Protein AF-0000000079074341 (afdb_homodimer)

Structure (mmCIF, N/CA/C/O backbone):
data_AF-0000000079074341-model_v1
#
loop_
_entity.id
_entity.type
_entity.pdbx_description
1 polymer 'LacI family DNA-binding transcriptional regulator'
#
loop_
_atom_site.group_PDB
_atom_site.id
_atom_site.type_symbol
_atom_site.label_atom_id
_atom_site.label_alt_id
_atom_site.label_comp_id
_atom_site.label_asym_id
_atom_site.label_entity_id
_atom_site.label_seq_id
_atom_site.pdbx_PDB_ins_code
_atom_site.Cartn_x
_atom_site.Cartn_y
_atom_site.Cartn_z
_atom_site.occupancy
_atom_site.B_iso_or_equiv
_atom_site.auth_seq_id
_atom_site.auth_comp_id
_atom_site.auth_asym_id
_atom_site.auth_atom_id
_atom_site.pdbx_PDB_model_num
ATOM 1 N N . MET A 1 1 ? -12.281 4.312 40.312 1 53.06 1 MET A N 1
ATOM 2 C CA . MET A 1 1 ? -10.969 3.705 40.469 1 53.06 1 MET A CA 1
ATOM 3 C C . MET A 1 1 ? -10.016 4.18 39.375 1 53.06 1 MET A C 1
ATOM 5 O O . MET A 1 1 ? -10.414 4.344 38.219 1 53.06 1 MET A O 1
ATOM 9 N N . VAL A 1 2 ? -8.898 4.754 39.781 1 65.75 2 VAL A N 1
ATOM 10 C CA . VAL A 1 2 ? -7.914 5.312 38.844 1 65.75 2 VAL A CA 1
ATOM 11 C C . VAL A 1 2 ? -7.254 4.188 38.062 1 65.75 2 VAL A C 1
ATOM 13 O O . VAL A 1 2 ? -6.766 3.213 38.625 1 65.75 2 VAL A O 1
ATOM 16 N N . VAL A 1 3 ? -7.41 4.121 36.781 1 76.69 3 VAL A N 1
ATOM 17 C CA . VAL A 1 3 ? -6.797 3.119 35.906 1 76.69 3 VAL A CA 1
ATOM 18 C C . VAL A 1 3 ? -5.277 3.162 36.062 1 76.69 3 VAL A C 1
ATOM 20 O O . VAL A 1 3 ? -4.672 4.234 36 1 76.69 3 VAL A O 1
ATOM 23 N N . THR A 1 4 ? -4.668 2.084 36.5 1 78.56 4 THR A N 1
ATOM 24 C CA . THR A 1 4 ? -3.225 1.996 36.719 1 78.56 4 THR A CA 1
ATOM 25 C C . THR A 1 4 ? -2.566 1.248 35.562 1 78.56 4 THR A C 1
ATOM 27 O O . THR A 1 4 ? -3.254 0.628 34.719 1 78.56 4 THR A O 1
ATOM 30 N N . ILE A 1 5 ? -1.261 1.388 35.531 1 81.19 5 ILE A N 1
ATOM 31 C CA . ILE A 1 5 ? -0.472 0.675 34.531 1 81.19 5 ILE A CA 1
ATOM 32 C C . ILE A 1 5 ? -0.709 -0.828 34.656 1 81.19 5 ILE A C 1
ATOM 34 O O . ILE A 1 5 ? -0.714 -1.551 33.656 1 81.19 5 ILE A O 1
ATOM 38 N N . LYS A 1 6 ? -0.945 -1.251 35.875 1 82.81 6 LYS A N 1
ATOM 39 C CA . LYS A 1 6 ? -1.237 -2.66 36.125 1 82.81 6 LYS A CA 1
ATOM 40 C C . LYS A 1 6 ? -2.566 -3.064 35.5 1 82.81 6 LYS A C 1
ATOM 42 O O . LYS A 1 6 ? -2.691 -4.164 34.938 1 82.81 6 LYS A O 1
ATOM 47 N N . ASP A 1 7 ? -3.494 -2.23 35.531 1 85 7 ASP A N 1
ATOM 48 C CA . ASP A 1 7 ? -4.793 -2.494 34.906 1 85 7 ASP A CA 1
ATOM 49 C C . ASP A 1 7 ? -4.668 -2.596 33.406 1 85 7 ASP A C 1
ATOM 51 O O . ASP A 1 7 ? -5.297 -3.453 32.781 1 85 7 ASP A O 1
ATOM 55 N N . ILE A 1 8 ? -3.877 -1.738 32.812 1 84.69 8 ILE A N 1
ATOM 56 C CA . ILE A 1 8 ? -3.639 -1.719 31.391 1 84.69 8 ILE A CA 1
ATOM 57 C C . ILE A 1 8 ? -2.979 -3.027 30.953 1 84.69 8 ILE A C 1
ATOM 59 O O . ILE A 1 8 ? -3.357 -3.615 29.938 1 84.69 8 ILE A O 1
ATOM 63 N N . ALA A 1 9 ? -2.066 -3.445 31.75 1 85.88 9 ALA A N 1
ATOM 64 C CA . ALA A 1 9 ? -1.342 -4.68 31.453 1 85.88 9 ALA A CA 1
ATOM 65 C C . ALA A 1 9 ? -2.283 -5.879 31.453 1 85.88 9 ALA A C 1
ATOM 67 O O . ALA A 1 9 ? -2.205 -6.738 30.562 1 85.88 9 ALA A O 1
ATOM 68 N N . LYS A 1 10 ? -3.092 -5.902 32.406 1 85.25 10 LYS A N 1
ATOM 69 C CA . LYS A 1 10 ? -4.078 -6.977 32.5 1 85.25 10 LYS A CA 1
ATOM 70 C C . LYS A 1 10 ? -5.031 -6.961 31.312 1 85.25 10 LYS A C 1
ATOM 72 O O . LYS A 1 10 ? -5.305 -8 30.719 1 85.25 10 LYS A O 1
ATOM 77 N N . GLU A 1 11 ? -5.406 -5.766 31 1 82.44 11 GLU A N 1
ATOM 78 C CA . GLU A 1 11 ? -6.367 -5.625 29.906 1 82.44 11 GLU A CA 1
ATOM 79 C C . GLU A 1 11 ? -5.73 -5.973 28.562 1 82.44 11 GLU A C 1
ATOM 81 O O . GLU A 1 11 ? -6.367 -6.602 27.719 1 82.44 11 GLU A O 1
ATOM 86 N N . ALA A 1 12 ? -4.57 -5.582 28.328 1 79.81 12 ALA A N 1
ATOM 87 C CA . ALA A 1 12 ? -3.824 -5.754 27.094 1 79.81 12 ALA A CA 1
ATOM 88 C C . ALA A 1 12 ? -3.18 -7.133 27.016 1 79.81 12 ALA A C 1
ATOM 90 O O . ALA A 1 12 ? -2.674 -7.539 25.969 1 79.81 12 ALA A O 1
ATOM 91 N N . ASN A 1 13 ? -3.191 -7.844 28.141 1 84.5 13 ASN A N 1
ATOM 92 C CA . ASN A 1 13 ? -2.539 -9.141 28.297 1 84.5 13 ASN A CA 1
ATOM 93 C C . ASN A 1 13 ? -1.058 -9.062 27.922 1 84.5 13 ASN A C 1
ATOM 95 O O . ASN A 1 13 ? -0.569 -9.867 27.125 1 84.5 13 ASN A O 1
ATOM 99 N N . VAL A 1 14 ? -0.514 -8.07 28.5 1 82.44 14 VAL A N 1
ATOM 100 C CA . VAL A 1 14 ? 0.931 -7.895 28.391 1 82.44 14 VAL A CA 1
ATOM 101 C C . VAL A 1 14 ? 1.521 -7.629 29.781 1 82.44 14 VAL A C 1
ATOM 103 O O . VAL A 1 14 ? 0.783 -7.438 30.75 1 82.44 14 VAL A O 1
ATOM 106 N N . SER A 1 15 ? 2.844 -7.676 29.906 1 80.5 15 SER A N 1
ATOM 107 C CA . SER A 1 15 ? 3.496 -7.434 31.188 1 80.5 15 SER A CA 1
ATOM 108 C C . SER A 1 15 ? 3.391 -5.965 31.594 1 80.5 15 SER A C 1
ATOM 110 O O . SER A 1 15 ? 3.232 -5.09 30.734 1 80.5 15 SER A O 1
ATOM 112 N N . ILE A 1 16 ? 3.441 -5.707 32.844 1 80.88 16 ILE A N 1
ATOM 113 C CA . ILE A 1 16 ? 3.455 -4.348 33.375 1 80.88 16 ILE A CA 1
ATOM 114 C C . ILE A 1 16 ? 4.633 -3.578 32.781 1 80.88 16 ILE A C 1
ATOM 116 O O . ILE A 1 16 ? 4.512 -2.396 32.438 1 80.88 16 ILE A O 1
ATOM 120 N N . ALA A 1 17 ? 5.699 -4.25 32.5 1 77.81 17 ALA A N 1
ATOM 121 C CA . ALA A 1 17 ? 6.883 -3.633 31.906 1 77.81 17 ALA A CA 1
ATOM 122 C C . ALA A 1 17 ? 6.617 -3.207 30.469 1 77.81 17 ALA A C 1
ATOM 124 O O . ALA A 1 17 ? 7.062 -2.143 30.031 1 77.81 17 ALA A O 1
ATOM 125 N N . THR A 1 18 ? 5.867 -3.971 29.812 1 78.25 18 THR A N 1
ATOM 126 C CA . THR A 1 18 ? 5.516 -3.652 28.438 1 78.25 18 THR A CA 1
ATOM 127 C C . THR A 1 18 ? 4.641 -2.402 28.375 1 78.25 18 THR A C 1
ATOM 129 O O . THR A 1 18 ? 4.852 -1.532 27.531 1 78.25 18 THR A O 1
ATOM 132 N N . VAL A 1 19 ? 3.732 -2.311 29.406 1 78.5 19 VAL A N 1
ATOM 133 C CA . VAL A 1 19 ? 2.854 -1.148 29.469 1 78.5 19 VAL A CA 1
ATOM 134 C C . VAL A 1 19 ? 3.66 0.087 29.859 1 78.5 19 VAL A C 1
ATOM 136 O O . VAL A 1 19 ? 3.504 1.154 29.266 1 78.5 19 VAL A O 1
ATOM 139 N N . SER A 1 20 ? 4.512 -0.037 30.797 1 72.94 20 SER A N 1
ATOM 140 C CA . SER A 1 20 ? 5.359 1.067 31.234 1 72.94 20 SER A CA 1
ATOM 141 C C . SER A 1 20 ? 6.246 1.568 30.094 1 72.94 20 SER A C 1
ATOM 143 O O . SER A 1 20 ? 6.344 2.775 29.875 1 72.94 20 SER A O 1
ATOM 145 N N . ARG A 1 21 ? 6.75 0.642 29.391 1 68.75 21 ARG A N 1
ATOM 146 C CA . ARG A 1 21 ? 7.602 1.016 28.266 1 68.75 21 ARG A CA 1
ATOM 147 C C . ARG A 1 21 ? 6.801 1.744 27.203 1 68.75 21 ARG A C 1
ATOM 149 O O . ARG A 1 21 ? 7.281 2.711 26.609 1 68.75 21 ARG A O 1
ATOM 156 N N . TYR A 1 22 ? 5.633 1.226 27.031 1 71.12 22 TYR A N 1
ATOM 157 C CA . TYR A 1 22 ? 4.746 1.835 26.062 1 71.12 22 TYR A CA 1
ATOM 158 C C . TYR A 1 22 ? 4.359 3.248 26.469 1 71.12 22 TYR A C 1
ATOM 160 O O . TYR A 1 22 ? 4.438 4.184 25.672 1 71.12 22 TYR A O 1
ATOM 168 N N . ILE A 1 23 ? 3.967 3.471 27.766 1 66.81 23 ILE A N 1
ATOM 169 C CA . ILE A 1 23 ? 3.447 4.73 28.297 1 66.81 23 ILE A CA 1
ATOM 170 C C . ILE A 1 23 ? 4.582 5.746 28.422 1 66.81 23 ILE A C 1
ATOM 172 O O . ILE A 1 23 ? 4.41 6.918 28.078 1 66.81 23 ILE A O 1
ATOM 176 N N . ASN A 1 24 ? 5.707 5.215 28.797 1 58.66 24 ASN A N 1
ATOM 177 C CA . ASN A 1 24 ? 6.828 6.113 29.047 1 58.66 24 ASN A CA 1
ATOM 178 C C . ASN A 1 24 ? 7.75 6.219 27.844 1 58.66 24 ASN A C 1
ATOM 180 O O . ASN A 1 24 ? 8.773 6.906 27.891 1 58.66 24 ASN A O 1
ATOM 184 N N . GLN A 1 25 ? 7.355 5.449 26.859 1 55.78 25 GLN A N 1
ATOM 185 C CA . GLN A 1 25 ? 8.117 5.422 25.609 1 55.78 25 GLN A CA 1
ATOM 186 C C . GLN A 1 25 ? 9.594 5.117 25.891 1 55.78 25 GLN A C 1
ATOM 188 O O . GLN A 1 25 ? 10.477 5.781 25.344 1 55.78 25 GLN A O 1
ATOM 193 N N . ASN A 1 26 ? 9.773 4.328 26.859 1 53.22 26 ASN A N 1
ATOM 194 C CA . ASN A 1 26 ? 11.109 3.891 27.234 1 53.22 26 ASN A CA 1
ATOM 195 C C . ASN A 1 26 ? 11.273 2.381 27.094 1 53.22 26 ASN A C 1
ATOM 197 O O . ASN A 1 26 ? 10.516 1.609 27.688 1 53.22 26 ASN A O 1
ATOM 201 N N . GLY A 1 27 ? 12.023 1.984 25.922 1 53.28 27 GLY A N 1
ATOM 202 C CA . GLY A 1 27 ? 12.305 0.593 25.625 1 53.28 27 GLY A CA 1
ATOM 203 C C . GLY A 1 27 ? 11.531 0.071 24.422 1 53.28 27 GLY A C 1
ATOM 204 O O . GLY A 1 27 ? 10.75 0.806 23.812 1 53.28 27 GLY A O 1
ATOM 205 N N . TYR A 1 28 ? 11.773 -1.132 24.141 1 55 28 TYR A N 1
ATOM 206 C CA . TYR A 1 28 ? 11.164 -1.759 22.969 1 55 28 TYR A CA 1
ATOM 207 C C . TYR A 1 28 ? 9.828 -2.395 23.328 1 55 28 TYR A C 1
ATOM 209 O O . TYR A 1 28 ? 9.703 -3.084 24.344 1 55 28 TYR A O 1
ATOM 217 N N . VAL A 1 29 ? 8.688 -2.01 22.641 1 65.94 29 VAL A N 1
ATOM 218 C CA . VAL A 1 29 ? 7.402 -2.697 22.672 1 65.94 29 VAL A CA 1
ATOM 219 C C . VAL A 1 29 ? 7.02 -3.152 21.266 1 65.94 29 VAL A C 1
ATOM 221 O O . VAL A 1 29 ? 7.055 -2.361 20.328 1 65.94 29 VAL A O 1
ATOM 224 N N . GLY A 1 30 ? 6.832 -4.43 21.031 1 59.44 30 GLY A N 1
ATOM 225 C CA . GLY A 1 30 ? 6.418 -4.965 19.734 1 59.44 30 GLY A CA 1
ATOM 226 C C . GLY A 1 30 ? 5.117 -4.367 19.234 1 59.44 30 GLY A C 1
ATOM 227 O O . GLY A 1 30 ? 4.281 -3.932 20.031 1 59.44 30 GLY A O 1
ATOM 228 N N . ILE A 1 31 ? 4.961 -4.332 17.984 1 57.84 31 ILE A N 1
ATOM 229 C CA . ILE A 1 31 ? 3.822 -3.689 17.344 1 57.84 31 ILE A CA 1
ATOM 230 C C . ILE A 1 31 ? 2.521 -4.297 17.859 1 57.84 31 ILE A C 1
ATOM 232 O O . ILE A 1 31 ? 1.571 -3.574 18.172 1 57.84 31 ILE A O 1
ATOM 236 N N . GLU A 1 32 ? 2.527 -5.539 17.891 1 61.69 32 GLU A N 1
ATOM 237 C CA . GLU A 1 32 ? 1.327 -6.211 18.391 1 61.69 32 GLU A CA 1
ATOM 238 C C . GLU A 1 32 ? 1.007 -5.801 19.812 1 61.69 32 GLU A C 1
ATOM 240 O O . GLU A 1 32 ? -0.145 -5.5 20.141 1 61.69 32 GLU A O 1
ATOM 245 N N . SER A 1 33 ? 2.037 -5.809 20.609 1 69.88 33 SER A N 1
ATOM 246 C CA . SER A 1 33 ? 1.864 -5.434 22 1 69.88 33 SER A CA 1
ATOM 247 C C . SER A 1 33 ? 1.498 -3.959 22.141 1 69.88 33 SER A C 1
ATOM 249 O O . SER A 1 33 ? 0.657 -3.598 22.969 1 69.88 33 SER A O 1
ATOM 251 N N . ALA A 1 34 ? 2.104 -3.232 21.328 1 67.88 34 ALA A N 1
ATOM 252 C CA . ALA A 1 34 ? 1.821 -1.799 21.375 1 67.88 34 ALA A CA 1
ATOM 253 C C . ALA A 1 34 ? 0.358 -1.521 21.031 1 67.88 34 ALA A C 1
ATOM 255 O O . ALA A 1 34 ? -0.292 -0.709 21.703 1 67.88 34 ALA A O 1
ATOM 256 N N . LEU A 1 35 ? -0.001 -2.236 20.125 1 67.44 35 LEU A N 1
ATOM 257 C CA . LEU A 1 35 ? -1.395 -2.07 19.719 1 67.44 35 LEU A CA 1
ATOM 258 C C . LEU A 1 35 ? -2.334 -2.535 20.828 1 67.44 35 LEU A C 1
ATOM 260 O O . LEU A 1 35 ? -3.342 -1.882 21.109 1 67.44 35 LEU A O 1
ATOM 264 N N . LYS A 1 36 ? -2.018 -3.6 21.453 1 72.5 36 LYS A N 1
ATOM 265 C CA . LYS A 1 36 ? -2.809 -4.109 22.562 1 72.5 36 LYS A CA 1
ATOM 266 C C . LYS A 1 36 ? -2.84 -3.111 23.719 1 72.5 36 LYS A C 1
ATOM 268 O O . LYS A 1 36 ? -3.889 -2.885 24.328 1 72.5 36 LYS A O 1
ATOM 273 N N . VAL A 1 37 ? -1.682 -2.539 23.969 1 76.19 37 VAL A N 1
ATOM 274 C CA . VAL A 1 37 ? -1.567 -1.577 25.062 1 76.19 37 VAL A CA 1
ATOM 275 C C . VAL A 1 37 ? -2.365 -0.319 24.734 1 76.19 37 VAL A C 1
ATOM 277 O O . VAL A 1 37 ? -3.107 0.193 25.562 1 76.19 37 VAL A O 1
ATOM 280 N N . LYS A 1 38 ? -2.199 0.071 23.547 1 70.62 38 LYS A N 1
ATOM 281 C CA . LYS A 1 38 ? -2.936 1.25 23.094 1 70.62 38 LYS A CA 1
ATOM 282 C C . LYS A 1 38 ? -4.441 1.045 23.25 1 70.62 38 LYS A C 1
ATOM 284 O O . LYS A 1 38 ? -5.148 1.928 23.734 1 70.62 38 LYS A O 1
ATOM 289 N N . GLU A 1 39 ? -4.91 -0.087 22.891 1 70.75 39 GLU A N 1
ATOM 290 C CA . GLU A 1 39 ? -6.324 -0.436 23 1 70.75 39 GLU A CA 1
ATOM 291 C C . GLU A 1 39 ? -6.766 -0.481 24.453 1 70.75 39 GLU A C 1
ATOM 293 O O . GLU A 1 39 ? -7.863 -0.026 24.797 1 70.75 39 GLU A O 1
ATOM 298 N N . ALA A 1 40 ? -5.953 -1.037 25.281 1 76.25 40 ALA A N 1
ATOM 299 C CA . ALA A 1 40 ? -6.258 -1.14 26.703 1 76.25 40 ALA A CA 1
ATOM 300 C C . ALA A 1 40 ? -6.328 0.241 27.359 1 76.25 40 ALA A C 1
ATOM 302 O O . ALA A 1 40 ? -7.211 0.503 28.172 1 76.25 40 ALA A O 1
ATOM 303 N N . ILE A 1 41 ? -5.418 1.111 26.906 1 72.62 41 ILE A N 1
ATOM 304 C CA . ILE A 1 41 ? -5.375 2.473 27.422 1 72.62 41 ILE A CA 1
ATOM 305 C C . ILE A 1 41 ? -6.664 3.205 27.062 1 72.62 41 ILE A C 1
ATOM 307 O O . ILE A 1 41 ? -7.281 3.848 27.922 1 72.62 41 ILE A O 1
ATOM 311 N N . LYS A 1 42 ? -7.059 3.051 25.906 1 66.5 42 LYS A N 1
ATOM 312 C CA . LYS A 1 42 ? -8.289 3.676 25.422 1 6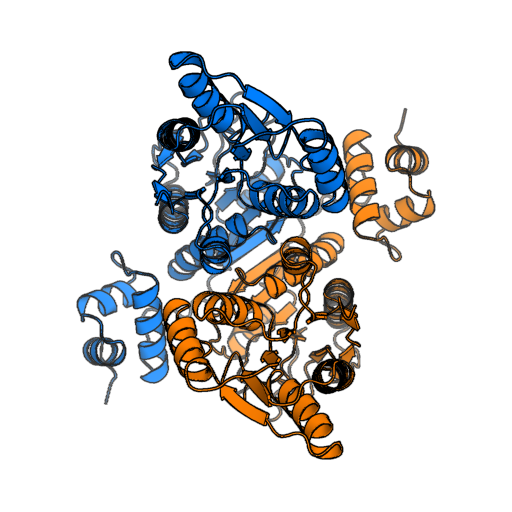6.5 42 LYS A CA 1
ATOM 313 C C . LYS A 1 42 ? -9.508 3.121 26.141 1 66.5 42 LYS A C 1
ATOM 315 O O . LYS A 1 42 ? -10.375 3.881 26.594 1 66.5 42 LYS A O 1
ATOM 320 N N . LYS A 1 43 ? -9.57 1.872 26.25 1 71.19 43 LYS A N 1
ATOM 321 C CA . LYS A 1 43 ? -10.703 1.186 26.859 1 71.19 43 LYS A CA 1
ATOM 322 C C . LYS A 1 43 ? -10.836 1.569 28.344 1 71.19 43 LYS A C 1
ATOM 324 O O . LYS A 1 43 ? -11.945 1.762 28.844 1 71.19 43 LYS A O 1
ATOM 329 N N . LEU A 1 44 ? -9.703 1.738 29.031 1 73.5 44 LEU A N 1
ATOM 330 C CA . LEU A 1 44 ? -9.719 1.951 30.469 1 73.5 44 LEU A CA 1
ATOM 331 C C . LEU A 1 44 ? -9.688 3.439 30.797 1 73.5 44 LEU A C 1
ATOM 333 O O . LEU A 1 44 ? -9.844 3.826 31.969 1 73.5 44 LEU A O 1
ATOM 337 N N . GLY A 1 45 ? -9.484 4.25 29.734 1 63.59 45 GLY A N 1
ATOM 338 C CA . GLY A 1 45 ? -9.477 5.691 29.906 1 63.59 45 GLY A CA 1
ATOM 339 C C . G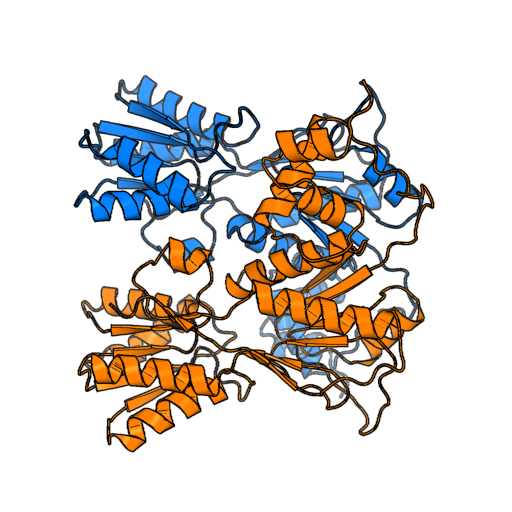LY A 1 45 ? -8.25 6.191 30.656 1 63.59 45 GLY A C 1
ATOM 340 O O . GLY A 1 45 ? -8.336 7.117 31.469 1 63.59 45 GLY A O 1
ATOM 341 N N . TYR A 1 46 ? -7.195 5.523 30.562 1 60.56 46 TYR A N 1
ATOM 342 C CA . TYR A 1 46 ? -5.953 5.938 31.203 1 60.56 46 TYR A CA 1
ATOM 343 C C . TYR A 1 46 ? -5.367 7.164 30.516 1 60.56 46 TYR A C 1
ATOM 345 O O . TYR A 1 46 ? -5.223 7.191 29.297 1 60.56 46 TYR A O 1
ATOM 353 N N . LYS A 1 47 ? -5.32 8.266 31.297 1 52.16 47 LYS A N 1
ATOM 354 C CA . LYS A 1 47 ? -4.703 9.5 30.812 1 52.16 47 LYS A CA 1
ATOM 355 C C . LYS A 1 47 ? -3.207 9.516 31.109 1 52.16 47 LYS A C 1
ATOM 357 O O . LYS A 1 47 ? -2.793 9.359 32.25 1 52.16 47 LYS A O 1
ATOM 362 N N . VAL A 1 48 ? -2.385 9.398 30.125 1 46.56 48 VAL A N 1
ATOM 363 C CA . VAL A 1 48 ? -0.948 9.555 30.328 1 46.56 48 VAL A CA 1
ATOM 364 C C . VAL A 1 48 ? -0.641 10.977 30.781 1 46.56 48 VAL A C 1
ATOM 366 O O . VAL A 1 48 ? -1.144 11.945 30.203 1 46.56 48 VAL A O 1
ATOM 369 N N . LYS A 1 49 ? -0.286 11.281 32.094 1 43.69 49 LYS A N 1
ATOM 370 C CA . LYS A 1 49 ? -0.063 12.586 32.688 1 43.69 49 LYS A CA 1
ATOM 371 C C . LYS A 1 49 ? 0.652 13.531 31.734 1 43.69 49 LYS A C 1
ATOM 373 O O . LYS A 1 49 ? 0.353 14.727 31.703 1 43.69 49 LYS A O 1
ATOM 378 N N . GLY A 1 50 ? 1.828 13.266 31.406 1 35.5 50 GLY A N 1
ATOM 379 C CA . GLY A 1 50 ? 2.732 14.188 30.734 1 35.5 50 GLY A CA 1
ATOM 380 C C . GLY A 1 50 ? 2.311 14.508 29.328 1 35.5 50 GLY A C 1
ATOM 381 O O . GLY A 1 50 ? 3.113 15.008 28.531 1 35.5 50 GLY A O 1
ATOM 382 N N . THR A 1 51 ? 1.351 14 28.938 1 31.59 51 THR A N 1
ATOM 383 C CA . THR A 1 51 ? 1.021 14.562 27.625 1 31.59 51 THR A CA 1
ATOM 384 C C . THR A 1 51 ? 0.774 16.062 27.734 1 31.59 51 THR A C 1
ATOM 386 O O . THR A 1 51 ? -0.19 16.5 28.359 1 31.59 51 THR A O 1
ATOM 389 N N . VAL A 1 52 ? 1.858 16.781 28.125 1 29.36 52 VAL A N 1
ATOM 390 C CA . VAL A 1 52 ? 1.89 18.234 28.047 1 29.36 52 VAL A CA 1
ATOM 391 C C . VAL A 1 52 ? 0.952 18.719 26.953 1 29.36 52 VAL A C 1
ATOM 393 O O . VAL A 1 52 ? 0.955 18.188 25.844 1 29.36 52 VAL A O 1
ATOM 396 N N . ASN A 1 53 ? -0.124 19.359 27.234 1 31.03 53 ASN A N 1
ATOM 397 C CA . ASN A 1 53 ? -1.03 20.266 26.547 1 31.03 53 ASN A CA 1
ATOM 398 C C . ASN A 1 53 ? -0.289 21.125 25.516 1 31.03 53 ASN A C 1
ATOM 400 O O . ASN A 1 53 ? -0.799 22.156 25.094 1 31.03 53 ASN A O 1
ATOM 404 N N . SER A 1 54 ? 1.063 21.391 25.719 1 32.09 54 SER A N 1
ATOM 405 C CA . SER A 1 54 ? 1.593 22.438 24.859 1 32.09 54 SER A CA 1
ATOM 406 C C . SER A 1 54 ? 1.271 22.156 23.391 1 32.09 54 SER A C 1
ATOM 408 O O . SER A 1 54 ? 1.37 21.016 22.938 1 32.09 54 SER A O 1
ATOM 410 N N . VAL A 1 55 ? 0.407 22.828 22.797 1 36.94 55 VAL A N 1
ATOM 411 C CA . VAL A 1 55 ? 0.067 23.016 21.391 1 36.94 55 VAL A CA 1
ATOM 412 C C . VAL A 1 55 ? 1.293 22.734 20.516 1 36.94 55 VAL A C 1
ATOM 414 O O . VAL A 1 55 ? 2.168 23.594 20.391 1 36.94 55 VAL A O 1
ATOM 417 N N . SER A 1 56 ? 2.143 21.797 20.734 1 42.38 56 SER A N 1
ATOM 418 C CA . SER A 1 56 ? 3.432 21.547 20.094 1 42.38 56 SER A CA 1
ATOM 419 C C . SER A 1 56 ? 3.309 21.547 18.578 1 42.38 56 SER A C 1
ATOM 421 O O . SER A 1 56 ? 2.303 21.094 18.016 1 42.38 56 SER A O 1
ATOM 423 N N . LYS A 1 57 ? 3.91 22.562 17.984 1 55.47 57 LYS A N 1
ATOM 424 C CA . LYS A 1 57 ? 4.18 22.672 16.547 1 55.47 57 LYS A CA 1
ATOM 425 C C . LYS A 1 57 ? 4.359 21.297 15.914 1 55.47 57 LYS A C 1
ATOM 427 O O . LYS A 1 57 ? 4.871 20.375 16.547 1 55.47 57 LYS A O 1
ATOM 432 N N . LEU A 1 58 ? 3.605 20.984 14.898 1 66.5 58 LEU A N 1
ATOM 433 C CA . LEU A 1 58 ? 3.762 19.766 14.117 1 66.5 58 LEU A CA 1
ATOM 434 C C . LEU A 1 58 ? 5.234 19.422 13.93 1 66.5 58 LEU A C 1
ATOM 436 O O . LEU A 1 58 ? 6.027 20.281 13.516 1 66.5 58 LEU A O 1
ATOM 440 N N . ASN A 1 59 ? 5.676 18.375 14.703 1 86.19 59 ASN A N 1
ATOM 441 C CA . ASN A 1 59 ? 6.965 17.781 14.359 1 86.19 59 ASN A CA 1
ATOM 442 C C . ASN A 1 59 ? 6.852 16.844 13.172 1 86.19 59 ASN A C 1
ATOM 444 O O . ASN A 1 59 ? 6.359 15.719 13.305 1 86.19 59 ASN A O 1
ATOM 448 N N . LEU A 1 60 ? 7.281 17.359 12.008 1 93.94 60 LEU A N 1
ATOM 449 C CA . LEU A 1 60 ? 7.023 16.656 10.758 1 93.94 60 LEU A CA 1
ATOM 450 C C . LEU A 1 60 ? 8.289 15.984 10.242 1 93.94 60 LEU A C 1
ATOM 452 O O . LEU A 1 60 ? 9.367 16.578 10.266 1 93.94 60 LEU A O 1
ATOM 456 N N . ILE A 1 61 ? 8.109 14.766 9.93 1 97 61 ILE A N 1
ATOM 457 C CA . ILE A 1 61 ? 9.117 14.055 9.148 1 97 61 ILE A CA 1
ATOM 458 C C . ILE A 1 61 ? 8.609 13.82 7.73 1 97 61 ILE A C 1
ATOM 460 O O . ILE A 1 61 ? 7.477 13.367 7.539 1 97 61 ILE A O 1
ATOM 464 N N . GLU A 1 62 ? 9.367 14.203 6.773 1 96.62 62 GLU A N 1
ATOM 465 C CA . GLU A 1 62 ? 9.008 13.898 5.391 1 96.62 62 GLU A CA 1
ATOM 466 C C . GLU A 1 62 ? 9.547 12.531 4.969 1 96.62 62 GLU A C 1
ATOM 468 O O . GLU A 1 62 ? 10.695 12.195 5.266 1 96.62 62 GLU A O 1
ATOM 473 N N . VAL A 1 63 ? 8.68 11.766 4.426 1 97.44 63 VAL A N 1
ATOM 474 C CA . VAL A 1 63 ? 9.023 10.477 3.83 1 97.44 63 VAL A CA 1
ATOM 475 C C . VAL A 1 63 ? 8.812 10.531 2.318 1 97.44 63 VAL A C 1
ATOM 477 O O . VAL A 1 63 ? 7.711 10.836 1.85 1 97.44 63 VAL A O 1
ATOM 480 N N . ASP A 1 64 ? 9.891 10.242 1.599 1 95.69 64 ASP A N 1
ATOM 481 C CA . ASP A 1 64 ? 9.828 10.266 0.141 1 95.69 64 ASP A CA 1
ATOM 482 C C . ASP A 1 64 ? 9.953 8.859 -0.439 1 95.69 64 ASP A C 1
ATOM 484 O O . ASP A 1 64 ? 11 8.227 -0.311 1 95.69 64 ASP A O 1
ATOM 488 N N . PHE A 1 65 ? 8.891 8.406 -1.074 1 94.06 65 PHE A N 1
ATOM 489 C CA . PHE A 1 65 ? 8.859 7.113 -1.751 1 94.06 65 PHE A CA 1
ATOM 490 C C . PHE A 1 65 ? 8.516 7.281 -3.225 1 94.06 65 PHE A C 1
ATOM 492 O O . PHE A 1 65 ? 7.832 8.234 -3.604 1 94.06 65 PHE A O 1
ATOM 499 N N . PRO A 1 66 ? 8.992 6.348 -4.012 1 88.19 66 PRO A N 1
ATOM 500 C CA . PRO A 1 66 ? 8.578 6.422 -5.414 1 88.19 66 PRO A CA 1
ATOM 501 C C . PRO A 1 66 ? 7.09 6.133 -5.602 1 88.19 66 PRO A C 1
ATOM 503 O O . PRO A 1 66 ? 6.441 6.758 -6.445 1 88.19 66 PRO A O 1
ATOM 506 N N . LYS A 1 67 ? 6.598 5.184 -4.848 1 88.75 67 LYS A N 1
ATOM 507 C CA . LYS A 1 67 ? 5.199 4.758 -4.891 1 88.75 67 LYS A CA 1
ATOM 508 C C . LYS A 1 67 ? 4.766 4.16 -3.555 1 88.75 67 LYS A C 1
ATOM 510 O O . LYS A 1 67 ? 5.602 3.758 -2.746 1 88.75 67 LYS A O 1
ATOM 515 N N . ILE A 1 68 ? 3.477 4.176 -3.428 1 94.5 68 ILE A N 1
ATOM 516 C CA . ILE A 1 68 ? 2.996 3.578 -2.186 1 94.5 68 ILE A CA 1
ATOM 517 C C . ILE A 1 68 ? 2.131 2.361 -2.498 1 94.5 68 ILE A C 1
ATOM 519 O O . ILE A 1 68 ? 1.876 1.53 -1.623 1 94.5 68 ILE A O 1
ATOM 523 N N . ASN A 1 69 ? 1.691 2.303 -3.764 1 90.62 69 ASN A N 1
ATOM 524 C CA . ASN A 1 69 ? 0.908 1.145 -4.18 1 90.62 69 ASN A CA 1
ATOM 525 C C . ASN A 1 69 ? 1.8 -0.049 -4.504 1 90.62 69 ASN A C 1
ATOM 527 O O . ASN A 1 69 ? 1.54 -0.782 -5.461 1 90.62 69 ASN A O 1
ATOM 531 N N . ASN A 1 70 ? 2.924 -0.173 -3.928 1 91.5 70 ASN A N 1
ATOM 532 C CA . ASN A 1 70 ? 3.836 -1.309 -3.844 1 91.5 70 ASN A CA 1
ATOM 533 C C . ASN A 1 70 ? 3.834 -1.93 -2.451 1 91.5 70 ASN A C 1
ATOM 535 O O . ASN A 1 70 ? 4.086 -1.241 -1.459 1 91.5 70 ASN A O 1
ATOM 539 N N . PRO A 1 71 ? 3.559 -3.221 -2.467 1 95.69 71 PRO A N 1
ATOM 540 C CA . PRO A 1 71 ? 3.375 -3.861 -1.161 1 95.69 71 PRO A CA 1
ATOM 541 C C . PRO A 1 71 ? 4.582 -3.686 -0.243 1 95.69 71 PRO A C 1
ATOM 543 O O . PRO A 1 71 ? 4.426 -3.592 0.977 1 95.69 71 PRO A O 1
ATOM 546 N N . PHE A 1 72 ? 5.742 -3.619 -0.784 1 95.56 72 PHE A N 1
ATOM 547 C CA . PHE A 1 72 ? 6.922 -3.404 0.044 1 95.56 72 PHE A CA 1
ATOM 548 C C . PHE A 1 72 ? 6.906 -2.012 0.664 1 95.56 72 PHE A C 1
ATOM 550 O O . PHE A 1 72 ? 7.086 -1.864 1.874 1 95.56 72 PHE A O 1
ATOM 557 N N . TYR A 1 73 ? 6.633 -1.054 -0.122 1 96.19 73 TYR A N 1
ATOM 558 C CA . TYR A 1 73 ? 6.688 0.328 0.343 1 96.19 73 TYR A CA 1
ATOM 559 C C . TYR A 1 73 ? 5.547 0.625 1.307 1 96.19 73 TYR A C 1
ATOM 561 O O . TYR A 1 73 ? 5.715 1.38 2.268 1 96.19 73 TYR A O 1
ATOM 569 N N . SER A 1 74 ? 4.398 0.117 1.001 1 97.12 74 SER A N 1
ATOM 570 C CA . SER A 1 74 ? 3.283 0.346 1.912 1 97.12 74 SER A CA 1
ATOM 571 C C . SER A 1 74 ? 3.541 -0.293 3.273 1 97.12 74 SER A C 1
ATOM 573 O O . SER A 1 74 ? 3.225 0.294 4.309 1 97.12 74 SER A O 1
ATOM 575 N N . GLU A 1 75 ? 4.113 -1.461 3.256 1 96.44 75 GLU A N 1
ATOM 576 C CA . GLU A 1 75 ? 4.469 -2.129 4.504 1 96.44 75 GLU A CA 1
ATOM 577 C C . GLU A 1 75 ? 5.551 -1.359 5.254 1 96.44 75 GLU A C 1
ATOM 579 O O . GLU A 1 75 ? 5.457 -1.17 6.469 1 96.44 75 GLU A O 1
ATOM 584 N N . LEU A 1 76 ? 6.543 -0.949 4.523 1 97.75 76 LEU A N 1
ATOM 585 C CA . LEU A 1 76 ? 7.617 -0.178 5.137 1 97.75 76 LEU A CA 1
ATOM 586 C C . LEU A 1 76 ? 7.078 1.098 5.773 1 97.75 76 LEU A C 1
ATOM 588 O O . LEU A 1 76 ? 7.43 1.428 6.91 1 97.75 76 LEU A O 1
ATOM 592 N N . PHE A 1 77 ? 6.215 1.767 5.086 1 97.75 77 PHE A N 1
ATOM 593 C CA . PHE A 1 77 ? 5.656 3.014 5.598 1 97.75 77 PHE A CA 1
ATOM 594 C C . PHE A 1 77 ? 4.836 2.764 6.859 1 97.75 77 PHE A C 1
ATOM 596 O O . PHE A 1 77 ? 4.844 3.58 7.781 1 97.75 77 PHE A O 1
ATOM 603 N N . GLU A 1 78 ? 4.129 1.717 6.824 1 95.69 78 GLU A N 1
ATOM 604 C CA . GLU A 1 78 ? 3.33 1.393 8 1 95.69 78 GLU A CA 1
ATOM 605 C C . GLU A 1 78 ? 4.195 1.323 9.258 1 95.69 78 GLU A C 1
ATOM 607 O O . GLU A 1 78 ? 3.832 1.872 10.297 1 95.69 78 GLU A O 1
ATOM 612 N N . TYR A 1 79 ? 5.277 0.721 9.156 1 95.88 79 TYR A N 1
ATOM 613 C CA . TYR A 1 79 ? 6.168 0.59 10.305 1 95.88 79 TYR A CA 1
ATOM 614 C C . TYR A 1 79 ? 6.848 1.917 10.617 1 95.88 79 TYR A C 1
ATOM 616 O O . TYR A 1 79 ? 7.012 2.277 11.789 1 95.88 79 TYR A O 1
ATOM 624 N N . LEU A 1 80 ? 7.242 2.639 9.578 1 97.88 80 LEU A N 1
ATOM 625 C CA . LEU A 1 80 ? 7.832 3.953 9.805 1 97.88 80 LEU A CA 1
ATOM 626 C C . LEU A 1 80 ? 6.871 4.859 10.562 1 97.88 80 LEU A C 1
ATOM 628 O O . LEU A 1 80 ? 7.254 5.48 11.562 1 97.88 80 LEU A O 1
ATOM 632 N N . ALA A 1 81 ? 5.664 4.902 10.031 1 95.62 81 ALA A N 1
ATOM 633 C CA . ALA A 1 81 ? 4.645 5.754 10.633 1 95.62 81 ALA A CA 1
ATOM 634 C C . ALA A 1 81 ? 4.383 5.348 12.086 1 95.62 81 ALA A C 1
ATOM 636 O O . ALA A 1 81 ? 4.25 6.203 12.961 1 95.62 81 ALA A O 1
ATOM 637 N N . PHE A 1 82 ? 4.355 4.117 12.289 1 90.44 82 PHE A N 1
ATOM 638 C CA . PHE A 1 82 ? 4.121 3.605 13.633 1 90.44 82 PHE A CA 1
ATOM 639 C C . PHE A 1 82 ? 5.207 4.082 14.594 1 90.44 82 PHE A C 1
ATOM 641 O O . PHE A 1 82 ? 4.906 4.664 15.641 1 90.44 82 PHE A O 1
ATOM 648 N N . TYR A 1 83 ? 6.441 3.945 14.234 1 93.06 83 TYR A N 1
ATOM 649 C CA . TYR A 1 83 ? 7.562 4.285 15.102 1 93.06 83 TYR A CA 1
ATOM 650 C C . TYR A 1 83 ? 7.668 5.793 15.289 1 93.06 83 TYR A C 1
ATOM 652 O O . TYR A 1 83 ? 7.91 6.273 16.406 1 93.06 83 TYR A O 1
ATOM 660 N N . LEU A 1 84 ? 7.449 6.523 14.242 1 94.81 84 LEU A N 1
ATOM 661 C CA . LEU A 1 84 ? 7.57 7.977 14.305 1 94.81 84 LEU A CA 1
ATOM 662 C C . LEU A 1 84 ? 6.422 8.578 15.109 1 94.81 84 LEU A C 1
ATOM 664 O O . LEU A 1 84 ? 6.633 9.5 15.898 1 94.81 84 LEU A O 1
ATOM 668 N N . GLN A 1 85 ? 5.246 8.055 14.883 1 87.19 85 GLN A N 1
ATOM 669 C CA . GLN A 1 85 ? 4.098 8.539 15.633 1 87.19 85 GLN A CA 1
ATOM 670 C C . GLN A 1 85 ? 4.262 8.266 17.125 1 87.19 85 GLN A C 1
ATOM 672 O O . GLN A 1 85 ? 3.902 9.102 17.969 1 87.19 85 GLN A O 1
ATOM 677 N N . GLU A 1 86 ? 4.84 7.156 17.422 1 85.69 86 GLU A N 1
ATOM 678 C CA . GLU A 1 86 ? 5.102 6.805 18.812 1 85.69 86 GLU A CA 1
ATOM 679 C C . GLU A 1 86 ? 6.078 7.789 19.453 1 85.69 86 GLU A C 1
ATOM 681 O O . GLU A 1 86 ? 6.051 7.996 20.656 1 85.69 86 GLU A O 1
ATOM 686 N N . LYS A 1 87 ? 6.855 8.383 18.641 1 89.94 87 LYS A N 1
ATOM 687 C CA . LYS A 1 87 ? 7.852 9.336 19.125 1 89.94 87 LYS A CA 1
ATOM 688 C C . LYS A 1 87 ? 7.355 10.773 18.984 1 89.94 87 LYS A C 1
ATOM 690 O O . LYS A 1 87 ? 8.117 11.719 19.188 1 89.94 87 LYS A O 1
ATOM 695 N N . GLY A 1 88 ? 6.102 10.93 18.516 1 89.06 88 GLY A N 1
ATOM 696 C CA . GLY A 1 88 ? 5.469 12.234 18.484 1 89.06 88 GLY A CA 1
ATOM 697 C C . GLY A 1 88 ? 5.648 12.953 17.156 1 89.06 88 GLY A C 1
ATOM 698 O O . GLY A 1 88 ? 5.48 14.172 17.078 1 89.06 88 GLY A O 1
ATOM 699 N N . TYR A 1 89 ? 6.047 12.227 16.141 1 93.06 89 TYR A N 1
ATOM 700 C CA . TYR A 1 89 ? 6.219 12.836 14.828 1 93.06 89 TYR A CA 1
ATOM 701 C C . TYR A 1 89 ? 5.09 12.43 13.883 1 93.06 89 TYR A C 1
ATOM 703 O O . TYR A 1 89 ? 4.652 11.273 13.891 1 93.06 89 TYR A O 1
ATOM 711 N N . ASP A 1 90 ? 4.641 13.406 13.094 1 92.88 90 ASP A N 1
ATOM 712 C CA . ASP A 1 90 ? 3.764 13.125 11.961 1 92.88 90 ASP A CA 1
ATOM 713 C C . ASP A 1 90 ? 4.566 12.953 10.672 1 92.88 90 ASP A C 1
ATOM 715 O O . ASP A 1 90 ? 5.664 13.492 10.547 1 92.88 90 ASP A O 1
ATOM 719 N N . CYS A 1 91 ? 3.957 12.211 9.75 1 95.25 91 CYS A N 1
ATOM 720 C CA . CYS A 1 91 ? 4.691 11.922 8.523 1 95.25 91 CYS A CA 1
ATOM 721 C C . CYS A 1 91 ? 4.023 12.57 7.32 1 95.25 91 CYS A C 1
ATOM 723 O O . CYS A 1 91 ? 2.836 12.344 7.07 1 95.25 91 CYS A O 1
ATOM 725 N N . ILE A 1 92 ? 4.812 13.352 6.645 1 93.88 92 ILE A N 1
ATOM 726 C CA . ILE A 1 92 ? 4.445 13.734 5.285 1 93.88 92 ILE A CA 1
ATOM 727 C C . ILE A 1 92 ? 4.902 12.656 4.305 1 93.88 92 ILE A C 1
ATOM 729 O O . ILE A 1 92 ? 6.07 12.266 4.301 1 93.88 92 ILE A O 1
ATOM 733 N N . LEU A 1 93 ? 3.982 12.141 3.559 1 95.44 93 LEU A N 1
ATOM 734 C CA . LEU A 1 93 ? 4.371 11.188 2.521 1 95.44 93 LEU A CA 1
ATOM 735 C C . LEU A 1 93 ? 4.332 11.844 1.145 1 95.44 93 LEU A C 1
ATOM 737 O O . LEU A 1 93 ? 3.262 12.227 0.667 1 95.44 93 LEU A O 1
ATOM 741 N N . HIS A 1 94 ? 5.48 11.969 0.637 1 92.5 94 HIS A N 1
ATOM 742 C CA . HIS A 1 94 ? 5.637 12.5 -0.71 1 92.5 94 HIS A CA 1
ATOM 743 C C . HIS A 1 94 ? 5.98 11.398 -1.705 1 92.5 94 HIS A C 1
ATOM 745 O O . HIS A 1 94 ? 6.883 10.594 -1.461 1 92.5 94 HIS A O 1
ATOM 751 N N . LEU A 1 95 ? 5.234 11.328 -2.756 1 90.44 95 LEU A N 1
ATOM 752 C CA . LEU A 1 95 ? 5.484 10.359 -3.818 1 90.44 95 LEU A CA 1
ATOM 753 C C . LEU A 1 95 ? 6.145 11.031 -5.02 1 90.44 95 LEU A C 1
ATOM 755 O O . LEU A 1 95 ? 5.555 11.906 -5.648 1 90.44 95 LEU A O 1
ATOM 759 N N . ASP A 1 96 ? 7.328 10.578 -5.312 1 83.88 96 ASP A N 1
ATOM 760 C CA . ASP A 1 96 ? 8.102 11.297 -6.316 1 83.88 96 ASP A CA 1
ATOM 761 C C . ASP A 1 96 ? 8.039 10.594 -7.668 1 83.88 96 ASP A C 1
ATOM 763 O O . ASP A 1 96 ? 8.445 11.164 -8.688 1 83.88 96 ASP A O 1
ATOM 767 N N . HIS A 1 97 ? 7.57 9.391 -7.672 1 76.75 97 HIS A N 1
ATOM 768 C CA . HIS A 1 97 ? 7.473 8.617 -8.906 1 76.75 97 HIS A CA 1
ATOM 769 C C . HIS A 1 97 ? 8.82 8.531 -9.609 1 76.75 97 HIS A C 1
ATOM 771 O O . HIS A 1 97 ? 8.906 8.758 -10.82 1 76.75 97 HIS A O 1
ATOM 777 N N . TYR A 1 98 ? 9.891 8.383 -8.867 1 71 98 TYR A N 1
ATOM 778 C CA . TYR A 1 98 ? 11.258 8.109 -9.281 1 71 98 TYR A CA 1
ATOM 779 C C . TYR A 1 98 ? 11.922 9.359 -9.859 1 71 98 TYR A C 1
ATOM 781 O O . TYR A 1 98 ? 12.945 9.273 -10.531 1 71 98 TYR A O 1
ATOM 789 N N . GLN A 1 99 ? 11.32 10.438 -9.539 1 73.44 99 GLN A N 1
ATOM 790 C CA . GLN A 1 99 ? 11.945 11.688 -9.961 1 73.44 99 GLN A CA 1
ATOM 791 C C . GLN A 1 99 ? 12.898 12.219 -8.891 1 73.44 99 GLN A C 1
ATOM 793 O O . GLN A 1 99 ? 12.586 12.164 -7.699 1 73.44 99 GLN A O 1
ATOM 798 N N . SER A 1 100 ? 14.016 12.633 -9.398 1 80 100 SER A N 1
ATOM 799 C CA . SER A 1 100 ? 15.016 13.156 -8.477 1 80 100 SER A CA 1
ATOM 800 C C . SER A 1 100 ? 14.664 14.57 -8.031 1 80 100 SER A C 1
ATOM 802 O O . SER A 1 100 ? 14.141 15.367 -8.812 1 80 100 SER A O 1
ATOM 804 N N . GLN A 1 101 ? 14.922 14.82 -6.824 1 82.5 101 GLN A N 1
ATOM 805 C CA . GLN A 1 101 ? 14.75 16.156 -6.266 1 82.5 101 GLN A CA 1
ATOM 806 C C . GLN A 1 101 ? 16.078 16.734 -5.793 1 82.5 101 GLN A C 1
ATOM 808 O O . GLN A 1 101 ? 16.984 15.984 -5.41 1 82.5 101 GLN A O 1
ATOM 813 N N . ASP A 1 102 ? 16.188 18.047 -5.824 1 85.75 102 ASP A N 1
ATOM 814 C CA . ASP A 1 102 ? 17.391 18.719 -5.332 1 85.75 102 ASP A CA 1
ATOM 815 C C . ASP A 1 102 ? 17.406 18.75 -3.807 1 85.75 102 ASP A C 1
ATOM 817 O O . ASP A 1 102 ? 16.391 19 -3.168 1 85.75 102 ASP A O 1
ATOM 821 N N . ILE A 1 103 ? 18.594 18.516 -3.309 1 89.31 103 ILE A N 1
ATOM 822 C CA . ILE A 1 103 ? 18.734 18.484 -1.859 1 89.31 103 ILE A CA 1
ATOM 823 C C . ILE A 1 103 ? 18.312 19.828 -1.27 1 89.31 103 ILE A C 1
ATOM 825 O O . ILE A 1 103 ? 17.844 19.906 -0.132 1 89.31 103 ILE A O 1
ATOM 829 N N . ASN A 1 104 ? 18.422 20.891 -2.016 1 86.25 104 ASN A N 1
ATOM 830 C CA . ASN A 1 104 ? 18.094 22.25 -1.554 1 86.25 104 ASN A CA 1
ATOM 831 C C . ASN A 1 104 ? 16.609 22.391 -1.234 1 86.25 104 ASN A C 1
ATOM 833 O O . ASN A 1 104 ? 16.234 23.156 -0.35 1 86.25 104 ASN A O 1
ATOM 837 N N . TYR A 1 105 ? 15.906 21.609 -1.89 1 85.81 105 TYR A N 1
ATOM 838 C CA . TYR A 1 105 ? 14.469 21.594 -1.626 1 85.81 105 TYR A CA 1
ATOM 839 C C . TYR A 1 105 ? 14.18 21.219 -0.18 1 85.81 105 TYR A C 1
ATOM 841 O O . TYR A 1 105 ? 13.438 21.906 0.52 1 85.81 105 TYR A O 1
ATOM 849 N N . TYR A 1 106 ? 14.844 20.281 0.252 1 88.81 106 TYR A N 1
ATOM 850 C CA . TYR A 1 106 ? 14.648 19.766 1.604 1 88.81 106 TYR A CA 1
ATOM 851 C C . TYR A 1 106 ? 15.344 20.641 2.629 1 88.81 106 TYR A C 1
ATOM 853 O O . TYR A 1 106 ? 14.82 20.875 3.725 1 88.81 106 TYR A O 1
ATOM 861 N N . LEU A 1 107 ? 16.5 21.125 2.23 1 87.44 107 LEU A N 1
ATOM 862 C CA . LEU A 1 107 ? 17.25 22.016 3.117 1 87.44 107 LEU A CA 1
ATOM 863 C C . LEU A 1 107 ? 16.453 23.266 3.451 1 87.44 107 LEU A C 1
ATOM 865 O O . LEU A 1 107 ? 16.438 23.703 4.602 1 87.44 107 LEU A O 1
ATOM 869 N N . GLU A 1 108 ? 15.812 23.734 2.508 1 86 108 GLU A N 1
ATOM 870 C CA . GLU A 1 108 ? 15 24.938 2.711 1 86 108 GLU A CA 1
ATOM 871 C C . GLU A 1 108 ? 13.82 24.656 3.635 1 86 108 GLU A C 1
ATOM 873 O O . GLU A 1 108 ? 13.516 25.453 4.523 1 86 108 GLU A O 1
ATOM 878 N N . ARG A 1 109 ? 13.219 23.594 3.461 1 87.88 109 ARG A N 1
ATOM 879 C CA . ARG A 1 109 ? 12.109 23.203 4.32 1 87.88 109 ARG A CA 1
ATOM 880 C C . ARG A 1 109 ? 12.57 23 5.762 1 87.88 109 ARG A C 1
ATOM 882 O O . ARG A 1 109 ? 11.867 23.391 6.699 1 87.88 109 ARG A O 1
ATOM 889 N N . PHE A 1 110 ? 13.703 22.469 5.867 1 90.12 110 PHE A N 1
ATOM 890 C CA . PHE A 1 110 ? 14.273 22.25 7.188 1 90.12 110 PHE A CA 1
ATOM 891 C C . PHE A 1 110 ? 14.617 23.562 7.863 1 90.12 110 PHE A C 1
ATOM 893 O O . PHE A 1 110 ? 14.305 23.766 9.039 1 90.12 110 PHE A O 1
ATOM 900 N N . LYS A 1 111 ? 15.18 24.422 7.105 1 86.06 111 LYS A N 1
ATOM 901 C CA . LYS A 1 111 ? 15.562 25.734 7.625 1 86.06 111 LYS A CA 1
ATOM 902 C C . LYS A 1 111 ? 14.336 26.5 8.094 1 86.06 111 LYS A C 1
ATOM 904 O O . LYS A 1 111 ? 14.398 27.234 9.094 1 86.06 111 LYS A O 1
ATOM 909 N N . GLN A 1 112 ? 13.266 26.281 7.414 1 84.38 112 GLN A N 1
ATOM 910 C CA . GLN A 1 112 ? 12.016 26.969 7.746 1 84.38 112 GLN A CA 1
ATOM 911 C C . GLN A 1 112 ? 11.258 26.234 8.844 1 84.38 112 GLN A C 1
ATOM 913 O O . GLN A 1 112 ? 10.133 26.594 9.188 1 84.38 112 GLN A O 1
ATOM 918 N N . LYS A 1 113 ? 11.844 25.156 9.258 1 81.75 113 LYS A N 1
ATOM 919 C CA . LYS A 1 113 ? 11.305 24.359 10.352 1 81.75 113 LYS A CA 1
ATOM 920 C C . LYS A 1 113 ? 9.984 23.703 9.953 1 81.75 113 LYS A C 1
ATOM 922 O O . LYS A 1 113 ? 9.109 23.484 10.797 1 81.75 113 LYS A O 1
ATOM 927 N N . GLU A 1 114 ? 9.945 23.516 8.656 1 85.69 114 GLU A N 1
ATOM 928 C CA . GLU A 1 114 ? 8.758 22.828 8.156 1 85.69 114 GLU A CA 1
ATOM 929 C C . GLU A 1 114 ? 8.836 21.328 8.43 1 85.69 114 GLU A C 1
ATOM 931 O O . GLU A 1 114 ? 7.812 20.672 8.617 1 85.69 114 GLU A O 1
ATOM 936 N N . ILE A 1 115 ? 10.055 20.859 8.445 1 93.12 115 ILE A N 1
ATOM 937 C CA . ILE A 1 115 ? 10.266 19.453 8.742 1 93.12 115 ILE A CA 1
ATOM 938 C C . ILE A 1 115 ? 11.453 19.297 9.695 1 93.12 115 ILE A C 1
ATOM 940 O O . ILE A 1 115 ? 12.383 20.109 9.68 1 93.12 115 ILE A O 1
ATOM 944 N N . ALA A 1 116 ? 11.359 18.234 10.422 1 95.12 116 ALA A N 1
ATOM 945 C CA . ALA A 1 116 ? 12.438 17.922 11.367 1 95.12 116 ALA A CA 1
ATOM 946 C C . ALA A 1 116 ? 13.469 17 10.734 1 95.12 116 ALA A C 1
ATOM 948 O O . ALA A 1 116 ? 14.594 16.875 11.234 1 95.12 116 ALA A O 1
ATOM 949 N N . GLY A 1 117 ? 13.094 16.328 9.703 1 96.88 117 GLY A N 1
ATOM 950 C CA . GLY A 1 117 ? 13.984 15.391 9.039 1 96.88 117 GLY A CA 1
ATOM 951 C C . GLY A 1 117 ? 13.359 14.734 7.82 1 96.88 117 GLY A C 1
ATOM 952 O O . GLY A 1 117 ? 12.195 14.992 7.5 1 96.88 117 GLY A O 1
ATOM 953 N N . LEU A 1 118 ? 14.258 13.898 7.152 1 97.44 118 LEU A N 1
ATOM 954 C CA . LEU A 1 118 ? 13.852 13.25 5.91 1 97.44 118 LEU A CA 1
ATOM 955 C C . LEU A 1 118 ? 14.242 11.781 5.906 1 97.44 118 LEU A C 1
ATOM 957 O O . LEU A 1 118 ? 15.367 11.43 6.273 1 97.44 118 LEU A O 1
ATOM 961 N N . ILE A 1 119 ? 13.258 10.992 5.582 1 98.19 119 ILE A N 1
ATOM 962 C CA . ILE A 1 119 ? 13.508 9.609 5.188 1 98.19 119 ILE A CA 1
ATOM 963 C C . ILE A 1 119 ? 13.203 9.43 3.703 1 98.19 119 ILE A C 1
ATOM 965 O O . ILE A 1 119 ? 12.117 9.797 3.242 1 98.19 119 ILE A O 1
ATOM 969 N N . THR A 1 120 ? 14.188 8.828 2.963 1 96.25 120 THR A N 1
ATOM 970 C CA . THR A 1 120 ? 13.938 8.789 1.525 1 96.25 120 THR A CA 1
ATOM 971 C C . THR A 1 120 ? 14.414 7.465 0.934 1 96.25 120 THR A C 1
ATOM 973 O O . THR A 1 120 ? 15.383 6.871 1.417 1 96.25 120 THR A O 1
ATOM 976 N N . SER A 1 121 ? 13.656 7.023 -0.023 1 93.56 121 SER A N 1
ATOM 977 C CA . SER A 1 121 ? 14.117 5.945 -0.895 1 93.56 121 SER A CA 1
ATOM 978 C C . SER A 1 121 ? 14.266 6.426 -2.334 1 93.56 121 SER A C 1
ATOM 980 O O . SER A 1 121 ? 14.336 5.613 -3.26 1 93.56 121 SER A O 1
ATOM 982 N N . SER A 1 122 ? 14.281 7.703 -2.506 1 87.38 122 SER A N 1
ATOM 983 C CA . SER A 1 122 ? 14.336 8.344 -3.816 1 87.38 122 SER A CA 1
ATOM 984 C C . SER A 1 122 ? 15.711 8.953 -4.074 1 87.38 122 SER A C 1
ATOM 986 O O . SER A 1 122 ? 16.438 9.281 -3.131 1 87.38 122 SER A O 1
ATOM 988 N N . PRO A 1 123 ? 16.031 9.094 -5.34 1 82.69 123 PRO A N 1
ATOM 989 C CA . PRO A 1 123 ? 17.281 9.789 -5.645 1 82.69 123 PRO A CA 1
ATOM 990 C C . PRO A 1 123 ? 17.234 11.266 -5.281 1 82.69 123 PRO A C 1
ATOM 992 O O . PRO A 1 123 ? 16.188 11.914 -5.426 1 82.69 123 PRO A O 1
ATOM 995 N N . ILE A 1 124 ? 18.328 11.727 -4.777 1 88.69 124 ILE A N 1
ATOM 996 C CA . ILE A 1 124 ? 18.5 13.141 -4.465 1 88.69 124 ILE A CA 1
ATOM 997 C C . ILE A 1 124 ? 19.75 13.68 -5.137 1 88.69 124 ILE A C 1
ATOM 999 O O . ILE A 1 124 ? 20.812 13.062 -5.062 1 88.69 124 ILE A O 1
ATOM 1003 N N . LYS A 1 125 ? 19.594 14.758 -5.781 1 86.56 125 LYS A N 1
ATOM 1004 C CA . LYS A 1 125 ? 20.719 15.43 -6.406 1 86.56 125 LYS A CA 1
ATOM 1005 C C . LYS A 1 125 ? 21.453 16.344 -5.41 1 86.56 125 LYS A C 1
ATOM 1007 O O . LYS A 1 125 ? 20.812 17.172 -4.758 1 86.56 125 LYS A O 1
ATOM 1012 N N . ILE A 1 126 ? 22.719 16.172 -5.32 1 87.19 126 ILE A N 1
ATOM 1013 C CA . ILE A 1 126 ? 23.562 17.047 -4.52 1 87.19 126 ILE A CA 1
ATOM 1014 C C . ILE A 1 126 ? 24.484 17.844 -5.434 1 87.19 126 ILE A C 1
ATOM 1016 O O . ILE A 1 126 ? 25.359 17.281 -6.098 1 87.19 126 ILE A O 1
ATOM 1020 N N . PRO A 1 127 ? 24.219 19.125 -5.676 1 75.56 127 PRO A N 1
ATOM 1021 C CA . PRO A 1 127 ? 24.938 19.938 -6.66 1 75.56 127 PRO A CA 1
ATOM 1022 C C . PRO A 1 127 ? 26.453 19.922 -6.449 1 75.56 127 PRO A C 1
ATOM 1024 O O . PRO A 1 127 ? 27.219 20 -7.414 1 75.56 127 PRO A O 1
ATOM 1027 N N . LYS A 1 128 ? 26.953 20.281 -5.328 1 68.31 128 LYS A N 1
ATOM 1028 C CA . LYS A 1 128 ? 28.406 20.422 -5.152 1 68.31 128 LYS A CA 1
ATOM 1029 C C . LYS A 1 128 ? 28.953 19.281 -4.289 1 68.31 128 LYS A C 1
ATOM 1031 O O . LYS A 1 128 ? 28.391 18.953 -3.246 1 68.31 128 LYS A O 1
ATOM 1036 N N . LYS A 1 129 ? 30.016 18.875 -4.848 1 66.19 129 LYS A N 1
ATOM 1037 C CA . LYS A 1 129 ? 30.781 17.922 -4.039 1 66.19 129 LYS A CA 1
ATOM 1038 C C . LYS A 1 129 ? 31.281 18.578 -2.758 1 66.19 129 LYS A C 1
ATOM 1040 O O . LYS A 1 129 ? 31.719 19.734 -2.773 1 66.19 129 LYS A O 1
ATOM 1045 N N . GLY A 1 130 ? 30.922 18.047 -1.685 1 66.75 130 GLY A N 1
ATOM 1046 C CA . GLY A 1 130 ? 31.484 18.547 -0.435 1 66.75 130 GLY A CA 1
ATOM 1047 C C . GLY A 1 130 ? 30.484 19.328 0.386 1 66.75 130 GLY A C 1
ATOM 1048 O O . GLY A 1 130 ? 30.828 19.875 1.437 1 66.75 130 GLY A O 1
ATOM 1049 N N . LEU A 1 131 ? 29.344 19.453 -0.189 1 74.81 131 LEU A N 1
ATOM 1050 C CA . LEU A 1 131 ? 28.344 20.156 0.599 1 74.81 131 LEU A CA 1
ATOM 1051 C C . LEU A 1 131 ? 28.094 19.453 1.926 1 74.81 131 LEU A C 1
ATOM 1053 O O . LEU A 1 131 ? 27.922 18.219 1.96 1 74.81 131 LEU A O 1
ATOM 1057 N N . LYS A 1 132 ? 28.328 20.266 2.955 1 81.12 132 LYS A N 1
ATOM 1058 C CA . LYS A 1 132 ? 27.984 19.719 4.266 1 81.12 132 LYS A CA 1
ATOM 1059 C C . LYS A 1 132 ? 26.469 19.688 4.465 1 81.12 132 LYS A C 1
ATOM 1061 O O . LYS A 1 132 ? 25.797 20.719 4.383 1 81.12 132 LYS A O 1
ATOM 1066 N N . ILE A 1 133 ? 26 18.547 4.68 1 84.5 133 ILE A N 1
ATOM 1067 C CA . ILE A 1 133 ? 24.578 18.359 4.867 1 84.5 133 ILE A CA 1
ATOM 1068 C C . ILE A 1 133 ? 24.234 18.453 6.355 1 84.5 133 ILE A C 1
ATOM 1070 O O . ILE A 1 133 ? 24.547 17.531 7.121 1 84.5 133 ILE A O 1
ATOM 1074 N N . LYS A 1 134 ? 23.625 19.562 6.75 1 82.44 134 LYS A N 1
ATOM 1075 C CA . LYS A 1 134 ? 23.312 19.797 8.156 1 82.44 134 LYS A CA 1
ATOM 1076 C C . LYS A 1 134 ? 21.812 19.625 8.414 1 82.44 134 LYS A C 1
ATOM 1078 O O . LYS A 1 134 ? 21.172 20.5 9.008 1 82.44 134 LYS A O 1
ATOM 1083 N N . PHE A 1 135 ? 21.281 18.703 7.918 1 90.12 135 PHE A N 1
ATOM 1084 C CA . PHE A 1 135 ? 19.875 18.359 8.164 1 90.12 135 PHE A CA 1
ATOM 1085 C C . PHE A 1 135 ? 19.688 16.859 8.266 1 90.12 135 PHE A C 1
ATOM 1087 O O . PHE A 1 135 ? 20.344 16.094 7.547 1 90.12 135 PHE A O 1
ATOM 1094 N N . PRO A 1 136 ? 18.922 16.391 9.297 1 96.62 136 PRO A N 1
ATOM 1095 C CA . PRO A 1 136 ? 18.734 14.961 9.516 1 96.62 136 PRO A CA 1
ATOM 1096 C C . PRO A 1 136 ? 18.109 14.25 8.312 1 96.62 136 PRO A C 1
ATOM 1098 O O . PRO A 1 136 ? 17.031 14.641 7.852 1 96.62 136 PRO A O 1
ATOM 1101 N N . ILE A 1 137 ? 18.797 13.25 7.828 1 97.5 137 ILE A N 1
ATOM 1102 C CA . ILE A 1 137 ? 18.344 12.508 6.652 1 97.5 137 ILE A CA 1
ATOM 1103 C C . ILE A 1 137 ? 18.844 11.07 6.719 1 97.5 137 ILE A C 1
ATOM 1105 O O . ILE A 1 137 ? 19.984 10.828 7.129 1 97.5 137 ILE A O 1
ATOM 1109 N N . VAL A 1 138 ? 17.969 10.141 6.387 1 98.25 138 VAL A N 1
ATOM 1110 C CA . VAL A 1 138 ? 18.312 8.734 6.238 1 98.25 138 VAL A CA 1
ATOM 1111 C C . VAL A 1 138 ? 17.781 8.203 4.91 1 98.25 138 VAL A C 1
ATOM 1113 O O . VAL A 1 138 ? 16.656 8.508 4.523 1 98.25 138 VAL A O 1
ATOM 1116 N N . SER A 1 139 ? 18.594 7.469 4.215 1 96.62 139 SER A N 1
ATOM 1117 C CA . SER A 1 139 ? 18.203 6.898 2.93 1 96.62 139 SER A CA 1
ATOM 1118 C C . SER A 1 139 ? 18.016 5.387 3.027 1 96.62 139 SER A C 1
ATOM 1120 O O . SER A 1 139 ? 18.672 4.73 3.836 1 96.62 139 SER A O 1
ATOM 1122 N N . PHE A 1 140 ? 17.078 4.93 2.193 1 96.31 140 PHE A N 1
ATOM 1123 C CA . PHE A 1 140 ? 16.906 3.488 2.031 1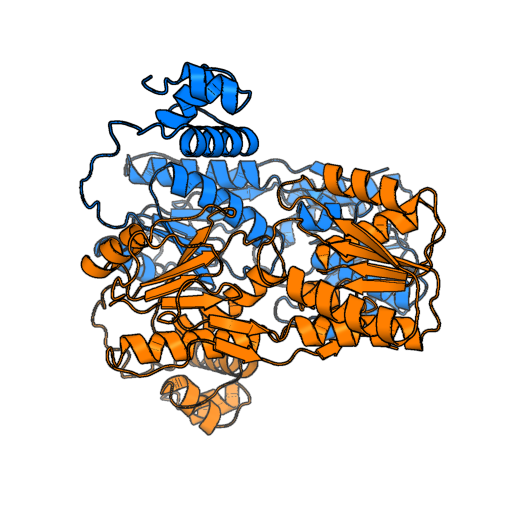 96.31 140 PHE A CA 1
ATOM 1124 C C . PHE A 1 140 ? 17.328 3.049 0.634 1 96.31 140 PHE A C 1
ATOM 1126 O O . PHE A 1 140 ? 16.828 3.568 -0.364 1 96.31 140 PHE A O 1
ATOM 1133 N N . ASP A 1 141 ? 18.25 2.145 0.548 1 91.25 141 ASP A N 1
ATOM 1134 C CA . ASP A 1 141 ? 18.656 1.405 -0.641 1 91.25 141 ASP A CA 1
ATOM 1135 C C . ASP A 1 141 ? 19.469 2.291 -1.579 1 91.25 141 ASP A C 1
ATOM 1137 O O . ASP A 1 141 ? 20.125 1.794 -2.506 1 91.25 141 ASP A O 1
ATOM 1141 N N . ARG A 1 142 ? 19.5 3.582 -1.332 1 88.94 142 ARG A N 1
ATOM 1142 C CA . ARG A 1 142 ? 20.219 4.5 -2.219 1 88.94 142 ARG A CA 1
ATOM 1143 C C . ARG A 1 142 ? 21.359 5.191 -1.489 1 88.94 142 ARG A C 1
ATOM 1145 O O . ARG A 1 142 ? 21.141 5.945 -0.54 1 88.94 142 ARG A O 1
ATOM 1152 N N . LYS A 1 143 ? 22.5 4.992 -2.012 1 89.69 143 LYS A N 1
ATOM 1153 C CA . LYS A 1 143 ? 23.656 5.703 -1.477 1 89.69 143 LYS A CA 1
ATOM 1154 C C . LYS A 1 143 ? 23.781 7.094 -2.098 1 89.69 143 LYS A C 1
ATOM 1156 O O . LYS A 1 143 ? 24.422 7.258 -3.141 1 89.69 143 LYS A O 1
ATOM 1161 N N . ILE A 1 144 ? 23.281 8.023 -1.437 1 89.44 144 ILE A N 1
ATOM 1162 C CA . ILE A 1 144 ? 23.203 9.383 -1.959 1 89.44 144 ILE A CA 1
ATOM 1163 C C . ILE A 1 144 ? 24.516 10.117 -1.708 1 89.44 144 ILE A C 1
ATOM 1165 O O . ILE A 1 144 ? 25.031 10.82 -2.588 1 89.44 144 ILE A O 1
ATOM 1169 N N . SER A 1 145 ? 25.016 10.008 -0.519 1 90.69 145 SER A N 1
ATOM 1170 C CA . SER A 1 145 ? 26.234 10.633 -0.039 1 90.69 145 SER A CA 1
ATOM 1171 C C . SER A 1 145 ? 26.812 9.875 1.161 1 90.69 145 SER A C 1
ATOM 1173 O O . SER A 1 145 ? 26.062 9.25 1.912 1 90.69 145 SER A O 1
ATOM 1175 N N . PRO A 1 146 ? 28.109 9.977 1.337 1 90.44 146 PRO A N 1
ATOM 1176 C CA . PRO A 1 146 ? 28.688 9.344 2.529 1 90.44 146 PRO A CA 1
ATOM 1177 C C . PRO A 1 146 ? 28.203 9.984 3.826 1 90.44 146 PRO A C 1
ATOM 1179 O O . PRO A 1 146 ? 28.312 9.383 4.898 1 90.44 146 PRO A O 1
ATOM 1182 N N . GLN A 1 147 ? 27.672 11.164 3.75 1 91.88 147 GLN A N 1
ATOM 1183 C CA . GLN A 1 147 ? 27.203 11.891 4.926 1 91.88 147 GLN A CA 1
ATOM 1184 C C . GLN A 1 147 ? 25.797 11.438 5.316 1 91.88 147 GLN A C 1
ATOM 1186 O O . GLN A 1 147 ? 25.312 11.75 6.41 1 91.88 147 GLN A O 1
ATOM 1191 N N . ILE A 1 148 ? 25.156 10.766 4.418 1 95.06 148 ILE A N 1
ATOM 1192 C CA . ILE A 1 148 ? 23.766 10.344 4.633 1 95.06 148 ILE A CA 1
ATOM 1193 C C . ILE A 1 148 ? 23.719 8.844 4.906 1 95.06 148 ILE A C 1
ATOM 1195 O O . ILE A 1 148 ? 23.984 8.031 4.012 1 95.06 148 ILE A O 1
ATOM 1199 N N . PRO A 1 149 ? 23.422 8.547 6.145 1 97.44 149 PRO A N 1
ATOM 1200 C CA . PRO A 1 149 ? 23.312 7.117 6.422 1 97.44 149 PRO A CA 1
ATOM 1201 C C . PRO A 1 149 ? 22.312 6.406 5.512 1 97.44 149 PRO A C 1
ATOM 1203 O O . PRO A 1 149 ? 21.203 6.906 5.301 1 97.44 149 PRO A O 1
ATOM 1206 N N . THR A 1 150 ? 22.734 5.289 5.027 1 97.06 150 THR A N 1
ATOM 1207 C CA . THR A 1 150 ? 21.906 4.461 4.156 1 97.06 150 THR A CA 1
ATOM 1208 C C . THR A 1 150 ? 21.641 3.105 4.805 1 97.06 150 THR A C 1
ATOM 1210 O O . THR A 1 150 ? 22.562 2.404 5.207 1 97.06 150 THR A O 1
ATOM 1213 N N . VAL A 1 151 ? 20.391 2.83 4.941 1 98.25 151 VAL A N 1
ATOM 1214 C CA . VAL A 1 151 ? 19.953 1.503 5.363 1 98.25 151 VAL A CA 1
ATOM 1215 C C . VAL A 1 151 ? 19.578 0.666 4.141 1 98.25 151 VAL A C 1
ATOM 1217 O O . VAL A 1 151 ? 18.953 1.162 3.209 1 98.25 151 VAL A O 1
ATOM 1220 N N . GLN A 1 152 ? 20.047 -0.579 4.094 1 96.81 152 GLN A N 1
ATOM 1221 C CA . GLN A 1 152 ? 19.734 -1.457 2.971 1 96.81 152 GLN A CA 1
ATOM 1222 C C . GLN A 1 152 ? 19.703 -2.918 3.41 1 96.81 152 GLN A C 1
ATOM 1224 O O . GLN A 1 152 ? 20.234 -3.27 4.461 1 96.81 152 GLN A O 1
ATOM 1229 N N . SER A 1 153 ? 19.031 -3.711 2.643 1 97.06 153 SER A N 1
ATOM 1230 C CA . SER A 1 153 ? 19.156 -5.156 2.787 1 97.06 153 SER A CA 1
ATOM 1231 C C . SER A 1 153 ? 20.375 -5.68 2.051 1 97.06 153 SER A C 1
ATOM 1233 O O . SER A 1 153 ? 20.906 -5.008 1.163 1 97.06 153 SER A O 1
ATOM 1235 N N . ASN A 1 154 ? 20.891 -6.742 2.432 1 96.88 154 ASN A N 1
ATOM 1236 C CA . ASN A 1 154 ? 22 -7.359 1.714 1 96.88 154 ASN A CA 1
ATOM 1237 C C . ASN A 1 154 ? 21.547 -7.957 0.385 1 96.88 154 ASN A C 1
ATOM 1239 O O . ASN A 1 154 ? 21.297 -9.164 0.293 1 96.88 154 ASN A O 1
ATOM 1243 N N . ASN A 1 155 ? 21.5 -7.156 -0.581 1 95.88 155 ASN A N 1
ATOM 1244 C CA . ASN A 1 155 ? 20.969 -7.504 -1.895 1 95.88 155 ASN A CA 1
ATOM 1245 C C . ASN A 1 155 ? 21.828 -8.555 -2.584 1 95.88 155 ASN A C 1
ATOM 1247 O O . ASN A 1 155 ? 21.312 -9.461 -3.242 1 95.88 155 ASN A O 1
ATOM 1251 N N . TYR A 1 156 ? 23.094 -8.422 -2.416 1 95.06 156 TYR A N 1
ATOM 1252 C CA . TYR A 1 156 ? 24.016 -9.383 -3.016 1 95.06 156 TYR A CA 1
ATOM 1253 C C . TYR A 1 156 ? 23.797 -10.773 -2.43 1 95.06 156 TYR A C 1
ATOM 1255 O O . TYR A 1 156 ? 23.656 -11.758 -3.17 1 95.06 156 TYR A O 1
ATOM 1263 N N . ASP A 1 157 ? 23.719 -10.82 -1.173 1 96.94 157 ASP A N 1
ATOM 1264 C CA . ASP A 1 157 ? 23.469 -12.094 -0.492 1 96.94 157 ASP A CA 1
ATOM 1265 C C . ASP A 1 157 ? 22.109 -12.664 -0.869 1 96.94 157 ASP A C 1
ATOM 1267 O O . ASP A 1 157 ? 21.953 -13.875 -1.009 1 96.94 157 ASP A O 1
ATOM 1271 N N . ALA A 1 158 ? 21.172 -11.82 -1.001 1 97.31 158 ALA A N 1
ATOM 1272 C CA . ALA A 1 158 ? 19.844 -12.25 -1.418 1 97.31 158 ALA A CA 1
ATOM 1273 C C . ALA A 1 158 ? 19.891 -12.953 -2.771 1 97.31 158 ALA A C 1
ATOM 1275 O O . ALA A 1 158 ? 19.297 -14.016 -2.947 1 97.31 158 ALA A O 1
ATOM 1276 N N . GLY A 1 159 ? 20.609 -12.32 -3.676 1 97.12 159 GLY A N 1
ATOM 1277 C CA . GLY A 1 159 ? 20.781 -12.938 -4.98 1 97.12 159 GLY A CA 1
ATOM 1278 C C . GLY A 1 159 ? 21.422 -14.312 -4.906 1 97.12 159 GLY A C 1
ATOM 1279 O O . GLY A 1 159 ? 20.984 -15.25 -5.57 1 97.12 159 GLY A O 1
ATOM 1280 N N . MET A 1 160 ? 22.422 -14.414 -4.094 1 96.75 160 MET A N 1
ATOM 1281 C CA . MET A 1 160 ? 23.109 -15.695 -3.936 1 96.75 160 MET A CA 1
ATOM 1282 C C . MET A 1 160 ? 22.172 -16.766 -3.383 1 96.75 160 MET A C 1
ATOM 1284 O O . MET A 1 160 ? 22.156 -17.891 -3.873 1 96.75 160 MET A O 1
ATOM 1288 N N . GLN A 1 161 ? 21.422 -16.391 -2.387 1 97 161 GLN A N 1
ATOM 1289 C CA . GLN A 1 161 ? 20.484 -17.344 -1.769 1 97 161 GLN A CA 1
ATOM 1290 C C . GLN A 1 161 ? 19.453 -17.828 -2.775 1 97 161 GLN A C 1
ATOM 1292 O O . GLN A 1 161 ? 19.125 -19.016 -2.807 1 97 161 GLN A O 1
ATOM 1297 N N . ILE A 1 162 ? 18.969 -16.922 -3.576 1 97.88 162 ILE A N 1
ATOM 1298 C CA . ILE A 1 162 ? 17.984 -17.266 -4.59 1 97.88 162 ILE A CA 1
ATOM 1299 C C . ILE A 1 162 ? 18.562 -18.266 -5.574 1 97.88 162 ILE A C 1
ATOM 1301 O O . ILE A 1 162 ? 17.969 -19.312 -5.828 1 97.88 162 ILE A O 1
ATOM 1305 N N . ALA A 1 163 ? 19.719 -17.969 -6.066 1 97.19 163 ALA A N 1
ATOM 1306 C CA . ALA A 1 163 ? 20.359 -18.844 -7.051 1 97.19 163 ALA A CA 1
ATOM 1307 C C . ALA A 1 163 ? 20.672 -20.219 -6.453 1 97.19 163 ALA A C 1
ATOM 1309 O O . ALA A 1 163 ? 20.5 -21.234 -7.109 1 97.19 163 ALA A O 1
ATOM 1310 N N . GLN A 1 164 ? 21.141 -20.219 -5.266 1 96.19 164 GLN A N 1
ATOM 1311 C CA . GLN A 1 164 ? 21.438 -21.469 -4.582 1 96.19 164 GLN A CA 1
ATOM 1312 C C . GLN A 1 164 ? 20.188 -22.344 -4.453 1 96.19 164 GLN A C 1
ATOM 1314 O O . GLN A 1 164 ? 20.25 -23.547 -4.645 1 96.19 164 GLN A O 1
ATOM 1319 N N . SER A 1 165 ? 19.109 -21.688 -4.082 1 96.31 165 SER A N 1
ATOM 1320 C CA . SER A 1 165 ? 17.859 -22.406 -3.959 1 96.31 165 SER A CA 1
ATOM 1321 C C . SER A 1 165 ? 17.438 -23.031 -5.289 1 96.31 165 SER A C 1
ATOM 1323 O O . SER A 1 165 ? 16.953 -24.172 -5.324 1 96.31 165 SER A O 1
ATOM 1325 N N . VAL A 1 166 ? 17.625 -22.344 -6.332 1 97 166 VAL A N 1
ATOM 1326 C CA . VAL A 1 166 ? 17.266 -22.812 -7.672 1 97 166 VAL A CA 1
ATOM 1327 C C . VAL A 1 166 ? 18.109 -24.031 -8.039 1 97 166 VAL A C 1
ATOM 1329 O O . VAL A 1 166 ? 17.594 -25.031 -8.531 1 97 166 VAL A O 1
ATOM 1332 N N . LEU A 1 167 ? 19.359 -24 -7.777 1 95.25 167 LEU A N 1
ATOM 1333 C CA . LEU A 1 167 ? 20.281 -25.094 -8.094 1 95.25 167 LEU A CA 1
ATOM 1334 C C . LEU A 1 167 ? 19.984 -26.312 -7.223 1 95.25 167 LEU A C 1
ATOM 1336 O O . LEU A 1 167 ? 20.078 -27.453 -7.688 1 95.25 167 LEU A O 1
ATOM 1340 N N . LYS A 1 168 ? 19.688 -26.047 -5.965 1 94.81 168 LYS A N 1
ATOM 1341 C CA . LYS A 1 168 ? 19.344 -27.125 -5.051 1 94.81 168 LYS A CA 1
ATOM 1342 C C . LYS A 1 168 ? 18.141 -27.922 -5.559 1 94.81 168 LYS A C 1
ATOM 1344 O O . LYS A 1 168 ? 18.031 -29.125 -5.32 1 94.81 168 LYS A O 1
ATOM 1349 N N . GLN A 1 169 ? 17.328 -27.219 -6.277 1 94.81 169 GLN A N 1
ATOM 1350 C CA . GLN A 1 169 ? 16.125 -27.844 -6.816 1 94.81 169 GLN A CA 1
ATOM 1351 C C . GLN A 1 169 ? 16.375 -28.406 -8.211 1 94.81 169 GLN A C 1
ATOM 1353 O O . GLN A 1 169 ? 15.438 -28.781 -8.914 1 94.81 169 GLN A O 1
ATOM 1358 N N . LYS A 1 170 ? 17.609 -28.406 -8.711 1 94.69 170 LYS A N 1
ATOM 1359 C CA . LYS A 1 170 ? 18.125 -29.078 -9.898 1 94.69 170 LYS A CA 1
ATOM 1360 C C . LYS A 1 170 ? 17.547 -28.453 -11.172 1 94.69 170 LYS A C 1
ATOM 1362 O O . LYS A 1 170 ? 17.266 -29.172 -12.141 1 94.69 170 LYS A O 1
ATOM 1367 N N . LYS A 1 171 ? 17.312 -27.141 -11.086 1 93.75 171 LYS A N 1
ATOM 1368 C CA . LYS A 1 171 ? 16.891 -26.438 -12.289 1 93.75 171 LYS A CA 1
ATOM 1369 C C . LYS A 1 171 ? 18.062 -26.141 -13.203 1 93.75 171 LYS A C 1
ATOM 1371 O O . LYS A 1 171 ? 19.172 -25.875 -12.734 1 93.75 171 LYS A O 1
ATOM 1376 N N . LYS A 1 172 ? 17.828 -26.188 -14.531 1 93 172 LYS A N 1
ATOM 1377 C CA . LYS A 1 172 ? 18.953 -26.141 -15.469 1 93 172 LYS A CA 1
ATOM 1378 C C . LYS A 1 172 ? 18.797 -24.984 -16.469 1 93 172 LYS A C 1
ATOM 1380 O O . LYS A 1 172 ? 19.781 -24.391 -16.891 1 93 172 LYS A O 1
ATOM 1385 N N . LYS A 1 173 ? 17.641 -24.75 -16.953 1 96.5 173 LYS A N 1
ATOM 1386 C CA . LYS A 1 173 ? 17.391 -23.672 -17.906 1 96.5 173 LYS A CA 1
ATOM 1387 C C . LYS A 1 173 ? 16.797 -22.453 -17.219 1 96.5 173 LYS A C 1
ATOM 1389 O O . LYS A 1 173 ? 15.57 -22.344 -17.078 1 96.5 173 LYS A O 1
ATOM 1394 N N . ILE A 1 174 ? 17.703 -21.531 -16.984 1 98 174 ILE A N 1
ATOM 1395 C CA . ILE A 1 174 ? 17.344 -20.469 -16.062 1 98 174 ILE A CA 1
ATOM 1396 C C . ILE A 1 174 ? 17.266 -19.141 -16.797 1 98 174 ILE A C 1
ATOM 1398 O O . ILE A 1 174 ? 18.094 -18.875 -17.688 1 98 174 ILE A O 1
ATOM 1402 N N . ILE A 1 175 ? 16.297 -18.297 -16.469 1 98.56 175 ILE A N 1
ATOM 1403 C CA . ILE A 1 175 ? 16.266 -16.906 -16.906 1 98.56 175 ILE A CA 1
ATOM 1404 C C . ILE A 1 175 ? 16.156 -15.984 -15.688 1 98.56 175 ILE A C 1
ATOM 1406 O O . ILE A 1 175 ? 15.414 -16.281 -14.742 1 98.56 175 ILE A O 1
ATOM 1410 N N . ILE A 1 176 ? 16.984 -14.961 -15.672 1 97.94 176 ILE A N 1
ATOM 1411 C CA . ILE A 1 176 ? 16.859 -13.852 -14.727 1 97.94 176 ILE A CA 1
ATOM 1412 C C . ILE A 1 176 ? 16.078 -12.703 -15.375 1 97.94 176 ILE A C 1
ATOM 1414 O O . ILE A 1 176 ? 16.438 -12.234 -16.453 1 97.94 176 ILE A O 1
ATOM 1418 N N . ILE A 1 177 ? 14.992 -12.305 -14.688 1 96.88 177 ILE A N 1
ATOM 1419 C CA . ILE A 1 177 ? 14.227 -11.164 -15.172 1 96.88 177 ILE A CA 1
ATOM 1420 C C . ILE A 1 177 ? 14.32 -10.016 -14.164 1 96.88 177 ILE A C 1
ATOM 1422 O O . ILE A 1 177 ? 13.75 -10.086 -13.078 1 96.88 177 ILE A O 1
ATOM 1426 N N . ALA A 1 178 ? 15 -8.992 -14.562 1 94.94 178 ALA A N 1
ATOM 1427 C CA . ALA A 1 178 ? 15.125 -7.789 -13.742 1 94.94 178 ALA A CA 1
ATOM 1428 C C . ALA A 1 178 ? 13.906 -6.891 -13.891 1 94.94 178 ALA A C 1
ATOM 1430 O O . ALA A 1 178 ? 13.492 -6.57 -15.016 1 94.94 178 ALA A O 1
ATOM 1431 N N . GLY A 1 179 ? 13.344 -6.484 -12.766 1 91.25 179 GLY A N 1
ATOM 1432 C CA . GLY A 1 179 ? 12.156 -5.641 -12.781 1 91.25 179 GLY A CA 1
ATOM 1433 C C . GLY A 1 179 ? 12.445 -4.223 -13.25 1 91.25 179 GLY A C 1
ATOM 1434 O O . GLY A 1 179 ? 11.516 -3.465 -13.539 1 91.25 179 GLY A O 1
ATOM 1435 N N . ALA A 1 180 ? 13.594 -3.775 -13.242 1 82.5 180 ALA A N 1
ATOM 1436 C CA . ALA A 1 180 ? 14 -2.48 -13.773 1 82.5 180 ALA A CA 1
ATOM 1437 C C . ALA A 1 180 ? 15.445 -2.527 -14.273 1 82.5 180 ALA A C 1
ATOM 1439 O O . ALA A 1 180 ? 16.25 -3.316 -13.781 1 82.5 180 ALA A O 1
ATOM 1440 N N . LYS A 1 181 ? 15.672 -1.752 -15.477 1 68.31 181 LYS A N 1
ATOM 1441 C CA . LYS A 1 181 ? 17.016 -1.675 -16.047 1 68.31 181 LYS A CA 1
ATOM 1442 C C . LYS A 1 181 ? 17.906 -0.763 -15.227 1 68.31 181 LYS A C 1
ATOM 1444 O O . LYS A 1 181 ? 19.141 -0.812 -15.352 1 68.31 181 LYS A O 1
ATOM 1449 N N . GLU A 1 182 ? 17.203 0.033 -14.539 1 56.06 182 GLU A N 1
ATOM 1450 C CA . GLU A 1 182 ? 17.969 1.171 -14.031 1 56.06 182 GLU A CA 1
ATOM 1451 C C . GLU A 1 182 ? 19.234 0.712 -13.32 1 56.06 182 GLU A C 1
ATOM 1453 O O . GLU A 1 182 ? 19.219 -0.277 -12.586 1 56.06 182 GLU A O 1
ATOM 1458 N N . ASP A 1 183 ? 20.25 0.981 -14.117 1 52.72 183 ASP A N 1
ATOM 1459 C CA . ASP A 1 183 ? 21.609 0.852 -13.586 1 52.72 183 ASP A CA 1
ATOM 1460 C C . ASP A 1 183 ? 21.625 1.128 -12.078 1 52.72 183 ASP A C 1
ATOM 1462 O O . ASP A 1 183 ? 22.609 0.806 -11.398 1 52.72 183 ASP A O 1
ATOM 1466 N N . TYR A 1 184 ? 20.562 1.975 -11.883 1 55.5 184 TYR A N 1
ATOM 1467 C CA . TYR A 1 184 ? 20.734 2.396 -10.492 1 55.5 184 TYR A CA 1
ATOM 1468 C C . TYR A 1 184 ? 20.312 1.304 -9.531 1 55.5 184 TYR A C 1
ATOM 1470 O O . TYR A 1 184 ? 19.547 0.404 -9.898 1 55.5 184 TYR A O 1
ATOM 1478 N N . TYR A 1 185 ? 20.609 1.403 -8.133 1 62.22 185 TYR A N 1
ATOM 1479 C CA . TYR A 1 185 ? 20.922 0.707 -6.895 1 62.22 185 TYR A CA 1
ATOM 1480 C C . TYR A 1 185 ? 19.688 0.011 -6.332 1 62.22 185 TYR A C 1
ATOM 1482 O O . TYR A 1 185 ? 18.562 0.463 -6.547 1 62.22 185 TYR A O 1
ATOM 1490 N N . PRO A 1 186 ? 19.578 -1.228 -5.941 1 76.62 186 PRO A N 1
ATOM 1491 C CA . PRO A 1 186 ? 19.703 -2.496 -5.219 1 76.62 186 PRO A CA 1
ATOM 1492 C C . PRO A 1 186 ? 19.5 -3.711 -6.121 1 76.62 186 PRO A C 1
ATOM 1494 O O . PRO A 1 186 ? 20 -4.801 -5.816 1 76.62 186 PRO A O 1
ATOM 1497 N N . ILE A 1 187 ? 18.953 -3.461 -7.359 1 87.81 187 ILE A N 1
ATOM 1498 C CA . ILE A 1 187 ? 18.625 -4.582 -8.227 1 87.81 187 ILE A CA 1
ATOM 1499 C C . ILE A 1 187 ? 19.906 -5.168 -8.828 1 87.81 187 ILE A C 1
ATOM 1501 O O . ILE A 1 187 ? 20.031 -6.387 -8.961 1 87.81 187 ILE A O 1
ATOM 1505 N N . SER A 1 188 ? 20.844 -4.348 -9.141 1 89.38 188 SER A N 1
ATOM 1506 C CA . SER A 1 188 ? 22.109 -4.781 -9.727 1 89.38 188 SER A CA 1
ATOM 1507 C C . SER A 1 188 ? 22.828 -5.758 -8.812 1 89.38 188 SER A C 1
ATOM 1509 O O . SER A 1 188 ? 23.391 -6.758 -9.281 1 89.38 188 SER A O 1
ATOM 1511 N N . ASP A 1 189 ? 22.797 -5.445 -7.547 1 92.69 189 ASP A N 1
ATOM 1512 C CA . ASP A 1 189 ? 23.484 -6.309 -6.59 1 92.69 189 ASP A CA 1
ATOM 1513 C C . ASP A 1 189 ? 22.797 -7.668 -6.484 1 92.69 189 ASP A C 1
ATOM 1515 O O . ASP A 1 189 ? 23.453 -8.695 -6.309 1 92.69 189 ASP A O 1
ATOM 1519 N N . ARG A 1 190 ? 21.516 -7.684 -6.543 1 95.31 190 ARG A N 1
ATOM 1520 C CA . ARG A 1 190 ? 20.781 -8.945 -6.547 1 95.31 190 ARG A CA 1
ATOM 1521 C C . ARG A 1 190 ? 21.188 -9.82 -7.73 1 95.31 190 ARG A C 1
ATOM 1523 O O . ARG A 1 190 ? 21.469 -11.008 -7.562 1 95.31 190 ARG A O 1
ATOM 1530 N N . ILE A 1 191 ? 21.25 -9.156 -8.859 1 95.62 191 ILE A N 1
ATOM 1531 C CA . ILE A 1 191 ? 21.594 -9.859 -10.094 1 95.62 191 ILE A CA 1
ATOM 1532 C C . ILE A 1 191 ? 23.031 -10.375 -10.016 1 95.62 191 ILE A C 1
ATOM 1534 O O . ILE A 1 191 ? 23.297 -11.531 -10.352 1 95.62 191 ILE A O 1
ATOM 1538 N N . LYS A 1 192 ? 23.938 -9.547 -9.539 1 95 192 LYS A N 1
ATOM 1539 C CA . LYS A 1 192 ? 25.328 -9.945 -9.391 1 95 192 LYS A CA 1
ATOM 1540 C C . LYS A 1 192 ? 25.469 -11.164 -8.484 1 95 192 LYS A C 1
ATOM 1542 O O . LYS A 1 192 ? 26.266 -12.062 -8.75 1 95 192 LYS A O 1
ATOM 1547 N N . GLY A 1 193 ? 24.688 -11.148 -7.414 1 96.5 193 GLY A N 1
ATOM 1548 C CA . GLY A 1 193 ? 24.688 -12.297 -6.523 1 96.5 193 GLY A CA 1
ATOM 1549 C C . GLY A 1 193 ? 24.234 -13.57 -7.203 1 96.5 193 GLY A C 1
ATOM 1550 O O . GLY A 1 193 ? 24.844 -14.633 -7.031 1 96.5 193 GLY A O 1
ATOM 1551 N N . MET A 1 194 ? 23.203 -13.5 -8.008 1 97.38 194 MET A N 1
ATOM 1552 C CA . MET A 1 194 ? 22.703 -14.664 -8.742 1 97.38 194 MET A CA 1
ATOM 1553 C C . MET A 1 194 ? 23.75 -15.164 -9.734 1 97.38 194 MET A C 1
ATOM 1555 O O . MET A 1 194 ? 24.047 -16.359 -9.781 1 97.38 194 MET A O 1
ATOM 1559 N N . ILE A 1 195 ? 24.297 -14.25 -10.438 1 96.88 195 ILE A N 1
ATOM 1560 C CA . ILE A 1 195 ? 25.266 -14.57 -11.484 1 96.88 195 ILE A CA 1
ATOM 1561 C C . ILE A 1 195 ? 26.484 -15.258 -10.867 1 96.88 195 ILE A C 1
ATOM 1563 O O . ILE A 1 195 ? 26.984 -16.234 -11.414 1 96.88 195 ILE A O 1
ATOM 1567 N N . ARG A 1 196 ? 26.922 -14.742 -9.758 1 96.81 196 ARG A N 1
ATOM 1568 C CA . ARG A 1 196 ? 28.062 -15.328 -9.078 1 96.81 196 ARG A CA 1
ATOM 1569 C C . ARG A 1 196 ? 27.844 -16.812 -8.812 1 96.81 196 ARG A C 1
ATOM 1571 O O . ARG A 1 196 ? 28.719 -17.641 -9.094 1 96.81 196 ARG A O 1
ATOM 1578 N N . VAL A 1 197 ? 26.703 -17.109 -8.312 1 96.44 197 VAL A N 1
ATOM 1579 C CA . VAL A 1 197 ? 26.375 -18.484 -7.949 1 96.44 197 VAL A CA 1
ATOM 1580 C C . VAL A 1 197 ? 26.234 -19.328 -9.211 1 96.44 197 VAL A C 1
ATOM 1582 O O . VAL A 1 197 ? 26.812 -20.422 -9.305 1 96.44 197 VAL A O 1
ATOM 1585 N N . PHE A 1 198 ? 25.516 -18.875 -10.219 1 96.94 198 PHE A N 1
ATOM 1586 C CA . PHE A 1 198 ? 25.297 -19.641 -11.438 1 96.94 198 PHE A CA 1
ATOM 1587 C C . PHE A 1 198 ? 26.609 -19.891 -12.172 1 96.94 198 PHE A C 1
ATOM 1589 O O . PHE A 1 198 ? 26.844 -20.984 -12.703 1 96.94 198 PHE A O 1
ATOM 1596 N N . ASN A 1 199 ? 27.453 -18.938 -12.172 1 94.94 199 ASN A N 1
ATOM 1597 C CA . ASN A 1 199 ? 28.766 -19.094 -12.805 1 94.94 199 ASN A CA 1
ATOM 1598 C C . ASN A 1 199 ? 29.641 -20.094 -12.047 1 94.94 199 ASN A C 1
ATOM 1600 O O . ASN A 1 199 ? 30.344 -20.906 -12.664 1 94.94 199 ASN A O 1
ATOM 1604 N N . THR A 1 200 ? 29.641 -19.953 -10.773 1 94.88 200 THR A N 1
ATOM 1605 C CA . THR A 1 200 ? 30.438 -20.844 -9.938 1 94.88 200 THR A CA 1
ATOM 1606 C C . THR A 1 200 ? 30.094 -22.297 -10.227 1 94.88 200 THR A C 1
ATOM 1608 O O . THR A 1 200 ? 30.984 -23.156 -10.211 1 94.88 200 THR A O 1
ATOM 1611 N N . PHE A 1 201 ? 28.906 -22.594 -10.57 1 93.5 201 PHE A N 1
ATOM 1612 C CA . PHE A 1 201 ? 28.469 -23.969 -10.781 1 93.5 201 PHE A CA 1
ATOM 1613 C C . PHE A 1 201 ? 28.266 -24.25 -12.266 1 93.5 201 PHE A C 1
ATOM 1615 O O . PHE A 1 201 ? 27.641 -25.25 -12.633 1 93.5 201 PHE A O 1
ATOM 1622 N N . ASP A 1 202 ? 28.625 -23.344 -13.102 1 93.5 202 ASP A N 1
ATOM 1623 C CA . ASP A 1 202 ? 28.594 -23.469 -14.555 1 93.5 202 ASP A CA 1
ATOM 1624 C C . ASP A 1 202 ? 27.172 -23.688 -15.062 1 93.5 202 ASP A C 1
ATOM 1626 O O . ASP A 1 202 ? 26.938 -24.547 -15.922 1 93.5 202 ASP A O 1
ATOM 1630 N N . SER A 1 203 ? 26.25 -23.016 -14.43 1 94.19 203 SER A N 1
ATOM 1631 C CA . SER A 1 203 ? 24.859 -23.078 -14.859 1 94.19 203 SER A CA 1
ATOM 1632 C C . SER A 1 203 ? 24.547 -21.984 -15.875 1 94.19 203 SER A C 1
ATOM 1634 O O . SER A 1 203 ? 24.875 -20.812 -15.656 1 94.19 203 SER A O 1
ATOM 1636 N N . LYS A 1 204 ? 23.938 -22.391 -16.953 1 93.5 204 LYS A N 1
ATOM 1637 C CA . LYS A 1 204 ? 23.562 -21.438 -17.984 1 93.5 204 LYS A CA 1
ATOM 1638 C C . LYS A 1 204 ? 22.312 -20.656 -17.594 1 93.5 204 LYS A C 1
ATOM 1640 O O . LYS A 1 204 ? 21.406 -21.203 -16.984 1 93.5 204 LYS A O 1
ATOM 1645 N N . PHE A 1 205 ? 22.375 -19.391 -17.922 1 96.94 205 PHE A N 1
ATOM 1646 C CA . PHE A 1 205 ? 21.203 -18.547 -17.672 1 96.94 205 PHE A CA 1
ATOM 1647 C C . PHE A 1 205 ? 21.109 -17.438 -18.688 1 96.94 205 PHE A C 1
ATOM 1649 O O . PHE A 1 205 ? 22.109 -17.047 -19.297 1 96.94 205 PHE A O 1
ATOM 1656 N N . ASP A 1 206 ? 19.891 -16.984 -18.938 1 97.56 206 ASP A N 1
ATOM 1657 C CA . ASP A 1 206 ? 19.625 -15.773 -19.703 1 97.56 206 ASP A CA 1
ATOM 1658 C C . ASP A 1 206 ? 19.281 -14.602 -18.766 1 97.56 206 ASP A C 1
ATOM 1660 O O . ASP A 1 206 ? 18.797 -14.812 -17.656 1 97.56 206 ASP A O 1
ATOM 1664 N N . LEU A 1 207 ? 19.672 -13.438 -19.203 1 96.62 207 LEU A N 1
ATOM 1665 C CA . LEU A 1 207 ? 19.344 -12.227 -18.453 1 96.62 207 LEU A CA 1
ATOM 1666 C C . LEU A 1 207 ? 18.516 -11.273 -19.312 1 96.62 207 LEU A C 1
ATOM 1668 O O . LEU A 1 207 ? 18.906 -10.938 -20.438 1 96.62 207 LEU A O 1
ATOM 1672 N N . ARG A 1 208 ? 17.297 -10.922 -18.781 1 95.69 208 ARG A N 1
ATOM 1673 C CA . ARG A 1 208 ? 16.422 -9.945 -19.422 1 95.69 208 ARG A CA 1
ATOM 1674 C C . ARG A 1 208 ? 16 -8.867 -18.422 1 95.69 208 ARG A C 1
ATOM 1676 O O . ARG A 1 208 ? 16.016 -9.102 -17.203 1 95.69 208 ARG A O 1
ATOM 1683 N N . SER A 1 209 ? 15.648 -7.699 -18.922 1 93.19 209 SER A N 1
ATOM 1684 C CA . SER A 1 209 ? 15.242 -6.602 -18.047 1 93.19 209 SER A CA 1
ATOM 1685 C C . SER A 1 209 ? 13.961 -5.945 -18.547 1 93.19 209 SER A C 1
ATOM 1687 O O . SER A 1 209 ? 13.734 -5.859 -19.766 1 93.19 209 SER A O 1
ATOM 1689 N N . LEU A 1 210 ? 13.18 -5.543 -17.578 1 91.69 210 LEU A N 1
ATOM 1690 C CA . LEU A 1 210 ? 12 -4.734 -17.844 1 91.69 210 LEU A CA 1
ATOM 1691 C C . LEU A 1 210 ? 12.273 -3.258 -17.578 1 91.69 210 LEU A C 1
ATOM 1693 O O . LEU A 1 210 ? 13.289 -2.914 -16.969 1 91.69 210 LEU A O 1
ATOM 1697 N N . SER A 1 211 ? 11.344 -2.484 -18.047 1 82 211 SER A N 1
ATOM 1698 C CA . SER A 1 211 ? 11.414 -1.069 -17.703 1 82 211 SER A CA 1
ATOM 1699 C C . SER A 1 211 ? 10.57 -0.759 -16.469 1 82 211 SER A C 1
ATOM 1701 O O . SER A 1 211 ? 9.422 -1.194 -16.375 1 82 211 SER A O 1
ATOM 1703 N N . ALA A 1 212 ? 11.203 0.007 -15.555 1 72.75 212 ALA A N 1
ATOM 1704 C CA . ALA A 1 212 ? 10.5 0.366 -14.32 1 72.75 212 ALA A CA 1
ATOM 1705 C C . ALA A 1 212 ? 9.25 1.192 -14.617 1 72.75 212 ALA A C 1
ATOM 1707 O O . ALA A 1 212 ? 8.266 1.128 -13.883 1 72.75 212 ALA A O 1
ATOM 1708 N N . SER A 1 213 ? 9.289 1.881 -15.688 1 74.25 213 SER A N 1
ATOM 1709 C CA . SER A 1 213 ? 8.227 2.834 -15.984 1 74.25 213 SER A CA 1
ATOM 1710 C C . SER A 1 213 ? 7.148 2.207 -16.875 1 74.25 213 SER A C 1
ATOM 1712 O O . SER A 1 213 ? 6.133 2.84 -17.156 1 74.25 213 SER A O 1
ATOM 1714 N N . ASP A 1 214 ? 7.367 0.967 -17.234 1 78.12 214 ASP A N 1
ATOM 1715 C CA . ASP A 1 214 ? 6.391 0.303 -18.078 1 78.12 214 ASP A CA 1
ATOM 1716 C C . ASP A 1 214 ? 5.098 0.008 -17.328 1 78.12 214 ASP A C 1
ATOM 1718 O O . ASP A 1 214 ? 5.125 -0.224 -16.109 1 78.12 214 ASP A O 1
ATOM 1722 N N . SER A 1 215 ? 4.062 0.097 -18.094 1 79.31 215 SER A N 1
ATOM 1723 C CA . SER A 1 215 ? 2.793 -0.367 -17.547 1 79.31 215 SER A CA 1
ATOM 1724 C C . SER A 1 215 ? 2.82 -1.87 -17.297 1 79.31 215 SER A C 1
ATOM 1726 O O . SER A 1 215 ? 3.684 -2.58 -17.812 1 79.31 215 SER A O 1
ATOM 1728 N N . ILE A 1 216 ? 1.911 -2.281 -16.562 1 85.31 216 ILE A N 1
ATOM 1729 C CA . ILE A 1 216 ? 1.814 -3.701 -16.234 1 85.31 216 ILE A CA 1
ATOM 1730 C C . ILE A 1 216 ? 1.603 -4.504 -17.516 1 85.31 216 ILE A C 1
ATOM 1732 O O . ILE A 1 216 ? 2.219 -5.555 -17.703 1 85.31 216 ILE A O 1
ATOM 1736 N N . ILE A 1 217 ? 0.772 -3.994 -18.359 1 84.81 217 ILE A N 1
ATOM 1737 C CA . ILE A 1 217 ? 0.485 -4.688 -19.609 1 84.81 217 ILE A CA 1
ATOM 1738 C C . ILE A 1 217 ? 1.755 -4.777 -20.469 1 84.81 217 ILE A C 1
ATOM 1740 O O . ILE A 1 217 ? 2.037 -5.816 -21.062 1 84.81 217 ILE A O 1
ATOM 1744 N N . ALA A 1 218 ? 2.492 -3.701 -20.484 1 88.25 218 ALA A N 1
ATOM 1745 C CA . ALA A 1 218 ? 3.748 -3.693 -21.234 1 88.25 218 ALA A CA 1
ATOM 1746 C C . ALA A 1 218 ? 4.742 -4.688 -20.641 1 88.25 218 ALA A C 1
ATOM 1748 O O . ALA A 1 218 ? 5.449 -5.379 -21.375 1 88.25 218 ALA A O 1
ATOM 1749 N N . LYS A 1 219 ? 4.781 -4.773 -19.391 1 92.06 219 LYS A N 1
ATOM 1750 C CA . LYS A 1 219 ? 5.668 -5.723 -18.719 1 92.06 219 LYS A CA 1
ATOM 1751 C C . LYS A 1 219 ? 5.262 -7.16 -19.031 1 92.06 219 LYS A C 1
ATOM 1753 O O . LYS A 1 219 ? 6.117 -8.008 -19.281 1 92.06 219 LYS A O 1
ATOM 1758 N N . LYS A 1 220 ? 3.998 -7.379 -19.062 1 92.81 220 LYS A N 1
ATOM 1759 C CA . LYS A 1 220 ? 3.508 -8.719 -19.359 1 92.81 220 LYS A CA 1
ATOM 1760 C C . LYS A 1 220 ? 3.857 -9.125 -20.781 1 92.81 220 LYS A C 1
ATOM 1762 O O . LYS A 1 220 ? 4.273 -10.266 -21.031 1 92.81 220 LYS A O 1
ATOM 1767 N N . ILE A 1 221 ? 3.713 -8.227 -21.688 1 93.5 221 ILE A N 1
ATOM 1768 C CA . ILE A 1 221 ? 4.035 -8.5 -23.078 1 93.5 221 ILE A CA 1
ATOM 1769 C C . ILE A 1 221 ? 5.52 -8.836 -23.203 1 93.5 221 ILE A C 1
ATOM 1771 O O . ILE A 1 221 ? 5.883 -9.805 -23.875 1 93.5 221 ILE A O 1
ATOM 1775 N N . ALA A 1 222 ? 6.309 -8.078 -22.547 1 95.06 222 ALA A N 1
ATOM 1776 C CA . ALA A 1 222 ? 7.746 -8.336 -22.578 1 95.06 222 ALA A CA 1
ATOM 1777 C C . ALA A 1 222 ? 8.07 -9.711 -22 1 95.06 222 ALA A C 1
ATOM 1779 O O . ALA A 1 222 ? 8.859 -10.469 -22.578 1 95.06 222 ALA A O 1
ATOM 1780 N N . ILE A 1 223 ? 7.488 -10.039 -20.938 1 96.88 223 ILE A N 1
ATOM 1781 C CA . ILE A 1 223 ? 7.75 -11.305 -20.266 1 96.88 223 ILE A CA 1
ATOM 1782 C C . ILE A 1 223 ? 7.305 -12.461 -21.156 1 96.88 223 ILE A C 1
ATOM 1784 O O . ILE A 1 223 ? 8.008 -13.469 -21.266 1 96.88 223 ILE A O 1
ATOM 1788 N N . LEU A 1 224 ? 6.156 -12.289 -21.75 1 96.44 224 LEU A N 1
ATOM 1789 C CA . LEU A 1 224 ? 5.684 -13.312 -22.672 1 96.44 224 LEU A CA 1
ATOM 1790 C C . LEU A 1 224 ? 6.684 -13.531 -23.797 1 96.44 224 L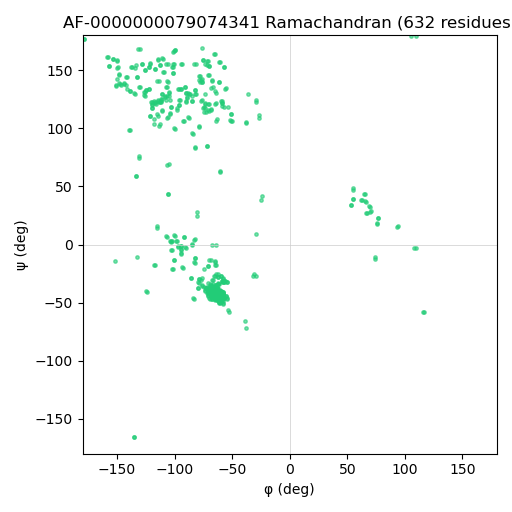EU A C 1
ATOM 1792 O O . LEU A 1 224 ? 6.949 -14.672 -24.188 1 96.44 224 LEU A O 1
ATOM 1796 N N . GLN A 1 225 ? 7.211 -12.477 -24.266 1 96.31 225 GLN A N 1
ATOM 1797 C CA . GLN A 1 225 ? 8.219 -12.57 -25.312 1 96.31 225 GLN A CA 1
ATOM 1798 C C . GLN A 1 225 ? 9.469 -13.281 -24.812 1 96.31 225 GLN A C 1
ATOM 1800 O O . GLN A 1 225 ? 10.094 -14.047 -25.562 1 96.31 225 GLN A O 1
ATOM 1805 N N . PHE A 1 226 ? 9.836 -12.992 -23.578 1 97.44 226 PHE A N 1
ATOM 1806 C CA . PHE A 1 226 ? 11.008 -13.633 -23 1 97.44 226 PHE A CA 1
ATOM 1807 C C . PHE A 1 226 ? 10.812 -15.141 -22.906 1 97.44 226 PHE A C 1
ATOM 1809 O O . PHE A 1 226 ? 11.773 -15.906 -23.047 1 97.44 226 PHE A O 1
ATOM 1816 N N . LEU A 1 227 ? 9.594 -15.602 -22.672 1 97 227 LEU A N 1
ATOM 1817 C CA . LEU A 1 227 ? 9.359 -16.969 -22.234 1 97 227 LEU A CA 1
ATOM 1818 C C . LEU A 1 227 ? 8.867 -17.844 -23.391 1 97 227 LEU A C 1
ATOM 1820 O O . LEU A 1 227 ? 8.93 -19.078 -23.312 1 97 227 LEU A O 1
ATOM 1824 N N . LYS A 1 228 ? 8.336 -17.234 -24.422 1 92.69 228 LYS A N 1
ATOM 1825 C CA . LYS A 1 228 ? 7.551 -17.953 -25.422 1 92.69 228 LYS A CA 1
ATOM 1826 C C . LYS A 1 228 ? 8.406 -18.969 -26.156 1 92.69 228 LYS A C 1
ATOM 1828 O O . LYS A 1 228 ? 7.934 -20.062 -26.469 1 92.69 228 LYS A O 1
ATOM 1833 N N . ASP A 1 229 ? 9.625 -18.703 -26.406 1 89.38 229 ASP A N 1
ATOM 1834 C CA . ASP A 1 229 ? 10.391 -19.562 -27.312 1 89.38 229 ASP A CA 1
ATOM 1835 C C . ASP A 1 229 ? 11.312 -20.484 -26.531 1 89.38 229 ASP A C 1
ATOM 1837 O O . ASP A 1 229 ? 12.109 -21.219 -27.125 1 89.38 229 ASP A O 1
ATOM 1841 N N . ASP A 1 230 ? 11.273 -20.453 -25.234 1 90.25 230 ASP A N 1
ATOM 1842 C CA . ASP A 1 230 ? 12.18 -21.266 -24.438 1 90.25 230 ASP A CA 1
ATOM 1843 C C . ASP A 1 230 ? 11.438 -21.984 -23.312 1 90.25 230 ASP A C 1
ATOM 1845 O O . ASP A 1 230 ? 10.359 -21.547 -22.891 1 90.25 230 ASP A O 1
ATOM 1849 N N . GLU A 1 231 ? 12.062 -23.062 -22.969 1 93.5 231 GLU A N 1
ATOM 1850 C CA . GLU A 1 231 ? 11.469 -23.844 -21.891 1 93.5 231 GLU A CA 1
ATOM 1851 C C . GLU A 1 231 ? 12.258 -23.703 -20.594 1 93.5 231 GLU A C 1
ATOM 1853 O O . GLU A 1 231 ? 12.805 -24.688 -20.094 1 93.5 231 GLU A O 1
ATOM 1858 N N . TYR A 1 232 ? 12.188 -22.562 -20.094 1 97.38 232 TYR A N 1
ATOM 1859 C CA . TYR A 1 232 ? 12.852 -22.328 -18.812 1 97.38 232 TYR A CA 1
ATOM 1860 C C . TYR A 1 232 ? 12.188 -23.125 -17.688 1 97.38 232 TYR A C 1
ATOM 1862 O O . TYR A 1 232 ? 10.961 -23.188 -17.625 1 97.38 232 TYR A O 1
ATOM 1870 N N . ASP A 1 233 ? 13 -23.672 -16.953 1 96.88 233 ASP A N 1
ATOM 1871 C CA . ASP A 1 233 ? 12.414 -24.406 -15.828 1 96.88 233 ASP A CA 1
ATOM 1872 C C . ASP A 1 233 ? 12.555 -23.609 -14.523 1 96.88 233 ASP A C 1
ATOM 1874 O O . ASP A 1 233 ? 12.008 -24 -13.492 1 96.88 233 ASP A O 1
ATOM 1878 N N . ALA A 1 234 ? 13.266 -22.453 -14.602 1 98 234 ALA A N 1
ATOM 1879 C CA . ALA A 1 234 ? 13.312 -21.516 -13.477 1 98 234 ALA A CA 1
ATOM 1880 C C . ALA A 1 234 ? 13.328 -20.078 -13.961 1 98 234 ALA A C 1
ATOM 1882 O O . ALA A 1 234 ? 14 -19.75 -14.938 1 98 234 ALA A O 1
ATOM 1883 N N . ILE A 1 235 ? 12.594 -19.25 -13.297 1 98.5 235 ILE A N 1
ATOM 1884 C CA . ILE A 1 235 ? 12.562 -17.812 -13.516 1 98.5 235 ILE A CA 1
ATOM 1885 C C . ILE A 1 235 ? 12.938 -17.078 -12.227 1 98.5 235 ILE A C 1
ATOM 1887 O O . ILE A 1 235 ? 12.188 -17.125 -11.25 1 98.5 235 ILE A O 1
ATOM 1891 N N . CYS A 1 236 ? 14.086 -16.453 -12.227 1 98.38 236 CYS A N 1
ATOM 1892 C CA . CYS A 1 236 ? 14.547 -15.68 -11.086 1 98.38 236 CYS A CA 1
ATOM 1893 C C . CYS A 1 236 ? 14.258 -14.195 -11.289 1 98.38 236 CYS A C 1
ATOM 1895 O O . CYS A 1 236 ? 14.852 -13.562 -12.172 1 98.38 236 CYS A O 1
ATOM 1897 N N . CYS A 1 237 ? 13.422 -13.672 -10.438 1 97.62 237 CYS A N 1
ATOM 1898 C CA . CYS A 1 237 ? 13.039 -12.266 -10.586 1 97.62 237 CYS A CA 1
ATOM 1899 C C . CYS A 1 237 ? 13.625 -11.422 -9.461 1 97.62 237 CYS A C 1
ATOM 1901 O O . CYS A 1 237 ? 13.945 -11.945 -8.391 1 97.62 237 CYS A O 1
ATOM 1903 N N . THR A 1 238 ? 13.719 -10.148 -9.68 1 96.06 238 THR A N 1
ATOM 1904 C CA . THR A 1 238 ? 14.406 -9.273 -8.734 1 96.06 238 THR A CA 1
ATOM 1905 C C . THR A 1 238 ? 13.422 -8.656 -7.75 1 96.06 238 THR A C 1
ATOM 1907 O O . THR A 1 238 ? 13.812 -7.922 -6.844 1 96.06 238 THR A O 1
ATOM 1910 N N . ASP A 1 239 ? 12.148 -8.891 -7.906 1 95.19 239 ASP A N 1
ATOM 1911 C CA . ASP A 1 239 ? 11.117 -8.461 -6.965 1 95.19 239 ASP A CA 1
ATOM 1912 C C . ASP A 1 239 ? 9.852 -9.305 -7.117 1 95.19 239 ASP A C 1
ATOM 1914 O O . ASP A 1 239 ? 9.664 -9.961 -8.141 1 95.19 239 ASP A O 1
ATOM 1918 N N . ASP A 1 240 ? 9.062 -9.281 -6.16 1 96.94 240 ASP A N 1
ATOM 1919 C CA . ASP A 1 240 ? 7.895 -10.156 -6.102 1 96.94 240 ASP A CA 1
ATOM 1920 C C . ASP A 1 240 ? 6.871 -9.781 -7.168 1 96.94 240 ASP A C 1
ATOM 1922 O O . ASP A 1 240 ? 6.176 -10.648 -7.707 1 96.94 240 ASP A O 1
ATOM 1926 N N . ILE A 1 241 ? 6.738 -8.547 -7.438 1 94.06 241 ILE A N 1
ATOM 1927 C CA . ILE A 1 241 ? 5.766 -8.125 -8.438 1 94.06 241 ILE A CA 1
ATOM 1928 C C . ILE A 1 241 ? 6.152 -8.695 -9.805 1 94.06 241 ILE A C 1
ATOM 1930 O O . ILE A 1 241 ? 5.32 -9.289 -10.5 1 94.06 241 ILE A O 1
ATOM 1934 N N . THR A 1 242 ? 7.395 -8.555 -10.148 1 95.12 242 THR A N 1
ATOM 1935 C CA . THR A 1 242 ? 7.883 -9.141 -11.398 1 95.12 242 THR A CA 1
ATOM 1936 C C . THR A 1 242 ? 7.691 -10.656 -11.391 1 95.12 242 THR A C 1
ATOM 1938 O O . THR A 1 242 ? 7.281 -11.234 -12.398 1 95.12 242 THR A O 1
ATOM 1941 N N . ALA A 1 243 ? 7.965 -11.258 -10.281 1 97.75 243 ALA A N 1
ATOM 1942 C CA . ALA A 1 243 ? 7.816 -12.703 -10.148 1 97.75 243 ALA A CA 1
ATOM 1943 C C . ALA A 1 243 ? 6.375 -13.133 -10.406 1 97.75 243 ALA A C 1
ATOM 1945 O O . ALA A 1 243 ? 6.133 -14.117 -11.102 1 97.75 243 ALA A O 1
ATOM 1946 N N . LEU A 1 244 ? 5.488 -12.367 -9.898 1 96 244 LEU A N 1
ATOM 1947 C CA . LEU A 1 244 ? 4.082 -12.742 -10 1 96 244 LEU A CA 1
ATOM 1948 C C . LEU A 1 244 ? 3.549 -12.477 -11.406 1 96 244 LEU A C 1
ATOM 1950 O O . LEU A 1 244 ? 2.689 -13.203 -11.898 1 96 244 LEU A O 1
ATOM 1954 N N . LEU A 1 245 ? 4.02 -11.438 -12.016 1 94.88 245 LEU A N 1
ATOM 1955 C CA . LEU A 1 245 ? 3.699 -11.234 -13.422 1 94.88 245 LEU A CA 1
ATOM 1956 C C . LEU A 1 245 ? 4.254 -12.367 -14.281 1 94.88 245 LEU A C 1
ATOM 1958 O O . LEU A 1 245 ? 3.58 -12.844 -15.195 1 94.88 245 LEU A O 1
ATOM 1962 N N . ALA A 1 246 ? 5.461 -12.789 -13.977 1 97.12 246 ALA A N 1
ATOM 1963 C CA . ALA A 1 246 ? 6.07 -13.914 -14.688 1 97.12 246 ALA A CA 1
ATOM 1964 C C . ALA A 1 246 ? 5.27 -15.195 -14.484 1 97.12 246 ALA A C 1
ATOM 1966 O O . ALA A 1 246 ? 5.102 -15.984 -15.414 1 97.12 246 ALA A O 1
ATOM 1967 N N . LYS A 1 247 ? 4.836 -15.367 -13.289 1 95.94 247 LYS A N 1
ATOM 1968 C CA . LYS A 1 247 ? 4.012 -16.531 -12.984 1 95.94 247 LYS A CA 1
ATOM 1969 C C . LYS A 1 247 ? 2.754 -16.562 -13.852 1 95.94 247 LYS A C 1
ATOM 1971 O O . LYS A 1 247 ? 2.396 -17.594 -14.406 1 95.94 247 LYS A O 1
ATOM 1976 N N . GLU A 1 248 ? 2.105 -15.438 -13.883 1 92.19 248 GLU A N 1
ATOM 1977 C CA . GLU A 1 248 ? 0.892 -15.336 -14.688 1 92.19 248 GLU A CA 1
ATOM 1978 C C . GLU A 1 248 ? 1.174 -15.648 -16.156 1 92.19 248 GLU A C 1
ATOM 1980 O O . GLU A 1 248 ? 0.415 -16.375 -16.797 1 92.19 248 GLU A O 1
ATOM 1985 N N . CYS A 1 249 ? 2.205 -15.078 -16.672 1 95.12 249 CYS A N 1
ATOM 1986 C CA . CYS A 1 249 ? 2.584 -15.289 -18.062 1 95.12 249 CYS A CA 1
ATOM 1987 C C . CYS A 1 249 ? 2.943 -16.75 -18.312 1 95.12 249 CYS A C 1
ATOM 1989 O O . CYS A 1 249 ? 2.547 -17.328 -19.312 1 95.12 249 CYS A O 1
ATOM 1991 N N . ALA A 1 250 ? 3.684 -17.359 -17.406 1 96.5 250 ALA A N 1
ATOM 1992 C CA . ALA A 1 250 ? 4.043 -18.781 -17.516 1 96.5 250 ALA A CA 1
ATOM 1993 C C . ALA A 1 250 ? 2.797 -19.656 -17.531 1 96.5 250 ALA A C 1
ATOM 1995 O O . ALA A 1 250 ? 2.686 -20.578 -18.344 1 96.5 250 ALA A O 1
ATOM 1996 N N . ASP A 1 251 ? 1.909 -19.344 -16.609 1 92.5 251 ASP A N 1
ATOM 1997 C CA . ASP A 1 251 ? 0.65 -20.078 -16.547 1 92.5 251 ASP A CA 1
ATOM 1998 C C . ASP A 1 251 ? -0.103 -19.984 -17.875 1 92.5 251 ASP A C 1
ATOM 2000 O O . ASP A 1 251 ? -0.638 -20.984 -18.359 1 92.5 251 ASP A O 1
ATOM 2004 N N . TYR A 1 252 ? -0.135 -18.781 -18.391 1 91.56 252 TYR A N 1
ATOM 2005 C CA . TYR A 1 252 ? -0.811 -18.547 -19.672 1 91.56 252 TYR A CA 1
ATOM 2006 C C . TYR A 1 252 ? -0.198 -19.406 -20.766 1 91.56 252 TYR A C 1
ATOM 2008 O O . TYR A 1 252 ? -0.909 -19.891 -21.656 1 91.56 252 TYR A O 1
ATOM 2016 N N . LEU A 1 253 ? 1.024 -19.672 -20.703 1 95.44 253 LEU A N 1
ATOM 2017 C CA . LEU A 1 253 ? 1.749 -20.453 -21.703 1 95.44 253 LEU A CA 1
ATOM 2018 C C . LEU A 1 253 ? 1.724 -21.938 -21.375 1 95.44 253 LEU A C 1
ATOM 2020 O O . LEU A 1 253 ? 2.275 -22.75 -22.109 1 95.44 253 LEU A O 1
ATOM 2024 N N . GLY A 1 254 ? 1.128 -22.266 -20.234 1 94.56 254 GLY A N 1
ATOM 2025 C CA . GLY A 1 254 ? 1.05 -23.656 -19.812 1 94.56 254 GLY A CA 1
ATOM 2026 C C . GLY A 1 254 ? 2.357 -24.188 -19.25 1 94.56 254 GLY A C 1
ATOM 2027 O O . GLY A 1 254 ? 2.619 -25.391 -19.297 1 94.56 254 GLY A O 1
ATOM 2028 N N . LYS A 1 255 ? 3.189 -23.281 -18.781 1 95.94 255 LYS A N 1
ATOM 2029 C CA . LYS A 1 255 ? 4.488 -23.656 -18.219 1 95.94 255 LYS A CA 1
ATOM 2030 C C . LYS A 1 255 ? 4.449 -23.656 -16.688 1 95.94 255 LYS A C 1
ATOM 2032 O O . LYS A 1 255 ? 3.613 -22.969 -16.094 1 95.94 255 LYS A O 1
ATOM 2037 N N . VAL A 1 256 ? 5.395 -24.469 -16.078 1 94.56 256 VAL A N 1
ATOM 2038 C CA . VAL A 1 256 ? 5.402 -24.562 -14.617 1 94.56 256 VAL A CA 1
ATOM 2039 C C . VAL A 1 256 ? 6.828 -24.422 -14.094 1 94.56 256 VAL A C 1
ATOM 2041 O O . VAL A 1 256 ? 7.34 -25.312 -13.414 1 94.56 256 VAL A O 1
ATOM 2044 N N . PRO A 1 257 ? 7.434 -23.359 -14.391 1 97.19 257 PRO A N 1
ATOM 2045 C CA . PRO A 1 257 ? 8.781 -23.125 -13.875 1 97.19 257 PRO A CA 1
ATOM 2046 C C . PRO A 1 257 ? 8.797 -22.812 -12.383 1 97.19 257 PRO A C 1
ATOM 2048 O O . PRO A 1 257 ? 7.773 -22.406 -11.828 1 97.19 257 PRO A O 1
ATOM 2051 N N . LEU A 1 258 ? 9.922 -23.094 -11.75 1 97.31 258 LEU A N 1
ATOM 2052 C CA . LEU A 1 258 ? 10.18 -22.516 -10.438 1 97.31 258 LEU A CA 1
ATOM 2053 C C . LEU A 1 258 ? 10.305 -21 -10.539 1 97.31 258 LEU A C 1
ATOM 2055 O O . LEU A 1 258 ? 10.961 -20.484 -11.453 1 97.31 258 LEU A O 1
ATOM 2059 N N . ILE A 1 259 ? 9.633 -20.297 -9.695 1 97.81 259 ILE A N 1
ATOM 2060 C CA . ILE A 1 259 ? 9.68 -18.828 -9.734 1 97.81 259 ILE A CA 1
ATOM 2061 C C . ILE A 1 259 ? 10.156 -18.297 -8.383 1 97.81 259 ILE A C 1
ATOM 2063 O O . ILE A 1 259 ? 9.711 -18.766 -7.332 1 97.81 259 ILE A O 1
ATOM 2067 N N . THR A 1 260 ? 11.086 -17.359 -8.453 1 98.44 260 THR A N 1
ATOM 2068 C CA . THR A 1 260 ? 11.586 -16.719 -7.238 1 98.44 260 THR A CA 1
ATOM 2069 C C . THR A 1 260 ? 11.461 -15.203 -7.336 1 98.44 260 THR A C 1
ATOM 2071 O O . THR A 1 260 ? 11.477 -14.641 -8.438 1 98.44 260 THR A O 1
ATOM 2074 N N . GLY A 1 261 ? 11.289 -14.609 -6.16 1 97.94 261 GLY A N 1
ATOM 2075 C CA . GLY A 1 261 ? 11.195 -13.164 -6.086 1 97.94 261 GLY A CA 1
ATOM 2076 C C . GLY A 1 261 ? 12.023 -12.562 -4.965 1 97.94 261 GLY A C 1
ATOM 2077 O O . GLY A 1 261 ? 12.961 -13.195 -4.473 1 97.94 261 GLY A O 1
ATOM 2078 N N . PHE A 1 262 ? 11.719 -11.305 -4.688 1 97.31 262 PHE A N 1
ATOM 2079 C CA . PHE A 1 262 ? 12.391 -10.508 -3.668 1 97.31 262 PHE A CA 1
ATOM 2080 C C . PHE A 1 262 ? 11.438 -9.5 -3.049 1 97.31 262 PHE A C 1
ATOM 2082 O O . PHE A 1 262 ? 10.586 -8.938 -3.74 1 97.31 262 PHE A O 1
ATOM 2089 N N . ASP A 1 263 ? 11.594 -9.188 -1.735 1 97 263 ASP A N 1
ATOM 2090 C CA . ASP A 1 263 ? 10.82 -8.297 -0.875 1 97 263 ASP A CA 1
ATOM 2091 C C . ASP A 1 263 ? 10.141 -9.07 0.251 1 97 263 ASP A C 1
ATOM 2093 O O . ASP A 1 263 ? 10.367 -8.789 1.431 1 97 263 ASP A O 1
ATOM 2097 N N . GLY A 1 264 ? 9.305 -10.047 -0.197 1 96.94 264 GLY A N 1
ATOM 2098 C CA . GLY A 1 264 ? 8.695 -10.93 0.784 1 96.94 264 GLY A CA 1
ATOM 2099 C C . GLY A 1 264 ? 7.73 -10.219 1.713 1 96.94 264 GLY A C 1
ATOM 2100 O O . GLY A 1 264 ? 7.68 -10.516 2.91 1 96.94 264 GLY A O 1
ATOM 2101 N N . SER A 1 265 ? 7 -9.266 1.165 1 95.5 265 SER A N 1
ATOM 2102 C CA . SER A 1 265 ? 6.051 -8.539 2 1 95.5 265 SER A CA 1
ATOM 2103 C C . SER A 1 265 ? 4.996 -9.477 2.582 1 95.5 265 SER A C 1
ATOM 2105 O O . SER A 1 265 ? 4.703 -10.523 2.004 1 95.5 265 SER A O 1
ATOM 2107 N N . HIS A 1 266 ? 4.402 -9.055 3.662 1 91.12 266 HIS A N 1
ATOM 2108 C CA . HIS A 1 266 ? 3.398 -9.867 4.332 1 91.12 266 HIS A CA 1
ATOM 2109 C C . HIS A 1 266 ? 2.191 -10.102 3.432 1 91.12 266 HIS A C 1
ATOM 2111 O O . HIS A 1 266 ? 1.647 -11.211 3.393 1 91.12 266 HIS A O 1
ATOM 2117 N N . LEU A 1 267 ? 1.805 -9.102 2.75 1 92.06 267 LEU A N 1
ATOM 2118 C CA . LEU A 1 267 ? 0.656 -9.227 1.86 1 92.06 267 LEU A CA 1
ATOM 2119 C C . LEU A 1 267 ? 0.916 -10.281 0.785 1 92.06 267 LEU A C 1
ATOM 2121 O O . LEU A 1 267 ? 0.094 -11.172 0.572 1 92.06 267 LEU A O 1
ATOM 2125 N N . ILE A 1 268 ? 2.055 -10.188 0.172 1 94.44 268 ILE A N 1
ATOM 2126 C CA . ILE A 1 268 ? 2.383 -11.109 -0.912 1 94.44 268 ILE A CA 1
ATOM 2127 C C . ILE A 1 268 ? 2.486 -12.531 -0.368 1 94.44 268 ILE A C 1
ATOM 2129 O O . ILE A 1 268 ? 1.969 -13.469 -0.973 1 94.44 268 ILE A O 1
ATOM 2133 N N . GLN A 1 269 ? 3.08 -12.664 0.767 1 91.56 269 GLN A N 1
ATOM 2134 C CA . GLN A 1 269 ? 3.24 -13.992 1.354 1 91.56 269 GLN A CA 1
ATOM 2135 C C . GLN A 1 269 ? 1.89 -14.578 1.753 1 91.56 269 GLN A C 1
ATOM 2137 O O . GLN A 1 269 ? 1.697 -15.797 1.694 1 91.56 269 GLN A O 1
ATOM 2142 N N . SER A 1 270 ? 1.013 -13.75 2.092 1 87.38 270 SER A N 1
ATOM 2143 C CA . SER A 1 270 ? -0.323 -14.203 2.459 1 87.38 270 SER A CA 1
ATOM 2144 C C . SER A 1 270 ? -1.106 -14.664 1.234 1 87.38 270 SER A C 1
ATOM 2146 O O . SER A 1 270 ? -1.854 -15.641 1.3 1 87.38 270 SER A O 1
ATOM 2148 N N . LEU A 1 271 ? -0.922 -13.977 0.165 1 89.31 271 LEU A N 1
ATOM 2149 C CA . LEU A 1 271 ? -1.682 -14.25 -1.05 1 89.31 271 LEU A CA 1
ATOM 2150 C C . LEU A 1 271 ? -1.01 -15.344 -1.878 1 89.31 271 LEU A C 1
ATOM 2152 O O . LEU A 1 271 ? -1.677 -16.062 -2.627 1 89.31 271 LEU A O 1
ATOM 2156 N N . PHE A 1 272 ? 0.304 -15.406 -1.738 1 91.62 272 PHE A N 1
ATOM 2157 C CA . PHE A 1 272 ? 1.109 -16.375 -2.467 1 91.62 272 PHE A CA 1
ATOM 2158 C C . PHE A 1 272 ? 2.066 -17.109 -1.526 1 91.62 272 PHE A C 1
ATOM 2160 O O . PHE A 1 272 ? 3.283 -16.938 -1.619 1 91.62 272 PHE A O 1
ATOM 2167 N N . PRO A 1 273 ? 1.544 -17.984 -0.77 1 88.81 273 PRO A N 1
ATOM 2168 C CA . PRO A 1 273 ? 2.344 -18.609 0.291 1 88.81 273 PRO A CA 1
ATOM 2169 C C . PRO A 1 273 ? 3.443 -19.516 -0.253 1 88.81 273 PRO A C 1
ATOM 2171 O O . PRO A 1 273 ? 4.355 -19.891 0.484 1 88.81 273 PRO A O 1
ATOM 2174 N N . ASN A 1 274 ? 3.393 -19.859 -1.515 1 90.75 274 ASN A N 1
ATOM 2175 C CA . ASN A 1 274 ? 4.383 -20.781 -2.068 1 90.75 274 ASN A CA 1
ATOM 2176 C C . ASN A 1 274 ? 5.426 -20.047 -2.9 1 90.75 274 ASN A C 1
ATOM 2178 O O . ASN A 1 274 ? 6.316 -20.672 -3.48 1 90.75 274 ASN A O 1
ATOM 2182 N N . LEU A 1 275 ? 5.352 -18.766 -2.965 1 95.31 275 LEU A N 1
ATOM 2183 C CA . LEU A 1 275 ? 6.352 -18.016 -3.711 1 95.31 275 LEU A CA 1
ATOM 2184 C C . LEU A 1 275 ? 7.672 -17.953 -2.947 1 95.31 275 LEU A C 1
ATOM 2186 O O . LEU A 1 275 ? 7.727 -17.406 -1.839 1 95.31 275 LEU A O 1
ATOM 2190 N N . ILE A 1 276 ? 8.703 -18.484 -3.506 1 97.62 276 ILE A N 1
ATOM 2191 C CA . ILE A 1 276 ? 10.047 -18.359 -2.953 1 97.62 276 ILE A CA 1
ATOM 2192 C C . ILE A 1 276 ? 10.539 -16.922 -3.121 1 97.62 276 ILE A C 1
ATOM 2194 O O . ILE A 1 276 ? 10.539 -16.391 -4.23 1 97.62 276 ILE A O 1
ATOM 2198 N N . SER A 1 277 ? 10.844 -16.297 -2.049 1 98.12 277 SER A N 1
ATOM 2199 C CA . SER A 1 277 ? 11.25 -14.898 -2.094 1 98.12 277 SER A CA 1
ATOM 2200 C C . SER A 1 277 ? 12.289 -14.586 -1.018 1 98.12 277 SER A C 1
ATOM 2202 O O . SER A 1 277 ? 12.227 -15.141 0.084 1 98.12 277 SER A O 1
ATOM 2204 N N . ALA A 1 278 ? 13.305 -13.828 -1.358 1 97.88 278 ALA A N 1
ATOM 2205 C CA . ALA A 1 278 ? 14.156 -13.258 -0.32 1 97.88 278 ALA A CA 1
ATOM 2206 C C . ALA A 1 278 ? 13.438 -12.125 0.418 1 97.88 278 ALA A C 1
ATOM 2208 O O . ALA A 1 278 ? 13.141 -11.086 -0.17 1 97.88 278 ALA A O 1
ATOM 2209 N N . ARG A 1 279 ? 13.188 -12.336 1.617 1 97.81 279 ARG A N 1
ATOM 2210 C CA . ARG A 1 279 ? 12.375 -11.422 2.404 1 97.81 279 ARG A CA 1
ATOM 2211 C C . ARG A 1 279 ? 13.234 -10.336 3.051 1 97.81 279 ARG A C 1
ATOM 2213 O O . ARG A 1 279 ? 14.227 -10.641 3.713 1 97.81 279 ARG A O 1
ATOM 2220 N N . GLN A 1 280 ? 12.859 -9.133 2.809 1 97.5 280 GLN A N 1
ATOM 2221 C CA . GLN A 1 280 ? 13.406 -7.996 3.543 1 97.5 280 GLN A CA 1
ATOM 2222 C C . GLN A 1 280 ? 12.695 -7.812 4.879 1 97.5 280 GLN A C 1
ATOM 2224 O O . GLN A 1 280 ? 11.469 -7.91 4.957 1 97.5 280 GLN A O 1
ATOM 2229 N N . HIS A 1 281 ? 13.391 -7.637 5.902 1 96.62 281 HIS A N 1
ATOM 2230 C CA . HIS A 1 281 ? 12.805 -7.449 7.223 1 96.62 281 HIS A CA 1
ATOM 2231 C C . HIS A 1 281 ? 12.375 -6.004 7.438 1 96.62 281 HIS A C 1
ATOM 2233 O O . HIS A 1 281 ? 13.062 -5.242 8.117 1 96.62 281 HIS A O 1
ATOM 2239 N N . THR A 1 282 ? 11.203 -5.676 6.965 1 97.19 282 THR A N 1
ATOM 2240 C CA . THR A 1 282 ? 10.727 -4.301 6.855 1 97.19 282 THR A CA 1
ATOM 2241 C C . THR A 1 282 ? 10.586 -3.666 8.234 1 97.19 282 THR A C 1
ATOM 2243 O O . THR A 1 282 ? 10.82 -2.469 8.398 1 97.19 282 THR A O 1
ATOM 2246 N N . LYS A 1 283 ? 10.188 -4.473 9.211 1 95.19 283 LYS A N 1
ATOM 2247 C CA . LYS A 1 283 ? 10.078 -3.955 10.57 1 95.19 283 LYS A CA 1
ATOM 2248 C C . LYS A 1 283 ? 11.43 -3.467 11.094 1 95.19 283 LYS A C 1
ATOM 2250 O O . LYS A 1 283 ? 11.539 -2.346 11.594 1 95.19 283 LYS A O 1
ATOM 2255 N N . GLU A 1 284 ? 12.414 -4.27 10.945 1 97.19 284 GLU A N 1
ATOM 2256 C CA . GLU A 1 284 ? 13.766 -3.943 11.398 1 97.19 284 GLU A CA 1
ATOM 2257 C C . GLU A 1 284 ? 14.344 -2.777 10.609 1 97.19 284 GLU A C 1
ATOM 2259 O O . GLU A 1 284 ? 15.031 -1.918 11.172 1 97.19 284 GLU A O 1
ATOM 2264 N N . ILE A 1 285 ? 14.07 -2.793 9.367 1 98.31 285 ILE A N 1
ATOM 2265 C CA . ILE A 1 285 ? 14.523 -1.709 8.5 1 98.31 285 ILE A CA 1
ATOM 2266 C C . ILE A 1 285 ? 13.93 -0.385 8.977 1 98.31 285 ILE A C 1
ATOM 2268 O O . ILE A 1 285 ? 14.656 0.589 9.188 1 98.31 285 ILE A O 1
ATOM 2272 N N . ALA A 1 286 ? 12.641 -0.385 9.18 1 98.38 286 ALA A N 1
ATOM 2273 C CA . ALA A 1 286 ? 11.953 0.825 9.609 1 98.38 286 ALA A CA 1
ATOM 2274 C C . ALA A 1 286 ? 12.461 1.293 10.969 1 98.38 286 ALA A C 1
ATOM 2276 O O . ALA A 1 286 ? 12.703 2.484 11.172 1 98.38 286 ALA A O 1
ATOM 2277 N N . GLU A 1 287 ? 12.609 0.373 11.859 1 96.88 287 GLU A N 1
ATOM 2278 C CA . GLU A 1 287 ? 13.102 0.688 13.195 1 96.88 287 GLU A CA 1
ATOM 2279 C C . GLU A 1 287 ? 14.484 1.337 13.133 1 96.88 287 GLU A C 1
ATOM 2281 O O . GLU A 1 287 ? 14.727 2.346 13.797 1 96.88 287 GLU A O 1
ATOM 2286 N N . LEU A 1 288 ? 15.328 0.748 12.344 1 98.44 288 LEU A N 1
ATOM 2287 C CA . LEU A 1 288 ? 16.688 1.258 12.219 1 98.44 288 LEU A CA 1
ATOM 2288 C C . LEU A 1 288 ? 16.688 2.639 11.57 1 98.44 288 LEU A C 1
ATOM 2290 O O . LEU A 1 288 ? 17.406 3.537 12.023 1 98.44 288 LEU A O 1
ATOM 2294 N N . MET A 1 289 ? 15.922 2.816 10.57 1 98.75 289 MET A N 1
ATOM 2295 C CA . MET A 1 289 ? 15.844 4.113 9.898 1 98.75 289 MET A CA 1
ATOM 2296 C C . MET A 1 289 ? 15.359 5.195 10.852 1 98.75 289 MET A C 1
ATOM 2298 O O . MET A 1 289 ? 15.93 6.285 10.898 1 98.75 289 MET A O 1
ATOM 2302 N N . CYS A 1 290 ? 14.344 4.902 11.602 1 98.06 290 CYS A N 1
ATOM 2303 C CA . CYS A 1 290 ? 13.812 5.848 12.578 1 98.06 290 CYS A CA 1
ATOM 2304 C C . CYS A 1 290 ? 14.844 6.18 13.641 1 98.06 290 CYS A C 1
ATOM 2306 O O . CYS A 1 290 ? 15.039 7.348 13.984 1 98.06 290 CYS A O 1
ATOM 2308 N N . ASP A 1 291 ? 15.484 5.137 14.086 1 97.88 291 ASP A N 1
ATOM 2309 C CA . ASP A 1 291 ? 16.5 5.324 15.117 1 97.88 291 ASP A CA 1
ATOM 2310 C C . ASP A 1 291 ? 17.609 6.254 14.641 1 97.88 291 ASP A C 1
ATOM 2312 O O . ASP A 1 291 ? 17.969 7.211 15.328 1 97.88 291 ASP A O 1
ATOM 2316 N N . LEU A 1 292 ? 18.109 5.988 13.492 1 98.44 292 LEU A N 1
ATOM 2317 C CA . LEU A 1 292 ? 19.188 6.781 12.93 1 98.44 292 LEU A CA 1
ATOM 2318 C C . LEU A 1 292 ? 18.766 8.227 12.734 1 98.44 292 LEU A C 1
ATOM 2320 O O . LEU A 1 292 ? 19.531 9.156 13.016 1 98.44 292 LEU A O 1
ATOM 2324 N N . LEU A 1 293 ? 17.562 8.43 12.25 1 98.44 293 LEU A N 1
ATOM 2325 C CA . LEU A 1 293 ? 17.047 9.781 12.031 1 98.44 293 LEU A CA 1
ATOM 2326 C C . LEU A 1 293 ? 16.922 10.531 13.352 1 98.44 293 LEU A C 1
ATOM 2328 O O . LEU A 1 293 ? 17.359 11.68 13.461 1 98.44 293 LEU A O 1
ATOM 2332 N N . LEU A 1 294 ? 16.391 9.906 14.344 1 96.94 294 LEU A N 1
ATOM 2333 C CA . LEU A 1 294 ? 16.125 10.547 15.633 1 96.94 294 LEU A CA 1
ATOM 2334 C C . LEU A 1 294 ? 17.422 10.867 16.359 1 96.94 294 LEU A C 1
ATOM 2336 O O . LEU A 1 294 ? 17.516 11.875 17.047 1 96.94 294 LEU A O 1
ATOM 2340 N N . ARG A 1 295 ? 18.406 10.023 16.188 1 97 295 ARG A N 1
ATOM 2341 C CA . ARG A 1 295 ? 19.734 10.32 16.75 1 97 295 ARG A CA 1
ATOM 2342 C C . ARG A 1 295 ? 20.281 11.625 16.188 1 97 295 ARG A C 1
ATOM 2344 O O . ARG A 1 295 ? 20.844 12.438 16.922 1 97 295 ARG A O 1
ATOM 2351 N N . GLN A 1 296 ? 20.094 11.781 14.891 1 96.88 296 GLN A N 1
ATOM 2352 C CA . GLN A 1 296 ? 20.547 13.016 14.25 1 96.88 296 GLN A CA 1
ATOM 2353 C C . GLN A 1 296 ? 19.781 14.219 14.773 1 96.88 296 GLN A C 1
ATOM 2355 O O . GLN A 1 296 ? 20.359 15.297 14.977 1 96.88 296 GLN A O 1
ATOM 2360 N N . ILE A 1 297 ? 18.484 14.062 14.922 1 95.31 297 ILE A N 1
ATOM 2361 C CA . ILE A 1 297 ? 17.625 15.156 15.367 1 95.31 297 ILE A CA 1
ATOM 2362 C C . ILE A 1 297 ? 18 15.562 16.781 1 95.31 297 ILE A C 1
ATOM 2364 O O . ILE A 1 297 ? 18.078 16.75 17.094 1 95.31 297 ILE A O 1
ATOM 2368 N N . ASN A 1 298 ? 18.297 14.648 17.594 1 93.75 298 ASN A N 1
ATOM 2369 C CA . ASN A 1 298 ? 18.594 14.898 19 1 93.75 298 ASN A CA 1
ATOM 2370 C C . ASN A 1 298 ? 20.016 15.398 19.203 1 93.75 298 ASN A C 1
ATOM 2372 O O . ASN A 1 298 ? 20.281 16.172 20.125 1 93.75 298 ASN A O 1
ATOM 2376 N N . ASP A 1 299 ? 20.906 14.914 18.328 1 94.31 299 ASP A N 1
ATOM 2377 C CA . ASP A 1 299 ? 22.312 15.305 18.375 1 94.31 299 ASP A CA 1
ATOM 2378 C C . ASP A 1 299 ? 22.859 15.523 16.969 1 94.31 299 ASP A C 1
ATOM 2380 O O . ASP A 1 299 ? 23.391 14.594 16.344 1 94.31 299 ASP A O 1
ATOM 2384 N N . PRO A 1 300 ? 22.906 16.703 16.594 1 89.88 300 PRO A N 1
ATOM 2385 C CA . PRO A 1 300 ? 23.359 17.016 15.242 1 89.88 300 PRO A CA 1
ATOM 2386 C C . PRO A 1 300 ? 24.812 16.641 15.008 1 89.88 300 PRO A C 1
ATOM 2388 O O . PRO A 1 300 ? 25.266 16.562 13.859 1 89.88 300 PRO A O 1
ATOM 2391 N N . SER A 1 301 ? 25.531 16.391 16.062 1 90.31 301 SER A N 1
ATOM 2392 C CA . SER A 1 301 ? 26.938 16.078 15.922 1 90.31 301 SER A CA 1
ATOM 2393 C C . SER A 1 301 ? 27.203 14.586 16 1 90.31 301 SER A C 1
ATOM 2395 O O . SER A 1 301 ? 28.344 14.141 15.945 1 90.31 301 SER A O 1
ATOM 2397 N N . VAL A 1 302 ? 26.125 13.852 16.016 1 93.25 302 VAL A N 1
ATOM 2398 C CA . VAL A 1 302 ? 26.266 12.406 16.141 1 93.25 302 VAL A CA 1
ATOM 2399 C C . VAL A 1 302 ? 27.047 11.852 14.953 1 93.25 302 VAL A C 1
ATOM 2401 O O . VAL A 1 302 ? 26.875 12.305 13.82 1 93.25 302 VAL A O 1
ATOM 2404 N N . SER A 1 303 ? 27.922 10.898 15.242 1 93.38 303 SER A N 1
ATOM 2405 C CA . SER A 1 303 ? 28.656 10.195 14.195 1 93.38 303 SER A CA 1
ATOM 2406 C C . SER A 1 303 ? 27.984 8.883 13.828 1 93.38 303 SER A C 1
ATOM 2408 O O . SER A 1 303 ? 27.797 8.008 14.672 1 93.38 303 SER A O 1
ATOM 2410 N N . LEU A 1 304 ? 27.625 8.836 12.539 1 96 304 LEU A N 1
ATOM 2411 C CA . LEU A 1 304 ? 26.953 7.637 12.047 1 96 304 LEU A CA 1
ATOM 2412 C C . LEU A 1 304 ? 27.734 7.004 10.906 1 96 304 LEU A C 1
ATOM 2414 O O . LEU A 1 304 ? 28.547 7.676 10.25 1 96 304 LEU A O 1
ATOM 2418 N N . GLU A 1 305 ? 27.516 5.676 10.734 1 96.19 305 GLU A N 1
ATOM 2419 C CA . GLU A 1 305 ? 28.078 5.02 9.555 1 96.19 305 GLU A CA 1
ATOM 2420 C C . GLU A 1 305 ? 27.344 5.441 8.289 1 96.19 305 GLU A C 1
ATOM 2422 O O . GLU A 1 305 ? 26.203 5.879 8.344 1 96.19 305 GLU A O 1
ATOM 2427 N N . SER A 1 306 ? 28.078 5.258 7.219 1 95.56 306 SER A N 1
ATOM 2428 C CA . SER A 1 306 ? 27.484 5.648 5.941 1 95.56 306 SER A CA 1
ATOM 2429 C C . SER A 1 306 ? 26.5 4.594 5.441 1 95.56 306 SER A C 1
ATOM 2431 O O . SER A 1 306 ? 25.562 4.914 4.711 1 95.56 306 SER A O 1
ATOM 2433 N N . VAL A 1 307 ? 26.797 3.332 5.836 1 96.75 307 VAL A N 1
ATOM 2434 C CA . VAL A 1 307 ? 25.953 2.258 5.316 1 96.75 307 VAL A CA 1
ATOM 2435 C C . VAL A 1 307 ? 25.656 1.247 6.422 1 96.75 307 VAL A C 1
ATOM 2437 O O . VAL A 1 307 ? 26.562 0.851 7.164 1 96.75 307 VAL A O 1
ATOM 2440 N N . TYR A 1 308 ? 24.406 0.891 6.551 1 98.06 308 TYR A N 1
ATOM 2441 C CA . TYR A 1 308 ? 23.906 -0.16 7.43 1 98.06 308 TYR A CA 1
ATOM 2442 C C . TYR A 1 308 ? 23.203 -1.25 6.633 1 98.06 308 TYR A C 1
ATOM 2444 O O . TYR A 1 308 ? 22.188 -0.994 5.992 1 98.06 308 TYR A O 1
ATOM 2452 N N . THR A 1 309 ? 23.734 -2.445 6.699 1 97.56 309 THR A N 1
ATOM 2453 C CA . THR A 1 309 ? 23.188 -3.543 5.902 1 97.56 309 THR A CA 1
ATOM 2454 C C . THR A 1 309 ? 22.531 -4.586 6.797 1 97.56 309 THR A C 1
ATOM 2456 O O . THR A 1 309 ? 23.141 -5.07 7.754 1 97.56 309 THR A O 1
ATOM 2459 N N . LEU A 1 310 ? 21.281 -4.887 6.512 1 98.12 310 LEU A N 1
ATOM 2460 C CA . LEU A 1 310 ? 20.531 -5.902 7.254 1 98.12 310 LEU A CA 1
ATOM 2461 C C . LEU A 1 310 ? 20.469 -7.207 6.465 1 98.12 310 LEU A C 1
ATOM 2463 O O . LEU A 1 310 ? 20.453 -7.191 5.23 1 98.12 310 LEU A O 1
ATOM 2467 N N . PRO A 1 311 ? 20.344 -8.281 7.168 1 97 311 PRO A N 1
ATOM 2468 C CA . PRO A 1 311 ? 20.25 -9.57 6.484 1 97 311 PRO A CA 1
ATOM 2469 C C . PRO A 1 311 ? 18.875 -9.789 5.848 1 97 311 PRO A C 1
ATOM 2471 O O . PRO A 1 311 ? 17.922 -9.07 6.164 1 97 311 PRO A O 1
ATOM 2474 N N . VAL A 1 312 ? 18.844 -10.688 4.875 1 96.69 312 VAL A N 1
ATOM 2475 C CA . VAL A 1 312 ? 17.594 -11.164 4.27 1 96.69 312 VAL A CA 1
ATOM 2476 C C . VAL A 1 312 ? 17.406 -12.641 4.582 1 96.69 312 VAL A C 1
ATOM 2478 O O . VAL A 1 312 ? 18.344 -13.328 4.977 1 96.69 312 VAL A O 1
ATOM 2481 N N . SER A 1 313 ? 16.188 -13.078 4.473 1 95.81 313 SER A N 1
ATOM 2482 C CA . SER A 1 313 ? 15.867 -14.492 4.641 1 95.81 313 SER A CA 1
ATOM 2483 C C . SER A 1 313 ? 15.094 -15.031 3.443 1 95.81 313 SER A C 1
ATOM 2485 O O . SER A 1 313 ? 14.094 -14.445 3.027 1 95.81 313 SER A O 1
ATOM 2487 N N . LEU A 1 314 ? 15.609 -16.109 2.943 1 96.31 314 LEU A N 1
ATOM 2488 C CA . LEU A 1 314 ? 14.844 -16.781 1.891 1 96.31 314 LEU A CA 1
ATOM 2489 C C . LEU A 1 314 ? 13.672 -17.562 2.477 1 96.31 314 LEU A C 1
ATOM 2491 O O . LEU A 1 314 ? 13.867 -18.406 3.352 1 96.31 314 LEU A O 1
ATOM 2495 N N . ILE A 1 315 ? 12.492 -17.266 2.014 1 95.81 315 ILE A N 1
ATOM 2496 C CA . ILE A 1 315 ? 11.305 -17.891 2.572 1 95.81 315 ILE A CA 1
ATOM 2497 C C . ILE A 1 315 ? 10.672 -18.812 1.531 1 95.81 315 ILE A C 1
ATOM 2499 O O . ILE A 1 315 ? 10.938 -18.688 0.334 1 95.81 315 ILE A O 1
ATOM 2503 N N . ASN A 1 316 ? 9.891 -19.891 1.983 1 90.94 316 ASN A N 1
ATOM 2504 C CA . ASN A 1 316 ? 9.094 -20.812 1.182 1 90.94 316 ASN A CA 1
ATOM 2505 C C . ASN A 1 316 ? 9.961 -21.656 0.262 1 90.94 316 ASN A C 1
ATOM 2507 O O . ASN A 1 316 ? 9.641 -21.844 -0.912 1 90.94 316 ASN A O 1
ATOM 2511 N N . GLN A 1 317 ? 11.117 -22.172 0.796 1 83.62 317 GLN A N 1
ATOM 2512 C CA . GLN A 1 317 ? 12.055 -23 0.029 1 83.62 317 GLN A CA 1
ATOM 2513 C C . GLN A 1 317 ? 11.602 -24.453 -0.01 1 83.62 317 GLN A C 1
ATOM 2515 O O . GLN A 1 317 ? 12.164 -25.266 -0.749 1 83.62 317 GLN A O 1
ATOM 2520 N N . ASN A 1 318 ? 10.477 -24.875 0.499 1 66.12 318 ASN A N 1
ATOM 2521 C CA . ASN A 1 318 ? 10.156 -26.297 0.594 1 66.12 318 ASN A CA 1
ATOM 2522 C C . ASN A 1 318 ? 9.734 -26.859 -0.756 1 66.12 318 ASN A C 1
ATOM 2524 O O . ASN A 1 318 ? 9.258 -26.125 -1.624 1 66.12 318 ASN A O 1
ATOM 2528 N N . MET B 1 1 ? 17.781 28.156 -26.797 1 53.38 1 MET B N 1
ATOM 2529 C CA . MET B 1 1 ? 16.391 28.219 -27.188 1 53.38 1 MET B CA 1
ATOM 2530 C C . MET B 1 1 ? 15.461 28.031 -25.984 1 53.38 1 MET B C 1
ATOM 2532 O O . MET B 1 1 ? 15.75 27.219 -25.109 1 53.38 1 MET B O 1
ATOM 2536 N N . VAL B 1 2 ? 14.586 28.984 -25.75 1 64.69 2 VAL B N 1
ATOM 2537 C CA . VAL B 1 2 ? 13.68 28.969 -24.609 1 64.69 2 VAL B CA 1
ATOM 2538 C C . VAL B 1 2 ? 12.656 27.844 -24.781 1 64.69 2 VAL B C 1
ATOM 2540 O O . VAL B 1 2 ? 12 27.75 -25.828 1 64.69 2 VAL B O 1
ATOM 2543 N N . VAL B 1 3 ? 12.656 26.859 -23.922 1 76.44 3 VAL B N 1
ATOM 2544 C CA . VAL B 1 3 ? 11.711 25.75 -23.969 1 76.44 3 VAL B CA 1
ATOM 2545 C C . VAL B 1 3 ? 10.281 26.297 -23.875 1 76.44 3 VAL B C 1
ATOM 2547 O O . VAL B 1 3 ? 9.977 27.125 -23.031 1 76.44 3 VAL B O 1
ATOM 2550 N N . THR B 1 4 ? 9.477 26.062 -24.891 1 78.25 4 THR B N 1
ATOM 2551 C CA . THR B 1 4 ? 8.094 26.516 -24.938 1 78.25 4 THR B CA 1
ATOM 2552 C C . THR B 1 4 ? 7.133 25.391 -24.594 1 78.25 4 THR B C 1
ATOM 2554 O O . THR B 1 4 ? 7.531 24.219 -24.531 1 78.25 4 THR B O 1
ATOM 2557 N N . ILE B 1 5 ? 5.906 25.828 -24.344 1 81.12 5 ILE B N 1
ATOM 2558 C CA . ILE B 1 5 ? 4.844 24.859 -24.062 1 81.12 5 ILE B CA 1
ATOM 2559 C C . ILE B 1 5 ? 4.703 23.906 -25.25 1 81.12 5 ILE B C 1
ATOM 2561 O O . ILE B 1 5 ? 4.402 22.719 -25.062 1 81.12 5 ILE B O 1
ATOM 2565 N N . LYS B 1 6 ? 4.973 24.406 -26.422 1 83.25 6 LYS B N 1
ATOM 2566 C CA . LYS B 1 6 ? 4.918 23.578 -27.625 1 83.25 6 LYS B CA 1
ATOM 2567 C C . LYS B 1 6 ? 6.016 22.516 -27.609 1 83.25 6 LYS B C 1
ATOM 2569 O O . LYS B 1 6 ? 5.785 21.375 -28.016 1 83.25 6 LYS B O 1
ATOM 2574 N N . ASP B 1 7 ? 7.125 22.844 -27.141 1 84.81 7 ASP B N 1
ATOM 2575 C CA . ASP B 1 7 ? 8.227 21.906 -27.031 1 84.81 7 ASP B CA 1
ATOM 2576 C C . ASP B 1 7 ? 7.906 20.797 -26.031 1 84.81 7 ASP B C 1
ATOM 2578 O O . ASP B 1 7 ? 8.211 19.625 -26.266 1 84.81 7 ASP B O 1
ATOM 2582 N N . ILE B 1 8 ? 7.301 21.172 -24.938 1 84.56 8 ILE B N 1
ATOM 2583 C CA . ILE B 1 8 ? 6.906 20.219 -23.891 1 84.56 8 ILE B CA 1
ATOM 2584 C C . ILE B 1 8 ? 5.887 19.234 -24.438 1 84.56 8 ILE B C 1
ATOM 2586 O O . ILE B 1 8 ? 5.977 18.031 -24.188 1 84.56 8 ILE B O 1
ATOM 2590 N N . ALA B 1 9 ? 4.992 19.75 -25.203 1 86 9 ALA B N 1
ATOM 2591 C CA . ALA B 1 9 ? 3.945 18.922 -25.797 1 86 9 ALA B CA 1
ATOM 2592 C C . ALA B 1 9 ? 4.539 17.891 -26.75 1 86 9 ALA B C 1
ATOM 2594 O O . ALA B 1 9 ? 4.133 16.719 -26.734 1 86 9 ALA B O 1
ATOM 2595 N N . LYS B 1 10 ? 5.434 18.328 -27.5 1 85.31 10 LYS B N 1
ATOM 2596 C CA . LYS B 1 10 ? 6.113 17.438 -28.438 1 85.31 10 LYS B CA 1
ATOM 2597 C C . LYS B 1 10 ? 6.891 16.359 -27.703 1 85.31 10 LYS B C 1
ATOM 2599 O O . LYS B 1 10 ? 6.809 15.172 -28.047 1 85.31 10 LYS B O 1
ATOM 2604 N N . GLU B 1 11 ? 7.52 16.828 -26.672 1 82.5 11 GLU B N 1
ATOM 2605 C CA . GLU B 1 11 ? 8.344 15.891 -25.906 1 82.5 11 GLU B CA 1
ATOM 2606 C C . GLU B 1 11 ? 7.488 14.883 -25.156 1 82.5 11 GLU B C 1
ATOM 2608 O O . GLU B 1 11 ? 7.836 13.703 -25.078 1 82.5 11 GLU B O 1
ATOM 2613 N N . ALA B 1 12 ? 6.449 15.281 -24.594 1 79.81 12 ALA B N 1
ATOM 2614 C CA . ALA B 1 12 ? 5.539 14.492 -23.766 1 79.81 12 ALA B CA 1
ATOM 2615 C C . ALA B 1 12 ? 4.559 13.703 -24.641 1 79.81 12 ALA B C 1
ATOM 2617 O O . ALA B 1 12 ? 3.844 12.836 -24.141 1 79.81 12 ALA B O 1
ATOM 2618 N N . ASN B 1 13 ? 4.523 14.031 -25.922 1 84.38 13 ASN B N 1
ATOM 2619 C CA . ASN B 1 13 ? 3.58 13.461 -26.875 1 84.38 13 ASN B CA 1
ATOM 2620 C C . ASN B 1 13 ? 2.137 13.641 -26.422 1 84.38 13 ASN B C 1
ATOM 2622 O O . ASN B 1 13 ? 1.367 12.68 -26.375 1 84.38 13 ASN B O 1
ATOM 2626 N N . VAL B 1 14 ? 1.93 14.836 -26.031 1 82.44 14 VAL B N 1
ATOM 2627 C CA . VAL B 1 14 ? 0.576 15.258 -25.688 1 82.44 14 VAL B CA 1
ATOM 2628 C C . VAL B 1 14 ? 0.243 16.562 -26.406 1 82.44 14 VAL B C 1
ATOM 2630 O O . VAL B 1 14 ? 1.114 17.188 -27.031 1 82.44 14 VAL B O 1
ATOM 2633 N N . SER B 1 15 ? -1.036 16.969 -26.406 1 80.62 15 SER B N 1
ATOM 2634 C CA . SER B 1 15 ? -1.447 18.203 -27.062 1 80.62 15 SER B CA 1
ATOM 2635 C C . SER B 1 15 ? -0.92 19.438 -26.312 1 80.62 15 SER B C 1
ATOM 2637 O O . SER B 1 15 ? -0.645 19.359 -25.109 1 80.62 15 SER B O 1
ATOM 2639 N N . ILE B 1 16 ? -0.753 20.5 -27 1 81.06 16 ILE B N 1
ATOM 2640 C CA . ILE B 1 16 ? -0.356 21.766 -26.406 1 81.06 16 ILE B CA 1
ATOM 2641 C C . ILE B 1 16 ? -1.36 22.156 -25.328 1 81.06 16 ILE B C 1
ATOM 2643 O O . ILE B 1 16 ? -0.979 22.672 -24.266 1 81.06 16 ILE B O 1
ATOM 2647 N N . ALA B 1 17 ? -2.584 21.797 -25.5 1 77.69 17 ALA B N 1
ATOM 2648 C CA . ALA B 1 17 ? -3.633 22.094 -24.531 1 77.69 17 ALA B CA 1
ATOM 2649 C C . ALA B 1 17 ? -3.439 21.297 -23.25 1 77.69 17 ALA B C 1
ATOM 2651 O O . ALA B 1 17 ? -3.646 21.812 -22.141 1 77.69 17 ALA B O 1
ATOM 2652 N N . THR B 1 18 ? -3.008 20.141 -23.406 1 78.38 18 THR B N 1
ATOM 2653 C CA . THR B 1 18 ? -2.748 19.281 -22.25 1 78.38 18 THR B CA 1
ATOM 2654 C C . THR B 1 18 ? -1.598 19.828 -21.406 1 78.38 18 THR B C 1
ATOM 2656 O O . THR B 1 18 ? -1.678 19.859 -20.188 1 78.38 18 THR B O 1
ATOM 2659 N N . VAL B 1 19 ? -0.58 20.375 -22.156 1 78.69 19 VAL B N 1
ATOM 2660 C CA . VAL B 1 19 ? 0.57 20.953 -21.469 1 78.69 19 VAL B CA 1
ATOM 2661 C C . VAL B 1 19 ? 0.161 22.25 -20.781 1 78.69 19 VAL B C 1
ATOM 2663 O O . VAL B 1 19 ? 0.519 22.5 -19.625 1 78.69 19 VAL B O 1
ATOM 2666 N N . SER B 1 20 ? -0.571 23.047 -21.453 1 73 20 SER B N 1
ATOM 2667 C CA . SER B 1 20 ? -1.049 24.312 -20.875 1 73 20 SER B CA 1
ATOM 2668 C C . SER B 1 20 ? -1.898 24.062 -19.641 1 73 20 SER B C 1
ATOM 2670 O O . SER B 1 20 ? -1.706 24.719 -18.609 1 73 20 SER B O 1
ATOM 2672 N N . ARG B 1 21 ? -2.711 23.094 -19.734 1 69 21 ARG B N 1
ATOM 2673 C CA . ARG B 1 21 ? -3.561 22.766 -18.594 1 69 21 ARG B CA 1
ATOM 2674 C C . ARG B 1 21 ? -2.729 22.281 -17.422 1 69 21 ARG B C 1
ATOM 2676 O O . ARG B 1 21 ? -3.008 22.625 -16.266 1 69 21 ARG B O 1
ATOM 2683 N N . TYR B 1 22 ? -1.761 21.516 -17.781 1 71.5 22 TYR B N 1
ATOM 2684 C CA . TYR B 1 22 ? -0.863 21 -16.766 1 71.5 22 TYR B CA 1
ATOM 2685 C C . TYR B 1 22 ? -0.077 22.125 -16.094 1 71.5 22 TYR B C 1
ATOM 2687 O O . TYR B 1 22 ? -0.004 22.188 -14.867 1 71.5 22 TYR B O 1
ATOM 2695 N N . ILE B 1 23 ? 0.516 23.078 -16.891 1 67.12 23 ILE B N 1
ATOM 2696 C CA . ILE B 1 23 ? 1.401 24.141 -16.422 1 67.12 23 ILE B CA 1
ATOM 2697 C C . ILE B 1 23 ? 0.592 25.188 -15.672 1 67.12 23 ILE B C 1
ATOM 2699 O O . ILE B 1 23 ? 1.023 25.688 -14.625 1 67.12 23 ILE B O 1
ATOM 2703 N N . ASN B 1 24 ? -0.582 25.391 -16.188 1 58.41 24 ASN B N 1
ATOM 2704 C CA . ASN B 1 24 ? -1.393 26.469 -15.617 1 58.41 24 ASN B CA 1
ATOM 2705 C C . ASN B 1 24 ? -2.391 25.922 -14.594 1 58.41 24 ASN B C 1
ATOM 2707 O O . ASN B 1 24 ? -3.189 26.688 -14.039 1 58.41 24 ASN B O 1
ATOM 2711 N N . GLN B 1 25 ? -2.318 24.609 -14.484 1 55.75 25 GLN B N 1
ATOM 2712 C CA . GLN B 1 25 ? -3.203 23.922 -13.555 1 55.75 25 GLN B CA 1
ATOM 2713 C C . GLN B 1 25 ? -4.66 24.297 -13.797 1 55.75 25 GLN B C 1
ATOM 2715 O O . GLN B 1 25 ? -5.398 24.594 -12.852 1 55.75 25 GLN B O 1
ATOM 2720 N N . ASN B 1 26 ? -4.93 24.5 -15.008 1 53.47 26 ASN B N 1
ATOM 2721 C CA . ASN B 1 26 ? -6.281 24.828 -15.445 1 53.47 26 ASN B CA 1
ATOM 2722 C C . ASN B 1 26 ? -6.836 23.766 -16.391 1 53.47 26 ASN B C 1
ATOM 2724 O O . ASN B 1 26 ? -6.215 23.453 -17.406 1 53.47 26 ASN B O 1
ATOM 2728 N N . GLY B 1 27 ? -7.855 22.938 -15.82 1 53.62 27 GLY B N 1
ATOM 2729 C CA . GLY B 1 27 ? -8.523 21.891 -16.578 1 53.62 27 GLY B CA 1
ATOM 2730 C C . GLY B 1 27 ? -8.062 20.484 -16.188 1 53.62 27 GLY B C 1
ATOM 2731 O O . GLY B 1 27 ? -7.211 20.344 -15.305 1 53.62 27 GLY B O 1
ATOM 2732 N N . TYR B 1 28 ? -8.633 19.562 -16.812 1 54.94 28 TYR B N 1
ATOM 2733 C CA . TYR B 1 28 ? -8.352 18.172 -16.5 1 54.94 28 TYR B CA 1
ATOM 2734 C C . TYR B 1 28 ? -7.191 17.641 -17.344 1 54.94 28 TYR B C 1
ATOM 2736 O O . TYR B 1 28 ? -7.133 17.875 -18.547 1 54.94 28 TYR B O 1
ATOM 2744 N N . VAL B 1 29 ? -6.074 17.109 -16.703 1 66.19 29 VAL B N 1
ATOM 2745 C CA . VAL B 1 29 ? -5.008 16.344 -17.344 1 66.19 29 VAL B CA 1
ATOM 2746 C C . VAL B 1 29 ? -4.926 14.953 -16.719 1 66.19 29 VAL B C 1
ATOM 2748 O O . VAL B 1 29 ? -4.875 14.812 -15.5 1 66.19 29 VAL B O 1
ATOM 2751 N N . GLY B 1 30 ? -5.094 13.898 -17.484 1 59.47 30 GLY B N 1
ATOM 2752 C CA . GLY B 1 30 ? -4.988 12.523 -17 1 59.47 30 GLY B CA 1
ATOM 2753 C C . GLY B 1 30 ? -3.646 12.219 -16.359 1 59.47 30 GLY B C 1
ATOM 2754 O O . GLY B 1 30 ? -2.637 12.844 -16.688 1 59.47 30 GLY B O 1
ATOM 2755 N N . ILE B 1 31 ? -3.633 11.32 -15.477 1 57.78 31 ILE B N 1
ATOM 2756 C CA . ILE B 1 31 ? -2.451 10.984 -14.695 1 57.78 31 ILE B CA 1
ATOM 2757 C C . ILE B 1 31 ? -1.3 10.609 -15.625 1 57.78 31 ILE B C 1
ATOM 2759 O O . ILE B 1 31 ? -0.167 11.055 -15.43 1 57.78 31 ILE B O 1
ATOM 2763 N N . GLU B 1 32 ? -1.624 9.82 -16.531 1 61.28 32 GLU B N 1
ATOM 2764 C CA . GLU B 1 32 ? -0.59 9.398 -17.469 1 61.28 32 GLU B CA 1
ATOM 2765 C C . GLU B 1 32 ? -0.01 10.602 -18.219 1 61.28 32 GLU B C 1
ATOM 2767 O O . GLU B 1 32 ? 1.21 10.727 -18.344 1 61.28 32 GLU B O 1
ATOM 2772 N N . SER B 1 33 ? -0.9 11.414 -18.672 1 69.81 33 SER B N 1
ATOM 2773 C CA . SER B 1 33 ? -0.473 12.602 -19.391 1 69.81 33 SER B CA 1
ATOM 2774 C C . SER B 1 33 ? 0.275 13.57 -18.484 1 69.81 33 SER B C 1
ATOM 2776 O O . SER B 1 33 ? 1.271 14.172 -18.891 1 69.81 33 SER B O 1
ATOM 2778 N N . ALA B 1 34 ? -0.207 13.641 -17.328 1 67.94 34 ALA B N 1
ATOM 2779 C CA . ALA B 1 34 ? 0.439 14.531 -16.375 1 67.94 34 ALA B CA 1
ATOM 2780 C C . ALA B 1 34 ? 1.876 14.094 -16.109 1 67.94 34 ALA B C 1
ATOM 2782 O O . ALA B 1 34 ? 2.785 14.93 -16.062 1 67.94 34 ALA B O 1
ATOM 2783 N N . LEU B 1 35 ? 1.925 12.883 -16.016 1 67.69 35 LEU B N 1
ATOM 2784 C CA . LEU B 1 35 ? 3.258 12.344 -15.766 1 67.69 35 LEU B CA 1
ATOM 2785 C C . LEU B 1 35 ? 4.168 12.57 -16.969 1 67.69 35 LEU B C 1
ATOM 2787 O O . LEU B 1 35 ? 5.332 12.938 -16.812 1 67.69 35 LEU B O 1
ATOM 2791 N N . LYS B 1 36 ? 3.652 12.383 -18.125 1 72.5 36 LYS B N 1
ATOM 2792 C CA . LYS B 1 36 ? 4.41 12.625 -19.344 1 72.5 36 LYS B CA 1
ATOM 2793 C C . LYS B 1 36 ? 4.836 14.086 -19.453 1 72.5 36 LYS B C 1
ATOM 2795 O O . LYS B 1 36 ? 5.969 14.383 -19.828 1 72.5 36 LYS B O 1
ATOM 2800 N N . VAL B 1 37 ? 3.902 14.953 -19.094 1 76.19 37 VAL B N 1
ATOM 2801 C CA . VAL B 1 37 ? 4.172 16.391 -19.172 1 76.19 37 VAL B CA 1
ATOM 2802 C C . VAL B 1 37 ? 5.227 16.766 -18.125 1 76.19 37 VAL B C 1
ATOM 2804 O O . VAL B 1 37 ? 6.172 17.5 -18.422 1 76.19 37 VAL B O 1
ATOM 2807 N N . LYS B 1 38 ? 5.035 16.25 -17 1 70.81 38 LYS B N 1
ATOM 2808 C CA . LYS B 1 38 ? 5.996 16.516 -15.922 1 70.81 38 LYS B CA 1
ATOM 2809 C C . LYS B 1 38 ? 7.402 16.078 -16.328 1 70.81 38 LYS B C 1
ATOM 2811 O O . LYS B 1 38 ? 8.367 16.812 -16.125 1 70.81 38 LYS B O 1
ATOM 2816 N N . GLU B 1 39 ? 7.508 14.953 -16.938 1 70.62 39 GLU B N 1
ATOM 2817 C CA . GLU B 1 39 ? 8.789 14.43 -17.406 1 70.62 39 GLU B CA 1
ATOM 2818 C C . GLU B 1 39 ? 9.375 15.312 -18.516 1 70.62 39 GLU B C 1
ATOM 2820 O O . GLU B 1 39 ? 10.578 15.562 -18.531 1 70.62 39 GLU B O 1
ATOM 2825 N N . ALA B 1 40 ? 8.547 15.734 -19.391 1 76 40 ALA B N 1
ATOM 2826 C CA . ALA B 1 40 ? 8.977 16.594 -20.484 1 76 40 ALA B CA 1
ATOM 2827 C C . ALA B 1 40 ? 9.477 17.938 -19.969 1 76 40 ALA B C 1
ATOM 2829 O O . ALA B 1 40 ? 10.484 18.469 -20.438 1 76 40 ALA B O 1
ATOM 2830 N N . ILE B 1 41 ? 8.781 18.438 -18.938 1 72.44 41 ILE B N 1
ATOM 2831 C CA . ILE B 1 41 ? 9.148 19.703 -18.344 1 72.44 41 ILE B CA 1
ATOM 2832 C C . ILE B 1 41 ? 10.539 19.594 -17.703 1 72.44 41 ILE B C 1
ATOM 2834 O O . ILE B 1 41 ? 11.391 20.469 -17.906 1 72.44 41 ILE B O 1
ATOM 2838 N N . LYS B 1 42 ? 10.734 18.578 -17.047 1 66.31 42 LYS B N 1
ATOM 2839 C CA . LYS B 1 42 ? 12.016 18.328 -16.391 1 66.31 42 LYS B CA 1
ATOM 2840 C C . LYS B 1 42 ? 13.133 18.156 -17.422 1 66.31 42 LYS B C 1
ATOM 2842 O O . LYS B 1 42 ? 14.203 18.734 -17.281 1 66.31 42 LYS B O 1
ATOM 2847 N N . LYS B 1 43 ? 12.859 17.375 -18.375 1 70.81 43 LYS B N 1
ATOM 2848 C CA . LYS B 1 43 ? 13.836 17.062 -19.422 1 70.81 43 LYS B CA 1
ATOM 2849 C C . LYS B 1 43 ? 14.234 18.328 -20.188 1 70.81 43 LYS B C 1
ATOM 2851 O O . LYS B 1 43 ? 15.414 18.516 -20.516 1 70.81 43 LYS B O 1
ATOM 2856 N N . LEU B 1 44 ? 13.289 19.219 -20.438 1 73.5 44 LEU B N 1
ATOM 2857 C CA . LEU B 1 44 ? 13.523 20.375 -21.297 1 73.5 44 LEU B CA 1
ATOM 2858 C C . LEU B 1 44 ? 13.914 21.594 -20.469 1 73.5 44 LEU B C 1
ATOM 2860 O O . LEU B 1 44 ? 14.305 22.625 -21.016 1 73.5 44 LEU B O 1
ATOM 2864 N N . GLY B 1 45 ? 13.812 21.406 -19.109 1 64 45 GLY B N 1
ATOM 2865 C CA . GLY B 1 45 ? 14.195 22.484 -18.219 1 64 45 GLY B CA 1
ATOM 2866 C C . GLY B 1 45 ? 13.234 23.656 -18.266 1 64 45 GLY B C 1
ATOM 2867 O O . GLY B 1 45 ? 13.656 24.812 -18.188 1 64 45 GLY B O 1
ATOM 2868 N N . TYR B 1 46 ? 12.047 23.438 -18.562 1 60.62 46 TYR B N 1
ATOM 2869 C CA . TYR B 1 46 ? 11.039 24.484 -18.594 1 60.62 46 TYR B CA 1
ATOM 2870 C C . TYR B 1 46 ? 10.703 24.969 -17.188 1 60.62 46 TYR B C 1
ATOM 2872 O O . TYR B 1 46 ? 10.43 24.156 -16.297 1 60.62 46 TYR B O 1
ATOM 2880 N N . LYS B 1 47 ? 11.023 26.234 -16.938 1 52.16 47 LYS B N 1
ATOM 2881 C CA . LYS B 1 47 ? 10.68 26.875 -15.672 1 52.16 47 LYS B CA 1
ATOM 2882 C C . LYS B 1 47 ? 9.281 27.484 -15.727 1 52.16 47 LYS B C 1
ATOM 2884 O O . LYS B 1 47 ? 8.984 28.297 -16.609 1 52.16 47 LYS B O 1
ATOM 2889 N N . VAL B 1 48 ? 8.344 26.938 -15.062 1 46.16 48 VAL B N 1
ATOM 2890 C CA . VAL B 1 48 ? 7.027 27.547 -14.953 1 46.16 48 VAL B CA 1
ATOM 2891 C C . VAL B 1 48 ? 7.148 28.891 -14.234 1 46.16 48 VAL B C 1
ATOM 2893 O O . VAL B 1 48 ? 7.812 29 -13.203 1 46.16 48 VAL B O 1
ATOM 2896 N N . LYS B 1 49 ? 6.996 30.094 -14.898 1 42.72 49 LYS B N 1
ATOM 2897 C CA . LYS B 1 49 ? 7.172 31.438 -14.359 1 42.72 49 LYS B CA 1
ATOM 2898 C C . LYS B 1 49 ? 6.66 31.531 -12.922 1 42.72 49 LYS B C 1
ATOM 2900 O O . LYS B 1 49 ? 7.27 32.188 -12.086 1 42.72 49 LYS B O 1
ATOM 2905 N N . GLY B 1 50 ? 5.426 31.5 -12.75 1 34.75 50 GLY B N 1
ATOM 2906 C CA . GLY B 1 50 ? 4.75 31.859 -11.516 1 34.75 50 GLY B CA 1
ATOM 2907 C C . GLY B 1 50 ? 5.094 30.938 -10.359 1 34.75 50 GLY B C 1
ATOM 2908 O O . GLY B 1 50 ? 4.371 30.891 -9.359 1 34.75 50 GLY B O 1
ATOM 2909 N N . THR B 1 51 ? 5.816 30.078 -10.57 1 32.03 51 THR B N 1
ATOM 2910 C CA . THR B 1 51 ? 6.137 29.406 -9.312 1 32.03 51 THR B CA 1
ATOM 2911 C C . THR B 1 51 ? 6.809 30.375 -8.344 1 32.03 51 THR B C 1
ATOM 2913 O O . THR B 1 51 ? 7.93 30.828 -8.578 1 32.03 51 THR B O 1
ATOM 2916 N N . VAL B 1 52 ? 6.039 31.422 -7.988 1 28.94 52 VAL B N 1
ATOM 2917 C CA . VAL B 1 52 ? 6.418 32.312 -6.902 1 28.94 52 VAL B CA 1
ATOM 2918 C C . VAL B 1 52 ? 7.309 31.578 -5.902 1 28.94 52 VAL B C 1
ATOM 2920 O O . VAL B 1 52 ? 7.004 30.453 -5.512 1 28.94 52 VAL B O 1
ATOM 2923 N N . ASN B 1 53 ? 8.555 31.859 -5.82 1 31.47 53 ASN B N 1
ATOM 2924 C CA . ASN B 1 53 ? 9.586 31.688 -4.801 1 31.47 53 ASN B CA 1
ATOM 2925 C C . ASN B 1 53 ? 8.992 31.766 -3.395 1 31.47 53 ASN B C 1
ATOM 2927 O O . ASN B 1 53 ? 9.719 32 -2.426 1 31.47 53 ASN B O 1
ATOM 2931 N N . SER B 1 54 ? 7.812 32.469 -3.186 1 31.67 54 SER B N 1
ATOM 2932 C CA . SER B 1 54 ? 7.484 32.688 -1.782 1 31.67 54 SER B CA 1
ATOM 2933 C C . SER B 1 54 ? 7.555 31.391 -0.981 1 31.67 54 SER B C 1
ATOM 2935 O O . SER B 1 54 ? 7.098 30.344 -1.446 1 31.67 54 SER B O 1
ATOM 2937 N N . VAL B 1 55 ? 8.492 31.188 -0.202 1 37.12 55 VAL B N 1
ATOM 2938 C CA . VAL B 1 55 ? 8.695 30.234 0.884 1 37.12 55 VAL B CA 1
ATOM 2939 C C . VAL B 1 55 ? 7.344 29.781 1.435 1 37.12 55 VAL B C 1
ATOM 2941 O O . VAL B 1 55 ? 6.707 30.5 2.201 1 37.12 55 VAL B O 1
ATOM 2944 N N . SER B 1 56 ? 6.332 29.5 0.719 1 42.16 56 SER B N 1
ATOM 2945 C CA . SER B 1 56 ? 4.953 29.234 1.119 1 42.16 56 SER B CA 1
ATOM 2946 C C . SER B 1 56 ? 4.883 28.188 2.213 1 42.16 56 SER B C 1
ATOM 2948 O O . SER B 1 56 ? 5.676 27.234 2.223 1 42.16 56 SER B O 1
ATOM 2950 N N . LYS B 1 57 ? 4.484 28.641 3.348 1 54.84 57 LYS B N 1
ATOM 2951 C CA . LYS B 1 57 ? 4.062 27.812 4.48 1 54.84 57 LYS B CA 1
ATOM 2952 C C . LYS B 1 57 ? 3.465 26.5 4.008 1 54.84 57 LYS B C 1
ATOM 2954 O O . LYS B 1 57 ? 2.803 26.438 2.967 1 54.84 57 LYS B O 1
ATOM 2959 N N . LEU B 1 58 ? 4 25.391 4.434 1 65.44 58 LEU B N 1
ATOM 2960 C CA . LEU B 1 58 ? 3.434 24.078 4.16 1 65.44 58 LEU B CA 1
ATOM 2961 C C . LEU B 1 58 ? 1.91 24.109 4.207 1 65.44 58 LEU B C 1
ATOM 2963 O O . LEU B 1 58 ? 1.328 24.609 5.176 1 65.44 58 LEU B O 1
ATOM 2967 N N . ASN B 1 59 ? 1.302 24.078 2.984 1 85.88 59 ASN B N 1
ATOM 2968 C CA . ASN B 1 59 ? -0.129 23.797 2.939 1 85.88 59 ASN B CA 1
ATOM 2969 C C . ASN B 1 59 ? -0.408 22.297 3.094 1 85.88 59 ASN B C 1
ATOM 2971 O O . ASN B 1 59 ? -0.235 21.531 2.146 1 85.88 59 ASN B O 1
ATOM 2975 N N . LEU B 1 60 ? -0.803 21.938 4.312 1 93.88 60 LEU B N 1
ATOM 2976 C CA . LEU B 1 60 ? -0.884 20.516 4.656 1 93.88 60 LEU B CA 1
ATOM 2977 C C . LEU B 1 60 ? -2.334 20.047 4.684 1 93.88 60 LEU B C 1
ATOM 2979 O O . LEU B 1 60 ? -3.205 20.734 5.223 1 93.88 60 LEU B O 1
ATOM 2983 N N . ILE B 1 61 ? -2.518 18.984 4.027 1 97 61 ILE B N 1
ATOM 2984 C CA . ILE B 1 61 ? -3.76 18.234 4.18 1 97 61 ILE B CA 1
ATOM 2985 C C . ILE B 1 61 ? -3.494 16.938 4.949 1 97 61 ILE B C 1
ATOM 2987 O O . ILE B 1 61 ? -2.553 16.219 4.633 1 97 61 ILE B O 1
ATOM 2991 N N . GLU B 1 62 ? -4.227 16.703 5.969 1 96.62 62 GLU B N 1
ATOM 2992 C CA . GLU B 1 62 ? -4.121 15.438 6.676 1 96.62 62 GLU B CA 1
ATOM 2993 C C . GLU B 1 62 ? -5.043 14.391 6.066 1 96.62 62 GLU B C 1
ATOM 2995 O O . GLU B 1 62 ? -6.199 14.68 5.75 1 96.62 62 GLU B O 1
ATOM 3000 N N . VAL B 1 63 ? -4.477 13.266 5.805 1 97.44 63 VAL B N 1
ATOM 3001 C CA . VAL B 1 63 ? -5.211 12.094 5.344 1 97.44 63 VAL B CA 1
ATOM 3002 C C . VAL B 1 63 ? -5.168 11 6.414 1 97.44 63 VAL B C 1
ATOM 3004 O O . VAL B 1 63 ? -4.09 10.57 6.824 1 97.44 63 VAL B O 1
ATOM 3007 N N . ASP B 1 64 ? -6.359 10.586 6.836 1 95.62 64 ASP B N 1
ATOM 3008 C CA . ASP B 1 64 ? -6.461 9.555 7.859 1 95.62 64 ASP B CA 1
ATOM 3009 C C . ASP B 1 64 ? -7.016 8.258 7.281 1 95.62 64 ASP B C 1
ATOM 3011 O O . ASP B 1 64 ? -8.172 8.211 6.844 1 95.62 64 ASP B O 1
ATOM 3015 N N . PHE B 1 65 ? -6.199 7.227 7.293 1 94.12 65 PHE B N 1
ATOM 3016 C CA . PHE B 1 65 ? -6.586 5.895 6.852 1 94.12 65 PHE B CA 1
ATOM 3017 C C . PHE B 1 65 ? -6.379 4.871 7.961 1 94.12 65 PHE B C 1
ATOM 3019 O O . PHE B 1 65 ? -5.516 5.051 8.82 1 94.12 65 PHE B O 1
ATOM 3026 N N . PRO B 1 66 ? -7.172 3.836 7.902 1 88.19 66 PRO B N 1
ATOM 3027 C CA . PRO B 1 66 ? -6.91 2.787 8.891 1 88.19 66 PRO B CA 1
ATOM 3028 C C . PRO B 1 66 ? -5.582 2.072 8.656 1 88.19 66 PRO B C 1
ATOM 3030 O O . PRO B 1 66 ? -4.891 1.718 9.609 1 88.19 66 PRO B O 1
ATOM 3033 N N . LYS B 1 67 ? -5.277 1.847 7.395 1 88.75 67 LYS B N 1
ATOM 3034 C CA . LYS B 1 67 ? -4.055 1.165 6.969 1 88.75 67 LYS B CA 1
ATOM 3035 C C . LYS B 1 67 ? -3.641 1.606 5.566 1 88.75 67 LYS B C 1
ATOM 3037 O O . LYS B 1 67 ? -4.457 2.137 4.812 1 88.75 67 LYS B O 1
ATOM 3042 N N . ILE B 1 68 ? -2.391 1.359 5.34 1 94.5 68 ILE B N 1
ATOM 3043 C CA . ILE B 1 68 ? -1.944 1.723 4 1 94.5 68 ILE B CA 1
ATOM 3044 C C . ILE B 1 68 ? -1.473 0.475 3.258 1 94.5 68 ILE B C 1
ATOM 3046 O O . ILE B 1 68 ? -1.345 0.487 2.031 1 94.5 68 ILE B O 1
ATOM 3050 N N . ASN B 1 69 ? -1.208 -0.582 4.027 1 90.62 69 ASN B N 1
ATOM 3051 C CA . ASN B 1 69 ? -0.804 -1.839 3.406 1 90.62 69 ASN B CA 1
ATOM 3052 C C . ASN B 1 69 ? -2.006 -2.617 2.879 1 90.62 69 ASN B C 1
ATOM 3054 O O . ASN B 1 69 ? -2.012 -3.848 2.898 1 90.62 69 ASN B O 1
ATOM 3058 N N . ASN B 1 70 ? -3.076 -1.988 2.572 1 91.44 70 ASN B N 1
ATOM 3059 C CA . ASN B 1 70 ? -4.238 -2.434 1.812 1 91.44 70 ASN B CA 1
ATOM 3060 C C . ASN B 1 70 ? -4.238 -1.856 0.4 1 91.44 70 ASN B C 1
ATOM 3062 O O . ASN B 1 70 ? -4.184 -0.638 0.223 1 91.44 70 ASN B O 1
ATOM 3066 N N . PRO B 1 71 ? -4.316 -2.791 -0.538 1 95.69 71 PRO B N 1
ATOM 3067 C CA . PRO B 1 71 ? -4.16 -2.338 -1.922 1 95.69 71 PRO B CA 1
ATOM 3068 C C . PRO B 1 71 ? -5.164 -1.252 -2.305 1 95.69 71 PRO B C 1
ATOM 3070 O O . PRO B 1 71 ? -4.844 -0.367 -3.104 1 95.69 71 PRO B O 1
ATOM 3073 N N . PHE B 1 72 ? -6.32 -1.279 -1.751 1 95.56 72 PHE B N 1
ATOM 3074 C CA . PHE B 1 72 ? -7.301 -0.24 -2.047 1 95.56 72 PHE B CA 1
ATOM 3075 C C . PHE B 1 72 ? -6.844 1.106 -1.498 1 95.56 72 PHE B C 1
ATOM 3077 O O . PHE B 1 72 ? -6.844 2.107 -2.217 1 95.56 72 PHE B O 1
ATOM 3084 N N . TYR B 1 73 ? -6.414 1.106 -0.304 1 96.06 73 TYR B N 1
ATOM 3085 C CA . TYR B 1 73 ? -6.051 2.355 0.354 1 96.06 73 TYR B CA 1
ATOM 3086 C C . TYR B 1 73 ? -4.766 2.928 -0.237 1 96.06 73 TYR B C 1
ATOM 3088 O O . TYR B 1 73 ? -4.621 4.145 -0.357 1 96.06 73 TYR B O 1
ATOM 3096 N N . SER B 1 74 ? -3.846 2.076 -0.513 1 97.06 74 SER B N 1
ATOM 3097 C CA . SER B 1 74 ? -2.613 2.572 -1.115 1 97.06 74 SER B CA 1
ATOM 3098 C C . SER B 1 74 ? -2.873 3.186 -2.486 1 97.06 74 SER B C 1
ATOM 3100 O O . SER B 1 74 ? -2.295 4.219 -2.832 1 97.06 74 SER B O 1
ATOM 3102 N N . GLU B 1 75 ? -3.734 2.559 -3.232 1 96.44 75 GLU B N 1
ATOM 3103 C CA . GLU B 1 75 ? -4.109 3.098 -4.539 1 96.44 75 GLU B CA 1
ATOM 3104 C C . GLU B 1 75 ? -4.855 4.422 -4.395 1 96.44 75 GLU B C 1
ATOM 3106 O O . GLU B 1 75 ? -4.578 5.379 -5.117 1 96.44 75 GLU B O 1
ATOM 3111 N N . LEU B 1 76 ? -5.777 4.43 -3.479 1 97.75 76 LEU B N 1
ATOM 3112 C CA . LEU B 1 76 ? -6.531 5.656 -3.24 1 97.75 76 LEU B CA 1
ATOM 3113 C C . LEU B 1 76 ? -5.605 6.801 -2.844 1 97.75 76 LEU B C 1
ATOM 3115 O O . LEU B 1 76 ? -5.727 7.91 -3.361 1 97.75 76 LEU B O 1
ATOM 3119 N N . PHE B 1 77 ? -4.68 6.523 -1.993 1 97.75 77 PHE B N 1
ATOM 3120 C CA . PHE B 1 77 ? -3.758 7.555 -1.531 1 97.75 77 PHE B CA 1
ATOM 3121 C C . PHE B 1 77 ? -2.893 8.062 -2.678 1 97.75 77 PHE B C 1
ATOM 3123 O O . PHE B 1 77 ? -2.576 9.25 -2.746 1 97.75 77 PHE B O 1
ATOM 3130 N N . GLU B 1 78 ? -2.498 7.164 -3.48 1 95.75 78 GLU B N 1
ATOM 3131 C CA . GLU B 1 78 ? -1.688 7.57 -4.625 1 95.75 78 GLU B CA 1
ATOM 3132 C C . GLU B 1 78 ? -2.393 8.641 -5.449 1 95.75 78 GLU B C 1
ATOM 3134 O O . GLU B 1 78 ? -1.78 9.641 -5.828 1 95.75 78 GLU B O 1
ATOM 3139 N N . TYR B 1 79 ? -3.604 8.461 -5.676 1 95.88 79 TYR B N 1
ATOM 3140 C CA . TYR B 1 79 ? -4.359 9.43 -6.469 1 95.88 79 TYR B CA 1
ATOM 3141 C C . TYR B 1 79 ? -4.625 10.703 -5.672 1 95.88 79 TYR B C 1
ATOM 3143 O O . TYR B 1 79 ? -4.551 11.805 -6.215 1 95.88 79 TYR B O 1
ATOM 3151 N N . LEU B 1 80 ? -4.926 10.547 -4.398 1 97.88 80 LEU B N 1
ATOM 3152 C CA . LEU B 1 80 ? -5.121 11.727 -3.559 1 97.88 80 LEU B CA 1
ATOM 3153 C C . LEU B 1 80 ? -3.873 12.602 -3.557 1 97.88 80 LEU B C 1
ATOM 3155 O O . LEU B 1 80 ? -3.963 13.812 -3.768 1 97.88 80 LEU B O 1
ATOM 3159 N N . ALA B 1 81 ? -2.773 11.93 -3.281 1 95.69 81 ALA B N 1
ATOM 3160 C CA . ALA B 1 81 ? -1.503 12.648 -3.221 1 95.69 81 ALA B CA 1
ATOM 3161 C C . ALA B 1 81 ? -1.196 13.336 -4.547 1 95.69 81 ALA B C 1
ATOM 3163 O O . ALA B 1 81 ? -0.748 14.484 -4.57 1 95.69 81 ALA B O 1
ATOM 3164 N N . PHE B 1 82 ? -1.468 12.672 -5.57 1 90.56 82 PHE B N 1
ATOM 3165 C CA . PHE B 1 82 ? -1.227 13.219 -6.898 1 90.56 82 PHE B CA 1
ATOM 3166 C C . PHE B 1 82 ? -2.033 14.5 -7.109 1 90.56 82 PHE B C 1
ATOM 3168 O O . PHE B 1 82 ? -1.476 15.539 -7.461 1 90.56 82 PHE B O 1
ATOM 3175 N N . TYR B 1 83 ? -3.295 14.477 -6.816 1 93.12 83 TYR B N 1
ATOM 3176 C CA . TYR B 1 83 ? -4.18 15.617 -7.059 1 93.12 83 TYR B CA 1
ATOM 3177 C C . TYR B 1 83 ? -3.863 16.766 -6.109 1 93.12 83 TYR B C 1
ATOM 3179 O O . TYR B 1 83 ? -3.842 17.922 -6.52 1 93.12 83 TYR B O 1
ATOM 3187 N N . LEU B 1 84 ? -3.572 16.453 -4.891 1 94.81 84 LEU B N 1
ATOM 3188 C CA . LEU B 1 84 ? -3.297 17.484 -3.893 1 94.81 84 LEU B CA 1
ATOM 3189 C C . LEU B 1 84 ? -1.948 18.141 -4.156 1 94.81 84 LEU B C 1
ATOM 3191 O O . LEU B 1 84 ? -1.818 19.359 -4.039 1 94.81 84 LEU B O 1
ATOM 3195 N N . GLN B 1 85 ? -0.989 17.328 -4.504 1 87.19 85 GLN B N 1
ATOM 3196 C CA . GLN B 1 85 ? 0.327 17.875 -4.812 1 87.19 85 GLN B CA 1
ATOM 3197 C C . GLN B 1 85 ? 0.266 18.797 -6.031 1 87.19 85 GLN B C 1
ATOM 3199 O O . GLN B 1 85 ? 0.925 19.828 -6.062 1 87.19 85 GLN B O 1
ATOM 3204 N N . GLU B 1 86 ? -0.537 18.406 -6.953 1 85.69 86 GLU B N 1
ATOM 3205 C CA . GLU B 1 86 ? -0.726 19.234 -8.148 1 85.69 86 GLU B CA 1
ATOM 3206 C C . GLU B 1 86 ? -1.328 20.594 -7.789 1 85.69 86 GLU B C 1
ATOM 3208 O O . GLU B 1 86 ? -1.105 21.578 -8.492 1 85.69 86 GLU B O 1
ATOM 3213 N N . LYS B 1 87 ? -2.01 20.625 -6.715 1 89.88 87 LYS B N 1
ATOM 3214 C CA . LYS B 1 87 ? -2.656 21.859 -6.273 1 89.88 87 LYS B CA 1
ATOM 3215 C C . LYS B 1 87 ? -1.816 22.562 -5.219 1 89.88 87 LYS B C 1
ATOM 3217 O O . LYS B 1 87 ? -2.271 23.531 -4.605 1 89.88 87 LYS B O 1
ATOM 3222 N N . GLY B 1 88 ? -0.638 22 -4.91 1 89.12 88 GLY B N 1
ATOM 3223 C CA . GLY B 1 88 ? 0.311 22.672 -4.035 1 89.12 88 GLY B CA 1
ATOM 3224 C C . GLY B 1 88 ? 0.176 22.25 -2.58 1 89.12 88 GLY B C 1
ATOM 3225 O O . GLY B 1 88 ? 0.644 22.953 -1.685 1 89.12 88 GLY B O 1
ATOM 3226 N N . TYR B 1 89 ? -0.501 21.156 -2.346 1 93.12 89 TYR B N 1
ATOM 3227 C CA . TYR B 1 89 ? -0.655 20.672 -0.977 1 93.12 89 TYR B CA 1
ATOM 3228 C C . TYR B 1 89 ? 0.211 19.453 -0.73 1 93.12 89 TYR B C 1
ATOM 3230 O O . TYR B 1 89 ? 0.327 18.578 -1.598 1 93.12 89 TYR B O 1
ATOM 3238 N N . ASP B 1 90 ? 0.798 19.422 0.469 1 92.94 90 ASP B N 1
ATOM 3239 C CA . ASP B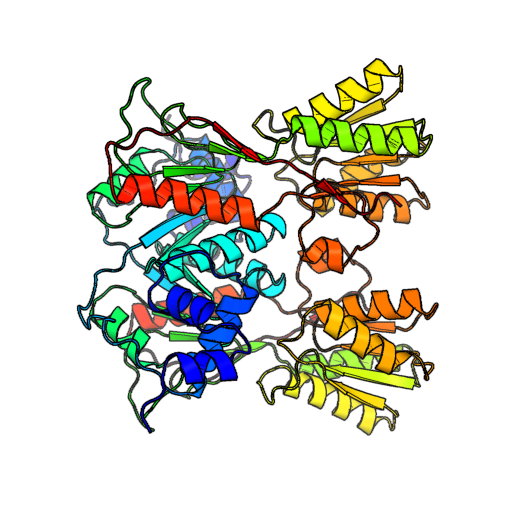 1 90 ? 1.44 18.203 0.965 1 92.94 90 ASP B CA 1
ATOM 3240 C C . ASP B 1 90 ? 0.482 17.391 1.831 1 92.94 90 ASP B C 1
ATOM 3242 O O . ASP B 1 90 ? -0.441 17.938 2.432 1 92.94 90 ASP B O 1
ATOM 3246 N N . CYS B 1 91 ? 0.779 16.094 1.88 1 95.25 91 CYS B N 1
ATOM 3247 C CA . CYS B 1 91 ? -0.141 15.219 2.605 1 95.25 91 CYS B CA 1
ATOM 3248 C C . CYS B 1 91 ? 0.533 14.617 3.832 1 95.25 91 CYS B C 1
ATOM 3250 O O . CYS B 1 91 ? 1.582 13.977 3.717 1 95.25 91 CYS B O 1
ATOM 3252 N N . ILE B 1 92 ? -0.093 14.859 4.949 1 93.88 92 ILE B N 1
ATOM 3253 C CA . ILE B 1 92 ? 0.203 14.047 6.125 1 93.88 92 ILE B CA 1
ATOM 3254 C C . ILE B 1 92 ? -0.631 12.766 6.094 1 93.88 92 ILE B C 1
ATOM 3256 O O . ILE B 1 92 ? -1.854 12.82 5.945 1 93.88 92 ILE B O 1
ATOM 3260 N N . LEU B 1 93 ? 0.028 11.656 6.148 1 95.44 93 LEU B N 1
ATOM 3261 C CA . LEU B 1 93 ? -0.711 10.406 6.246 1 95.44 93 LEU B CA 1
ATOM 3262 C C . LEU B 1 93 ? -0.66 9.852 7.664 1 95.44 93 LEU B C 1
ATOM 3264 O O . LEU B 1 93 ? 0.412 9.484 8.156 1 95.44 93 LEU B O 1
ATOM 3268 N N . HIS B 1 94 ? -1.791 9.867 8.227 1 92.56 94 HIS B N 1
ATOM 3269 C CA . HIS B 1 94 ? -1.955 9.312 9.57 1 92.56 94 HIS B CA 1
ATOM 3270 C C . HIS B 1 94 ? -2.688 7.977 9.523 1 92.56 94 HIS B C 1
ATOM 3272 O O . HIS B 1 94 ? -3.74 7.859 8.891 1 92.56 94 HIS B O 1
ATOM 3278 N N . LEU B 1 95 ? -2.117 6.996 10.125 1 90.44 95 LEU B N 1
ATOM 3279 C CA . LEU B 1 95 ? -2.729 5.676 10.211 1 90.44 95 LEU B CA 1
ATOM 3280 C C . LEU B 1 95 ? -3.326 5.441 11.594 1 90.44 95 LEU B C 1
ATOM 3282 O O . LEU B 1 95 ? -2.604 5.422 12.594 1 90.44 95 LEU B O 1
ATOM 3286 N N . ASP B 1 96 ? -4.609 5.25 11.609 1 83.5 96 ASP B N 1
ATOM 3287 C CA . ASP B 1 96 ? -5.273 5.219 12.906 1 83.5 96 ASP B CA 1
ATOM 3288 C C . ASP B 1 96 ? -5.551 3.783 13.344 1 83.5 96 ASP B C 1
ATOM 3290 O O . ASP B 1 96 ? -5.906 3.541 14.5 1 83.5 96 ASP B O 1
ATOM 3294 N N . HIS B 1 97 ? -5.422 2.865 12.453 1 76.5 97 HIS B N 1
ATOM 3295 C CA . HIS B 1 97 ? -5.668 1.46 12.75 1 76.5 97 HIS B CA 1
ATOM 3296 C C . HIS B 1 97 ? -7.062 1.257 13.336 1 76.5 97 HIS B C 1
ATOM 3298 O O . HIS B 1 97 ? -7.227 0.573 14.352 1 76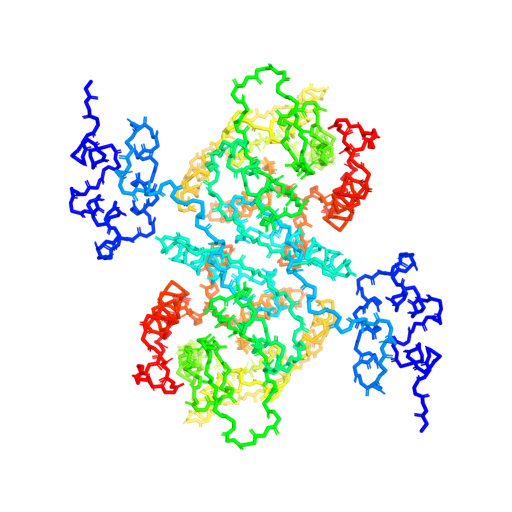.5 97 HIS B O 1
ATOM 3304 N N . TYR B 1 98 ? -8.039 1.971 12.836 1 70.88 98 TYR B N 1
ATOM 3305 C CA . TYR B 1 98 ? -9.469 1.854 13.086 1 70.88 98 TYR B CA 1
ATOM 3306 C C . TYR B 1 98 ? -9.836 2.436 14.445 1 70.88 98 TYR B C 1
ATOM 3308 O O . TYR B 1 98 ? -10.922 2.168 14.969 1 70.88 98 TYR B O 1
ATOM 3316 N N . GLN B 1 99 ? -8.945 3.215 14.914 1 73.31 99 GLN B N 1
ATOM 3317 C CA . GLN B 1 99 ? -9.266 3.9 16.156 1 73.31 99 GLN B CA 1
ATOM 3318 C C . GLN B 1 99 ? -9.914 5.254 15.898 1 73.31 99 GLN B C 1
ATOM 3320 O O . GLN B 1 99 ? -9.5 5.984 15 1 73.31 99 GLN B O 1
ATOM 3325 N N . SER B 1 100 ? -10.945 5.457 16.672 1 80.12 100 SER B N 1
ATOM 3326 C CA . SER B 1 100 ? -11.656 6.719 16.516 1 80.12 100 SER B CA 1
ATOM 3327 C C . SER B 1 100 ? -10.898 7.871 17.156 1 80.12 100 SER B C 1
ATOM 3329 O O . SER B 1 100 ? -10.273 7.691 18.203 1 80.12 100 SER B O 1
ATOM 3331 N N . GLN B 1 101 ? -10.945 8.961 16.531 1 82.62 101 GLN B N 1
ATOM 3332 C CA . GLN B 1 101 ? -10.367 10.195 17.062 1 82.62 101 GLN B CA 1
ATOM 3333 C C . GLN B 1 101 ? -11.438 11.25 17.297 1 82.62 101 GLN B C 1
ATOM 3335 O O . GLN B 1 101 ? -12.461 11.273 16.594 1 82.62 101 GLN B O 1
ATOM 3340 N N . ASP B 1 102 ? -11.203 12.117 18.266 1 85.88 102 ASP B N 1
ATOM 3341 C CA . ASP B 1 102 ? -12.117 13.219 18.516 1 85.88 102 ASP B CA 1
ATOM 3342 C C . ASP B 1 102 ? -11.961 14.328 17.484 1 85.88 102 ASP B C 1
ATOM 3344 O O . ASP B 1 102 ? -10.844 14.672 17.094 1 85.88 102 ASP B O 1
ATOM 3348 N N . ILE B 1 103 ? -13.086 14.844 17.109 1 89.25 103 ILE B N 1
ATOM 3349 C CA . ILE B 1 103 ? -13.07 15.891 16.094 1 89.25 103 ILE B CA 1
ATOM 3350 C C . ILE B 1 103 ? -12.242 17.078 16.578 1 89.25 103 ILE B C 1
ATOM 3352 O O . ILE B 1 103 ? -11.641 17.797 15.781 1 89.25 103 ILE B O 1
ATOM 3356 N N . ASN B 1 104 ? -12.141 17.281 17.859 1 86.25 104 ASN B N 1
ATOM 3357 C CA . ASN B 1 104 ? -11.43 18.406 18.453 1 86.25 104 ASN B CA 1
ATOM 3358 C C . ASN B 1 104 ? -9.93 18.328 18.172 1 86.25 104 ASN B C 1
ATOM 3360 O O . ASN B 1 104 ? -9.266 19.359 18.062 1 86.25 104 ASN B O 1
ATOM 3364 N N . TYR B 1 105 ? -9.523 17.172 18 1 85.81 105 TYR B N 1
ATOM 3365 C CA . TYR B 1 105 ? -8.125 16.953 17.656 1 85.81 105 TYR B CA 1
ATOM 3366 C C . TYR B 1 105 ? -7.789 17.641 16.328 1 85.81 105 TYR B C 1
ATOM 3368 O O . TYR B 1 105 ? -6.809 18.391 16.25 1 85.81 105 TYR B O 1
ATOM 3376 N N . TYR B 1 106 ? -8.617 17.516 15.438 1 88.69 106 TYR B N 1
ATOM 3377 C CA . TYR B 1 106 ? -8.414 18.094 14.109 1 88.69 106 TYR B CA 1
ATOM 3378 C C . TYR B 1 106 ? -8.734 19.578 14.102 1 88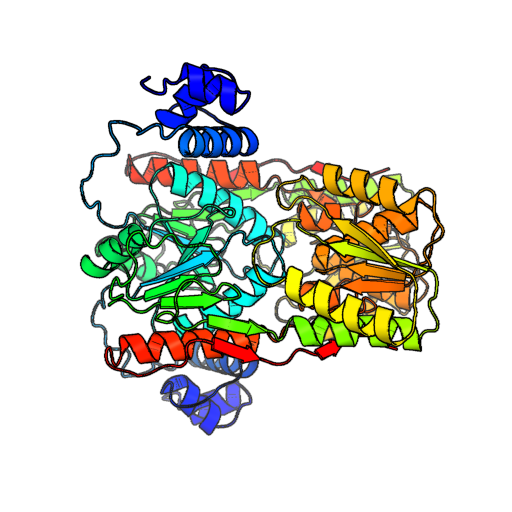.69 106 TYR B C 1
ATOM 3380 O O . TYR B 1 106 ? -8.047 20.359 13.43 1 88.69 106 TYR B O 1
ATOM 3388 N N . LEU B 1 107 ? -9.758 19.922 14.852 1 87.31 107 LEU B N 1
ATOM 3389 C CA . LEU B 1 107 ? -10.141 21.312 14.938 1 87.31 107 LEU B CA 1
ATOM 3390 C C . LEU B 1 107 ? -9 22.156 15.5 1 87.31 107 LEU B C 1
ATOM 3392 O O . LEU B 1 107 ? -8.734 23.266 15.008 1 87.31 107 LEU B O 1
ATOM 3396 N N . GLU B 1 108 ? -8.359 21.641 16.422 1 86 108 GLU B N 1
ATOM 3397 C CA . GLU B 1 108 ? -7.242 22.359 17.031 1 86 108 GLU B CA 1
ATOM 3398 C C . GLU B 1 108 ? -6.082 22.5 16.062 1 86 108 GLU B C 1
ATOM 3400 O O . GLU B 1 108 ? -5.477 23.578 15.961 1 86 108 GLU B O 1
ATOM 3405 N N . ARG B 1 109 ? -5.82 21.531 15.352 1 87.88 109 ARG B N 1
ATOM 3406 C CA . ARG B 1 109 ? -4.762 21.578 14.352 1 87.88 109 ARG B CA 1
ATOM 3407 C C . ARG B 1 109 ? -5.094 22.594 13.258 1 87.88 109 ARG B C 1
ATOM 3409 O O . ARG B 1 109 ? -4.211 23.328 12.797 1 87.88 109 ARG B O 1
ATOM 3416 N N . PHE B 1 110 ? -6.301 22.625 12.938 1 89.94 110 PHE B N 1
ATOM 3417 C CA . PHE B 1 110 ? -6.758 23.562 11.922 1 89.94 110 PHE B CA 1
ATOM 3418 C C . PHE B 1 110 ? -6.66 25 12.422 1 89.94 110 PHE B C 1
ATOM 3420 O O . PHE B 1 110 ? -6.172 25.875 11.711 1 89.94 110 PHE B O 1
ATOM 3427 N N . LYS B 1 111 ? -7.062 25.172 13.609 1 85.81 111 LYS B N 1
ATOM 3428 C CA . LYS B 1 111 ? -7.02 26.5 14.219 1 85.81 111 LYS B CA 1
ATOM 3429 C C . LYS B 1 111 ? -5.59 27.016 14.297 1 85.81 111 LYS B C 1
ATOM 3431 O O . LYS B 1 111 ? -5.344 28.219 14.117 1 85.81 111 LYS B O 1
ATOM 3436 N N . GLN B 1 112 ? -4.703 26.094 14.5 1 84.38 112 GLN B N 1
ATOM 3437 C CA . GLN B 1 112 ? -3.293 26.453 14.609 1 84.38 112 GLN B CA 1
ATOM 3438 C C . GLN B 1 112 ? -2.637 26.547 13.234 1 84.38 112 GLN B C 1
ATOM 3440 O O . GLN B 1 112 ? -1.421 26.719 13.133 1 84.38 112 GLN B O 1
ATOM 3445 N N . LYS B 1 113 ? -3.438 26.297 12.242 1 81.69 113 LYS B N 1
ATOM 3446 C CA . LYS B 1 113 ? -3.006 26.391 10.852 1 81.69 113 LYS B CA 1
ATOM 3447 C C . LYS B 1 113 ? -1.963 25.328 10.516 1 81.69 113 LYS B C 1
ATOM 3449 O O . LYS B 1 113 ? -1.08 25.562 9.688 1 81.69 113 LYS B O 1
ATOM 3454 N N . GLU B 1 114 ? -2.117 24.281 11.297 1 85.81 114 GLU B N 1
ATOM 3455 C CA . GLU B 1 114 ? -1.219 23.172 11.023 1 85.81 114 GLU B CA 1
ATOM 3456 C C . GLU B 1 114 ? -1.658 22.391 9.781 1 85.81 114 GLU B C 1
ATOM 3458 O O . GLU B 1 114 ? -0.828 21.812 9.078 1 85.81 114 GLU B O 1
ATOM 3463 N N . ILE B 1 115 ? -2.939 22.438 9.586 1 93.06 115 ILE B N 1
ATOM 3464 C CA . ILE B 1 115 ? -3.482 21.781 8.406 1 93.06 115 ILE B CA 1
ATOM 3465 C C . ILE B 1 115 ? -4.547 22.656 7.762 1 93.06 115 ILE B C 1
ATOM 3467 O O . ILE B 1 115 ? -5.223 23.422 8.445 1 93.06 115 ILE B O 1
ATOM 3471 N N . ALA B 1 116 ? -4.664 22.453 6.496 1 95.12 116 ALA B N 1
ATOM 3472 C CA . ALA B 1 116 ? -5.664 23.203 5.738 1 95.12 116 ALA B CA 1
ATOM 3473 C C . ALA B 1 116 ? -6.973 22.422 5.633 1 95.12 116 ALA B C 1
ATOM 3475 O O . ALA B 1 116 ? -8.016 23 5.324 1 95.12 116 ALA B O 1
ATOM 3476 N N . GLY B 1 117 ? -6.91 21.156 5.848 1 96.88 117 GLY B N 1
ATOM 3477 C CA . GLY B 1 117 ? -8.086 20.312 5.75 1 96.88 117 GLY B CA 1
ATOM 3478 C C . GLY B 1 117 ? -7.797 18.859 6.066 1 96.88 117 GLY B C 1
ATOM 3479 O O . GLY B 1 117 ? -6.652 18.484 6.344 1 96.88 117 GLY B O 1
ATOM 3480 N N . LEU B 1 118 ? -8.953 18.062 6.039 1 97.44 118 LEU B N 1
ATOM 3481 C CA . LEU B 1 118 ? -8.867 16.656 6.406 1 97.44 118 LEU B CA 1
ATOM 3482 C C . LEU B 1 118 ? -9.633 15.789 5.414 1 97.44 118 LEU B C 1
ATOM 3484 O O . LEU B 1 118 ? -10.766 16.125 5.039 1 97.44 118 LEU B O 1
ATOM 3488 N N . ILE B 1 119 ? -8.945 14.789 4.977 1 98.19 119 ILE B N 1
ATOM 3489 C CA . ILE B 1 119 ? -9.594 13.664 4.301 1 98.19 119 ILE B CA 1
ATOM 3490 C C . ILE B 1 119 ? -9.508 12.422 5.176 1 98.19 119 ILE B C 1
ATOM 3492 O O . ILE B 1 119 ? -8.43 12.047 5.633 1 98.19 119 ILE B O 1
ATOM 3496 N N . THR B 1 120 ? -10.695 11.758 5.371 1 96.19 120 THR B N 1
ATOM 3497 C CA . THR B 1 120 ? -10.633 10.648 6.316 1 96.19 120 THR B CA 1
ATOM 3498 C C . THR B 1 120 ? -11.508 9.492 5.852 1 96.19 120 THR B C 1
ATOM 3500 O O . THR B 1 120 ? -12.539 9.711 5.211 1 96.19 120 THR B O 1
ATOM 3503 N N . SER B 1 121 ? -11.016 8.32 6.117 1 93.62 121 SER B N 1
ATOM 3504 C CA . SER B 1 121 ? -11.844 7.125 6.016 1 93.62 121 SER B CA 1
ATOM 3505 C C . SER B 1 121 ? -12.031 6.465 7.379 1 93.62 121 SER B C 1
ATOM 3507 O O . SER B 1 121 ? -12.445 5.309 7.461 1 93.62 121 SER B O 1
ATOM 3509 N N . SER B 1 122 ? -11.703 7.172 8.398 1 87.31 122 SER B N 1
ATOM 3510 C CA . SER B 1 122 ? -11.734 6.676 9.766 1 87.31 122 SER B CA 1
ATOM 3511 C C . SER B 1 122 ? -12.914 7.258 10.539 1 87.31 122 SER B C 1
ATOM 3513 O O . SER B 1 122 ? -13.422 8.328 10.195 1 87.31 122 SER B O 1
ATOM 3515 N N . PRO B 1 123 ? -13.32 6.539 11.555 1 82.81 123 PRO B N 1
ATOM 3516 C CA . PRO B 1 123 ? -14.367 7.109 12.398 1 82.81 123 PRO B CA 1
ATOM 3517 C C . PRO B 1 123 ? -13.898 8.328 13.188 1 82.81 123 PRO B C 1
ATOM 3519 O O . PRO B 1 123 ? -12.75 8.375 13.633 1 82.81 123 PRO B O 1
ATOM 3522 N N . ILE B 1 124 ? -14.766 9.273 13.289 1 88.69 124 ILE B N 1
ATOM 3523 C CA . ILE B 1 124 ? -14.516 10.469 14.086 1 88.69 124 ILE B CA 1
ATOM 3524 C C . ILE B 1 124 ? -15.664 10.68 15.07 1 88.69 124 ILE B C 1
ATOM 3526 O O . ILE B 1 124 ? -16.828 10.609 14.703 1 88.69 124 ILE B O 1
ATOM 3530 N N . LYS B 1 125 ? -15.305 10.906 16.266 1 86.38 125 LYS B N 1
ATOM 3531 C CA . LYS B 1 125 ? -16.297 11.203 17.297 1 86.38 125 LYS B CA 1
ATOM 3532 C C . LYS B 1 125 ? -16.625 12.688 17.328 1 86.38 125 LYS B C 1
ATOM 3534 O O . LYS B 1 125 ? -15.727 13.531 17.406 1 86.38 125 LYS B O 1
ATOM 3539 N N . ILE B 1 126 ? -17.875 12.984 17.297 1 86.94 126 ILE B N 1
ATOM 3540 C CA . ILE B 1 126 ? -18.375 14.352 17.438 1 86.94 126 ILE B CA 1
ATOM 3541 C C . ILE B 1 126 ? -19.156 14.477 18.75 1 86.94 126 ILE B C 1
ATOM 3543 O O . ILE B 1 126 ? -20.219 13.867 18.906 1 86.94 126 ILE B O 1
ATOM 3547 N N . PRO B 1 127 ? -18.578 15.062 19.812 1 75.38 127 PRO B N 1
ATOM 3548 C CA . PRO B 1 127 ? -19.172 15.086 21.156 1 75.38 127 PRO B CA 1
ATOM 3549 C C . PRO B 1 127 ? -20.609 15.633 21.156 1 75.38 127 PRO B C 1
ATOM 3551 O O . PRO B 1 127 ? -21.438 15.188 21.953 1 75.38 127 PRO B O 1
ATOM 3554 N N . LYS B 1 128 ? -20.844 16.812 20.703 1 67.94 128 LYS B N 1
ATOM 3555 C CA . LYS B 1 128 ? -22.172 17.406 20.828 1 67.94 128 LYS B CA 1
ATOM 3556 C C . LYS B 1 128 ? -22.891 17.422 19.484 1 67.94 128 LYS B C 1
ATOM 3558 O O . LYS B 1 128 ? -22.328 17.797 18.469 1 67.94 128 LYS B O 1
ATOM 3563 N N . LYS B 1 129 ? -24.109 17.031 19.703 1 65.75 129 LYS B N 1
ATOM 3564 C CA . LYS B 1 129 ? -24.984 17.188 18.547 1 65.75 129 LYS B CA 1
ATOM 3565 C C . LYS B 1 129 ? -25.172 18.656 18.188 1 65.75 129 LYS B C 1
ATOM 3567 O O . LYS B 1 129 ? -25.281 19.5 19.062 1 65.75 129 LYS B O 1
ATOM 3572 N N . GLY B 1 130 ? -24.812 18.969 17.016 1 66.19 130 GLY B N 1
ATOM 3573 C CA . GLY B 1 130 ? -25.078 20.328 16.562 1 66.19 130 GLY B CA 1
ATOM 3574 C C . GLY B 1 130 ? -23.812 21.156 16.438 1 66.19 130 GLY B C 1
ATOM 3575 O O . GLY B 1 130 ? -23.875 22.344 16.125 1 66.19 130 GLY B O 1
ATOM 3576 N N . LEU B 1 131 ? -22.734 20.516 16.812 1 74.56 131 LEU B N 1
ATOM 3577 C CA . LEU B 1 131 ? -21.5 21.266 16.641 1 74.56 131 LEU B CA 1
ATOM 3578 C C . LEU B 1 131 ? -21.297 21.672 15.18 1 74.56 131 LEU B C 1
ATOM 3580 O O . LEU B 1 131 ? -21.453 20.844 14.281 1 74.56 131 LEU B O 1
ATOM 3584 N N . LYS B 1 132 ? -21.203 22.984 15.07 1 81 132 LYS B N 1
ATOM 3585 C CA . LYS B 1 132 ? -20.875 23.453 13.727 1 81 132 LYS B CA 1
ATOM 3586 C C . LYS B 1 132 ? -19.406 23.172 13.398 1 81 132 LYS B C 1
ATOM 3588 O O . LYS B 1 132 ? -18.516 23.625 14.109 1 81 132 LYS B O 1
ATOM 3593 N N . ILE B 1 133 ? -19.25 22.453 12.383 1 84.38 133 ILE B N 1
ATOM 3594 C CA . ILE B 1 133 ? -17.906 22.078 11.969 1 84.38 133 ILE B CA 1
ATOM 3595 C C . ILE B 1 133 ? -17.375 23.094 10.953 1 84.38 133 ILE B C 1
ATOM 3597 O O . ILE B 1 133 ? -17.828 23.125 9.805 1 84.38 133 ILE B O 1
ATOM 3601 N N . LYS B 1 134 ? -16.453 23.938 11.406 1 82.25 134 LYS B N 1
ATOM 3602 C CA . LYS B 1 134 ? -15.93 25.016 10.57 1 82.25 134 LYS B CA 1
ATOM 3603 C C . LYS B 1 134 ? -14.523 24.703 10.086 1 82.25 134 LYS B C 1
ATOM 3605 O O . LYS B 1 134 ? -13.617 25.547 10.195 1 82.25 134 LYS B O 1
ATOM 3610 N N . PHE B 1 135 ? -14.297 23.625 9.695 1 89.94 135 PHE B N 1
ATOM 3611 C CA . PHE B 1 135 ? -13.023 23.234 9.094 1 89.94 135 PHE B CA 1
ATOM 3612 C C . PHE B 1 135 ? -13.234 22.266 7.945 1 89.94 135 PHE B C 1
ATOM 3614 O O . PHE B 1 135 ? -14.117 21.406 8.008 1 89.94 135 PHE B O 1
ATOM 3621 N N . PRO B 1 136 ? -12.5 22.453 6.82 1 96.62 136 PRO B N 1
ATOM 3622 C CA . PRO B 1 136 ? -12.672 21.625 5.633 1 96.62 136 PRO B CA 1
ATOM 3623 C C . PRO B 1 136 ? -12.406 20.141 5.906 1 96.62 136 PRO B C 1
ATOM 3625 O O . PRO B 1 136 ? -11.32 19.781 6.383 1 96.62 136 PRO B O 1
ATOM 3628 N N . ILE B 1 137 ? -13.391 19.312 5.613 1 97.5 137 ILE B N 1
ATOM 3629 C CA . ILE B 1 137 ? -13.281 17.891 5.863 1 97.5 137 ILE B CA 1
ATOM 3630 C C . ILE B 1 137 ? -14.133 17.125 4.855 1 97.5 137 ILE B C 1
ATOM 3632 O O . ILE B 1 137 ? -15.242 17.547 4.52 1 97.5 137 ILE B O 1
ATOM 3636 N N . VAL B 1 138 ? -13.57 16.047 4.336 1 98.25 138 VAL B N 1
ATOM 3637 C CA . VAL B 1 138 ? -14.297 15.109 3.48 1 98.25 138 VAL B CA 1
ATOM 3638 C C . VAL B 1 138 ? -14.07 13.68 3.975 1 98.25 138 VAL B C 1
ATOM 3640 O O . VAL B 1 138 ? -12.953 13.305 4.332 1 98.25 138 VAL B O 1
ATOM 3643 N N . SER B 1 139 ? -15.125 12.922 4.027 1 96.56 139 SER B N 1
ATOM 3644 C CA . SER B 1 139 ? -15.047 11.539 4.477 1 96.56 139 SER B CA 1
ATOM 3645 C C . SER B 1 139 ? -15.266 10.562 3.32 1 96.56 139 SER B C 1
ATOM 3647 O O . SER B 1 139 ? -15.977 10.875 2.365 1 96.56 139 SER B O 1
ATOM 3649 N N . PHE B 1 140 ? -14.578 9.422 3.473 1 96.25 140 PHE B N 1
ATOM 3650 C CA . PHE B 1 140 ? -14.82 8.32 2.551 1 96.25 140 PHE B CA 1
ATOM 3651 C C . PHE B 1 140 ? -15.5 7.156 3.262 1 96.25 140 PHE B C 1
ATOM 3653 O O . PHE B 1 140 ? -15 6.656 4.27 1 96.25 140 PHE B O 1
ATOM 3660 N N . ASP B 1 141 ? -16.625 6.75 2.781 1 91.25 141 ASP B N 1
ATOM 3661 C CA . ASP B 1 141 ? -17.359 5.539 3.133 1 91.25 141 ASP B CA 1
ATOM 3662 C C . ASP B 1 141 ? -18.031 5.676 4.5 1 91.25 141 ASP B C 1
ATOM 3664 O O . ASP B 1 141 ? -18.906 4.883 4.855 1 91.25 141 ASP B O 1
ATOM 3668 N N . ARG B 1 142 ? -17.672 6.691 5.258 1 89 142 ARG B N 1
ATOM 3669 C CA . ARG B 1 142 ? -18.203 6.852 6.605 1 89 142 ARG B CA 1
ATOM 3670 C C . ARG B 1 142 ? -19.031 8.125 6.711 1 89 142 ARG B C 1
ATOM 3672 O O . ARG B 1 142 ? -18.516 9.227 6.559 1 89 142 ARG B O 1
ATOM 3679 N N . LYS B 1 143 ? -20.25 7.93 7.062 1 89.81 143 LYS B N 1
ATOM 3680 C CA . LYS B 1 143 ? -21.109 9.086 7.32 1 89.81 143 LYS B CA 1
ATOM 3681 C C . LYS B 1 143 ? -20.922 9.594 8.75 1 89.81 143 LYS B C 1
ATOM 3683 O O . LYS B 1 143 ? -21.609 9.141 9.664 1 89.81 143 LYS B O 1
ATOM 3688 N N . ILE B 1 144 ? -20.109 10.523 8.883 1 89.5 144 ILE B N 1
ATOM 3689 C CA . ILE B 1 144 ? -19.734 11.023 10.203 1 89.5 144 ILE B CA 1
ATOM 3690 C C . ILE B 1 144 ? -20.766 12.023 10.688 1 89.5 144 ILE B C 1
ATOM 3692 O O . ILE B 1 144 ? -21.172 12 11.859 1 89.5 144 ILE B O 1
ATOM 3696 N N . SER B 1 145 ? -21.141 12.938 9.844 1 90.62 145 SER B N 1
ATOM 3697 C CA . SER B 1 145 ? -22.109 14.008 10.086 1 90.62 145 SER B CA 1
ATOM 3698 C C . SER B 1 145 ? -22.703 14.516 8.781 1 90.62 145 SER B C 1
ATOM 3700 O O . SER B 1 145 ? -22.078 14.43 7.723 1 90.62 145 SER B O 1
ATOM 3702 N N . PRO B 1 146 ? -23.922 15.047 8.875 1 90.19 146 PRO B N 1
ATOM 3703 C CA . PRO B 1 146 ? -24.5 15.633 7.664 1 90.19 146 PRO B CA 1
ATOM 3704 C C . PRO B 1 146 ? -23.719 16.844 7.16 1 90.19 146 PRO B C 1
ATOM 3706 O O . PRO B 1 146 ? -23.859 17.234 5.996 1 90.19 146 PRO B O 1
ATOM 3709 N N . GLN B 1 147 ? -22.906 17.422 7.977 1 91.81 147 GLN B N 1
ATOM 3710 C CA . GLN B 1 147 ? -22.125 18.594 7.617 1 91.81 147 GLN B CA 1
ATOM 3711 C C . GLN B 1 147 ? -20.859 18.219 6.867 1 91.81 147 GLN B C 1
ATOM 3713 O O . GLN B 1 147 ? -20.203 19.062 6.266 1 91.81 147 GLN B O 1
ATOM 3718 N N . ILE B 1 148 ? -20.516 16.953 6.957 1 94.94 148 ILE B N 1
ATOM 3719 C CA . ILE B 1 148 ? -19.281 16.469 6.355 1 94.94 148 ILE B CA 1
ATOM 3720 C C . ILE B 1 148 ? -19.609 15.664 5.098 1 94.94 148 ILE B C 1
ATOM 3722 O O . ILE B 1 148 ? -20.172 14.57 5.176 1 94.94 148 ILE B O 1
ATOM 3726 N N . PRO B 1 149 ? -19.25 16.266 3.979 1 97.38 149 PRO B N 1
ATOM 3727 C CA . PRO B 1 149 ? -19.5 15.492 2.76 1 97.38 149 PRO B CA 1
ATOM 3728 C C . PRO B 1 149 ? -18.828 14.117 2.783 1 97.38 149 PRO B C 1
ATOM 3730 O O . PRO B 1 149 ? -17.672 14 3.156 1 97.38 149 PRO B O 1
ATOM 3733 N N . THR B 1 150 ? -19.594 13.156 2.398 1 97.06 150 THR B N 1
ATOM 3734 C CA . THR B 1 150 ? -19.109 11.781 2.324 1 97.06 150 THR B CA 1
ATOM 3735 C C . THR B 1 150 ? -19.141 11.273 0.884 1 97.06 150 THR B C 1
ATOM 3737 O O . THR B 1 150 ? -20.156 11.344 0.21 1 97.06 150 THR B O 1
ATOM 3740 N N . VAL B 1 151 ? -17.984 10.859 0.441 1 98.25 151 VAL B N 1
ATOM 3741 C CA . VAL B 1 151 ? -17.875 10.172 -0.843 1 98.25 151 VAL B CA 1
ATOM 3742 C C . VAL B 1 151 ? -17.891 8.664 -0.625 1 98.25 151 VAL B C 1
ATOM 3744 O O . VAL B 1 151 ? -17.25 8.164 0.301 1 98.25 151 VAL B O 1
ATOM 3747 N N . GLN B 1 152 ? -18.672 7.941 -1.418 1 96.81 152 GLN B N 1
ATOM 3748 C CA . GLN B 1 152 ? -18.734 6.488 -1.293 1 96.81 152 GLN B CA 1
ATOM 3749 C C . GLN B 1 152 ? -19.031 5.832 -2.637 1 96.81 152 GLN B C 1
ATOM 3751 O O . GLN B 1 152 ? -19.531 6.488 -3.557 1 96.81 152 GLN B O 1
ATOM 3756 N N . SER B 1 153 ? -18.672 4.59 -2.746 1 97.06 153 SER B N 1
ATOM 3757 C CA . SER B 1 153 ? -19.156 3.775 -3.854 1 97.06 153 SER B CA 1
ATOM 3758 C C . SER B 1 153 ? -20.562 3.236 -3.57 1 97.06 153 SER B C 1
ATOM 3760 O O . SER B 1 153 ? -20.984 3.189 -2.416 1 97.06 153 SER B O 1
ATOM 3762 N N . ASN B 1 154 ? -21.297 2.941 -4.527 1 96.88 154 ASN B N 1
ATOM 3763 C CA . ASN B 1 154 ? -22.594 2.324 -4.34 1 96.88 154 ASN B CA 1
ATOM 3764 C C . ASN B 1 154 ? -22.469 0.873 -3.887 1 96.88 154 ASN B C 1
ATOM 3766 O O . ASN B 1 154 ? -22.578 -0.047 -4.699 1 96.88 154 ASN B O 1
ATOM 3770 N N . ASN B 1 155 ? -22.328 0.709 -2.646 1 96 155 ASN B N 1
ATOM 3771 C CA . ASN B 1 155 ? -22.062 -0.587 -2.033 1 96 155 ASN B CA 1
ATOM 3772 C C . ASN B 1 155 ? -23.234 -1.538 -2.199 1 96 155 ASN B C 1
ATOM 3774 O O . ASN B 1 155 ? -23.047 -2.734 -2.432 1 96 155 ASN B O 1
ATOM 3778 N N . TYR B 1 156 ? -24.406 -0.997 -2.07 1 95.19 156 TYR B N 1
ATOM 3779 C CA . TYR B 1 156 ? -25.609 -1.812 -2.23 1 95.19 156 TYR B CA 1
ATOM 3780 C C . TYR B 1 156 ? -25.703 -2.369 -3.646 1 95.19 156 TYR B C 1
ATOM 3782 O O . TYR B 1 156 ? -25.906 -3.568 -3.836 1 95.19 156 TYR B O 1
ATOM 3790 N N . ASP B 1 157 ? -25.484 -1.526 -4.574 1 96.88 157 ASP B N 1
ATOM 3791 C CA . ASP B 1 157 ? -25.5 -1.943 -5.973 1 96.88 157 ASP B CA 1
ATOM 3792 C C . ASP B 1 157 ? -24.391 -2.947 -6.262 1 96.88 157 ASP B C 1
ATOM 3794 O O . ASP B 1 157 ? -24.578 -3.885 -7.039 1 96.88 157 ASP B O 1
ATOM 3798 N N . ALA B 1 158 ? -23.297 -2.738 -5.68 1 97.25 158 ALA B N 1
ATOM 3799 C CA . ALA B 1 158 ? -22.188 -3.668 -5.84 1 97.25 158 ALA B CA 1
ATOM 3800 C C . ALA B 1 158 ? -22.562 -5.07 -5.383 1 97.25 158 ALA B C 1
ATOM 3802 O O . ALA B 1 158 ? -22.297 -6.055 -6.078 1 97.25 158 ALA B O 1
ATOM 3803 N N . GLY B 1 159 ? -23.188 -5.105 -4.211 1 97.12 159 GLY B N 1
ATOM 3804 C CA . GLY B 1 159 ? -23.672 -6.391 -3.723 1 97.12 159 GLY B CA 1
ATOM 3805 C C . GLY B 1 159 ? -24.641 -7.066 -4.668 1 97.12 159 GLY B C 1
ATOM 3806 O O . GLY B 1 159 ? -24.547 -8.266 -4.918 1 97.12 159 GLY B O 1
ATOM 3807 N N . MET B 1 160 ? -25.516 -6.293 -5.207 1 96.69 160 MET B N 1
ATOM 3808 C CA . MET B 1 160 ? -26.5 -6.832 -6.141 1 96.69 160 MET B CA 1
ATOM 3809 C C . MET B 1 160 ? -25.828 -7.395 -7.383 1 96.69 160 MET B C 1
ATOM 3811 O O . MET B 1 160 ? -26.156 -8.484 -7.84 1 96.69 160 MET B O 1
ATOM 3815 N N . GLN B 1 161 ? -24.891 -6.652 -7.918 1 96.94 161 GLN B N 1
ATOM 3816 C CA . GLN B 1 161 ? -24.172 -7.082 -9.117 1 96.94 161 GLN B CA 1
ATOM 3817 C C . GLN B 1 161 ? -23.438 -8.391 -8.875 1 96.94 161 GLN B C 1
ATOM 3819 O O . GLN B 1 161 ? -23.438 -9.281 -9.727 1 96.94 161 GLN B O 1
ATOM 3824 N N . ILE B 1 162 ? -22.828 -8.492 -7.723 1 97.81 162 ILE B N 1
ATOM 3825 C CA . ILE B 1 162 ? -22.094 -9.688 -7.359 1 97.81 162 ILE B CA 1
ATOM 3826 C C . ILE B 1 162 ? -23.031 -10.891 -7.316 1 97.81 162 ILE B C 1
ATOM 3828 O O . ILE B 1 162 ? -22.766 -11.914 -7.949 1 97.81 162 ILE B O 1
ATOM 3832 N N . ALA B 1 163 ? -24.109 -10.742 -6.641 1 97.19 163 ALA B N 1
ATOM 3833 C CA . ALA B 1 163 ? -25.062 -11.836 -6.496 1 97.19 163 ALA B CA 1
ATOM 3834 C C . ALA B 1 163 ? -25.656 -12.234 -7.848 1 97.19 163 ALA B C 1
ATOM 3836 O O . ALA B 1 163 ? -25.828 -13.422 -8.133 1 97.19 163 ALA B O 1
ATOM 3837 N N . GLN B 1 164 ? -25.953 -11.273 -8.625 1 96.12 164 GLN B N 1
ATOM 3838 C CA . GLN B 1 164 ? -26.5 -11.539 -9.953 1 96.12 164 GLN B CA 1
ATOM 3839 C C . GLN B 1 164 ? -25.516 -12.344 -10.805 1 96.12 164 GLN B C 1
ATOM 3841 O O . GLN B 1 164 ? -25.922 -13.266 -11.516 1 96.12 164 GLN B O 1
ATOM 3846 N N . SER B 1 165 ? -24.266 -11.938 -10.719 1 96.31 165 SER B N 1
ATOM 3847 C CA . SER B 1 165 ? -23.234 -12.664 -11.453 1 96.31 165 SER B CA 1
ATOM 3848 C C . SER B 1 165 ? -23.156 -14.125 -11.016 1 96.31 165 SER B C 1
ATOM 3850 O O . SER B 1 165 ? -23 -15.023 -11.844 1 96.31 165 SER B O 1
ATOM 3852 N N . VAL B 1 166 ? -23.281 -14.359 -9.781 1 97 166 VAL B N 1
ATOM 3853 C CA . VAL B 1 166 ? -23.219 -15.703 -9.211 1 97 166 VAL B CA 1
ATOM 3854 C C . VAL B 1 166 ? -24.391 -16.531 -9.727 1 97 166 VAL B C 1
ATOM 3856 O O . VAL B 1 166 ? -24.219 -17.672 -10.148 1 97 166 VAL B O 1
ATOM 3859 N N . LEU B 1 167 ? -25.547 -16 -9.75 1 95.25 167 LEU B N 1
ATOM 3860 C CA . LEU B 1 167 ? -26.75 -16.703 -10.203 1 95.25 167 LEU B CA 1
ATOM 3861 C C . LEU B 1 167 ? -26.688 -16.953 -11.703 1 95.25 167 LEU B C 1
ATOM 3863 O O . LEU B 1 167 ? -27.125 -18.016 -12.172 1 95.25 167 LEU B O 1
ATOM 3867 N N . LYS B 1 168 ? -26.188 -15.984 -12.422 1 94.81 168 LYS B N 1
ATOM 3868 C CA . LYS B 1 168 ? -26.031 -16.141 -13.867 1 94.81 168 LYS B CA 1
ATOM 3869 C C . LYS B 1 168 ? -25.156 -17.344 -14.203 1 94.81 168 LYS B C 1
ATOM 3871 O O . LYS B 1 168 ? -25.344 -17.984 -15.227 1 94.81 168 LYS B O 1
ATOM 3876 N N . GLN B 1 169 ? -24.266 -17.609 -13.297 1 94.88 169 GLN B N 1
ATOM 3877 C CA . GLN B 1 169 ? -23.344 -18.719 -13.508 1 94.88 169 GLN B CA 1
ATOM 3878 C C . GLN B 1 169 ? -23.891 -20 -12.906 1 94.88 169 GLN B C 1
ATOM 3880 O O . GLN B 1 169 ? -23.172 -21 -12.781 1 94.88 169 GLN B O 1
ATOM 3885 N N . LYS B 1 170 ? -25.141 -20.016 -12.406 1 94.69 170 LYS B N 1
ATOM 3886 C CA . LYS B 1 170 ? -25.938 -21.172 -11.992 1 94.69 170 LYS B CA 1
ATOM 3887 C C . LYS B 1 170 ? -25.375 -21.812 -10.734 1 94.69 170 LYS B C 1
ATOM 3889 O O . LYS B 1 170 ? -25.406 -23.031 -10.586 1 94.69 170 LYS B O 1
ATOM 3894 N N . LYS B 1 171 ? -24.797 -20.953 -9.891 1 93.75 171 LYS B N 1
ATOM 3895 C CA . LYS B 1 171 ? -24.328 -21.438 -8.594 1 93.75 171 LYS B CA 1
ATOM 3896 C C . LYS B 1 171 ? -25.484 -21.594 -7.617 1 93.75 171 LYS B C 1
ATOM 3898 O O . LYS B 1 171 ? -26.438 -20.797 -7.637 1 93.75 171 LYS B O 1
ATOM 3903 N N . LYS B 1 172 ? -25.422 -22.609 -6.746 1 92.94 172 LYS B N 1
ATOM 3904 C CA . LYS B 1 172 ? -26.594 -22.953 -5.938 1 92.94 172 LYS B CA 1
ATOM 3905 C C . LYS B 1 172 ? -26.266 -22.953 -4.449 1 92.94 172 LYS B C 1
ATOM 3907 O O . LYS B 1 172 ? -27.094 -22.594 -3.619 1 92.94 172 LYS B O 1
ATOM 3912 N N . LYS B 1 173 ? -25.156 -23.422 -4.066 1 96.5 173 LYS B N 1
ATOM 3913 C CA . LYS B 1 173 ? -24.734 -23.453 -2.666 1 96.5 173 LYS B CA 1
ATOM 3914 C C . LYS B 1 173 ? -23.766 -22.328 -2.352 1 96.5 173 LYS B C 1
ATOM 3916 O O . LYS B 1 173 ? -22.547 -22.484 -2.523 1 96.5 173 LYS B O 1
ATOM 3921 N N . ILE B 1 174 ? -24.359 -21.328 -1.756 1 98 174 ILE B N 1
ATOM 3922 C CA . ILE B 1 174 ? -23.625 -20.078 -1.693 1 98 174 ILE B CA 1
ATOM 3923 C C . ILE B 1 174 ? -23.297 -19.734 -0.24 1 98 174 ILE B C 1
ATOM 3925 O O . ILE B 1 174 ? -24.109 -19.969 0.657 1 98 174 ILE B O 1
ATOM 3929 N N . ILE B 1 175 ? -22.109 -19.203 0.008 1 98.56 175 ILE B N 1
ATOM 3930 C CA . ILE B 1 175 ? -21.75 -18.609 1.293 1 98.56 175 ILE B CA 1
ATOM 3931 C C . ILE B 1 175 ? -21.266 -17.188 1.084 1 98.56 175 ILE B C 1
ATOM 3933 O O . ILE B 1 175 ? -20.516 -16.906 0.14 1 98.56 175 ILE B O 1
ATOM 3937 N N . ILE B 1 176 ? -21.781 -16.281 1.892 1 98 176 ILE B N 1
ATOM 3938 C CA . ILE B 1 176 ? -21.266 -14.93 2 1 98 176 ILE B CA 1
ATOM 3939 C C . ILE B 1 176 ? -20.297 -14.836 3.176 1 98 176 ILE B C 1
ATOM 3941 O O . ILE B 1 176 ? -20.641 -15.195 4.305 1 98 176 ILE B O 1
ATOM 3945 N N . ILE B 1 177 ? -19.062 -14.367 2.855 1 97 177 ILE B N 1
ATOM 3946 C CA . ILE B 1 177 ? -18.094 -14.156 3.914 1 97 177 ILE B CA 1
ATOM 3947 C C . ILE B 1 177 ? -17.766 -12.672 4.035 1 97 177 ILE B C 1
ATOM 3949 O O . ILE B 1 177 ? -17.109 -12.102 3.156 1 97 177 ILE B O 1
ATOM 3953 N N . ALA B 1 178 ? -18.172 -12.102 5.109 1 95.06 178 ALA B N 1
ATOM 3954 C CA . ALA B 1 178 ? -17.891 -10.703 5.402 1 95.06 178 ALA B CA 1
ATOM 3955 C C . ALA B 1 178 ? -16.484 -10.547 6.004 1 95.06 178 ALA B C 1
ATOM 3957 O O . ALA B 1 178 ? -16.141 -11.234 6.969 1 95.06 178 ALA B O 1
ATOM 3958 N N . GLY B 1 179 ? -15.711 -9.641 5.445 1 91.56 179 GLY B N 1
ATOM 3959 C CA . GLY B 1 179 ? -14.352 -9.414 5.918 1 91.56 179 GLY B CA 1
ATOM 3960 C C . GLY B 1 179 ? -14.297 -8.734 7.273 1 91.56 179 GLY B C 1
ATOM 3961 O O . GLY B 1 179 ? -13.242 -8.688 7.902 1 91.56 179 GLY B O 1
ATOM 3962 N N . ALA B 1 180 ? -15.281 -8.125 7.715 1 82.56 180 ALA B N 1
ATOM 3963 C CA . ALA B 1 180 ? -15.383 -7.531 9.047 1 82.56 180 ALA B CA 1
ATOM 3964 C C . ALA B 1 180 ? -16.828 -7.566 9.555 1 82.56 180 ALA B C 1
ATOM 3966 O O . ALA B 1 180 ? -17.766 -7.531 8.758 1 82.56 180 ALA B O 1
ATOM 3967 N N . LYS B 1 181 ? -16.984 -7.914 10.938 1 67.75 181 LYS B N 1
ATOM 3968 C CA . LYS B 1 181 ? -18.312 -7.973 11.562 1 67.75 181 LYS B CA 1
ATOM 3969 C C . LYS B 1 181 ? -18.906 -6.574 11.727 1 67.75 181 LYS B C 1
ATOM 3971 O O . LYS B 1 181 ? -20.125 -6.414 11.742 1 67.75 181 LYS B O 1
ATOM 3976 N N . GLU B 1 182 ? -18.016 -5.73 11.938 1 55.78 182 GLU B N 1
ATOM 3977 C CA . GLU B 1 182 ? -18.484 -4.48 12.516 1 55.78 182 GLU B CA 1
ATOM 3978 C C . GLU B 1 182 ? -19.609 -3.869 11.68 1 55.78 182 GLU B C 1
ATOM 3980 O O . GLU B 1 182 ? -19.641 -4.039 10.461 1 55.78 182 GLU B O 1
ATOM 3985 N N . ASP B 1 183 ? -20.75 -3.783 12.398 1 53.22 183 ASP B N 1
ATOM 3986 C CA . ASP B 1 183 ? -21.828 -2.9 11.953 1 53.22 183 ASP B CA 1
ATOM 3987 C C . ASP B 1 183 ? -21.266 -1.705 11.18 1 53.22 183 ASP B C 1
ATOM 3989 O O . ASP B 1 183 ? -21.969 -0.714 10.977 1 53.22 183 ASP B O 1
ATOM 3993 N N . TYR B 1 184 ? -19.953 -1.941 10.969 1 57.69 184 TYR B N 1
ATOM 3994 C CA . TYR B 1 184 ? -19.312 -0.762 10.391 1 57.69 184 TYR B CA 1
ATOM 3995 C C . TYR B 1 184 ? -19.688 -0.615 8.914 1 57.69 184 TYR B C 1
ATOM 3997 O O . TYR B 1 184 ? -19.688 -1.598 8.172 1 57.69 184 TYR B O 1
ATOM 4005 N N . TYR B 1 185 ? -20.359 0.453 8.508 1 62.94 185 TYR B N 1
ATOM 4006 C CA . TYR B 1 185 ? -20.516 0.992 7.16 1 62.94 185 TYR B CA 1
ATOM 4007 C C . TYR B 1 185 ? -19.234 0.822 6.348 1 62.94 185 TYR B C 1
ATOM 4009 O O . TYR B 1 185 ? -18.141 0.91 6.895 1 62.94 185 TYR B O 1
ATOM 4017 N N . PRO B 1 186 ? -19.438 0.26 5.16 1 75.31 186 PRO B N 1
ATOM 4018 C CA . PRO B 1 186 ? -20.047 -0.015 3.854 1 75.31 186 PRO B CA 1
ATOM 4019 C C . PRO B 1 186 ? -20.266 -1.505 3.609 1 75.31 186 PRO B C 1
ATOM 4021 O O . PRO B 1 186 ? -21.062 -1.879 2.742 1 75.31 186 PRO B O 1
ATOM 4024 N N . ILE B 1 187 ? -19.688 -2.324 4.477 1 86.38 187 ILE B N 1
ATOM 4025 C CA . ILE B 1 187 ? -19.766 -3.762 4.246 1 86.38 187 ILE B CA 1
ATOM 4026 C C . ILE B 1 187 ? -21.219 -4.234 4.398 1 86.38 187 ILE B C 1
ATOM 4028 O O . ILE B 1 187 ? -21.672 -5.082 3.637 1 86.38 187 ILE B O 1
ATOM 4032 N N . SER B 1 188 ? -21.938 -3.646 5.258 1 88.5 188 SER B N 1
ATOM 4033 C CA . SER B 1 188 ? -23.328 -4.012 5.512 1 88.5 188 SER B CA 1
ATOM 4034 C C . SER B 1 188 ? -24.172 -3.814 4.266 1 88.5 188 SER B C 1
ATOM 4036 O O . SER B 1 188 ? -25.016 -4.656 3.943 1 88.5 188 SER B O 1
ATOM 4038 N N . ASP B 1 189 ? -23.906 -2.73 3.584 1 92.75 189 ASP B N 1
ATOM 4039 C CA . ASP B 1 189 ? -24.688 -2.443 2.385 1 92.75 189 ASP B CA 1
ATOM 4040 C C . ASP B 1 189 ? -24.375 -3.443 1.273 1 92.75 189 ASP B C 1
ATOM 4042 O O . ASP B 1 189 ? -25.25 -3.818 0.501 1 92.75 189 ASP B O 1
ATOM 4046 N N . ARG B 1 190 ? -23.156 -3.844 1.159 1 95.31 190 ARG B N 1
ATOM 4047 C CA . ARG B 1 190 ? -22.781 -4.871 0.189 1 95.31 190 ARG B CA 1
ATOM 4048 C C . ARG B 1 190 ? -23.547 -6.168 0.446 1 95.31 190 ARG B C 1
ATOM 4050 O O . ARG B 1 190 ? -24.109 -6.758 -0.48 1 95.31 190 ARG B O 1
ATOM 4057 N N . ILE B 1 191 ? -23.562 -6.523 1.707 1 95.75 191 ILE B N 1
ATOM 4058 C CA . ILE B 1 191 ? -24.219 -7.766 2.109 1 95.75 191 ILE B CA 1
ATOM 4059 C C . ILE B 1 191 ? -25.719 -7.668 1.85 1 95.75 191 ILE B C 1
ATOM 4061 O O . ILE B 1 191 ? -26.312 -8.594 1.305 1 95.75 191 ILE B O 1
ATOM 4065 N N . LYS B 1 192 ? -26.312 -6.539 2.215 1 95.25 192 LYS B N 1
ATOM 4066 C CA . LYS B 1 192 ? -27.734 -6.324 1.984 1 95.25 192 LYS B CA 1
ATOM 4067 C C . LYS B 1 192 ? -28.078 -6.453 0.503 1 95.25 192 LYS B C 1
ATOM 4069 O O . LYS B 1 192 ? -29.125 -7.02 0.148 1 95.25 192 LYS B O 1
ATOM 4074 N N . GLY B 1 193 ? -27.219 -5.898 -0.319 1 96.56 193 GLY B N 1
ATOM 4075 C CA . GLY B 1 193 ? -27.422 -6.027 -1.754 1 96.56 193 GLY B CA 1
ATOM 4076 C C . GLY B 1 193 ? -27.391 -7.469 -2.234 1 96.56 193 GLY B C 1
ATOM 4077 O O . GLY B 1 193 ? -28.234 -7.879 -3.031 1 96.56 193 GLY B O 1
ATOM 4078 N N . MET B 1 194 ? -26.484 -8.258 -1.734 1 97.38 194 MET B N 1
ATOM 4079 C CA . MET B 1 194 ? -26.391 -9.672 -2.094 1 97.38 194 MET B CA 1
ATOM 4080 C C . MET B 1 194 ? -27.641 -10.422 -1.641 1 97.38 194 MET B C 1
ATOM 4082 O O . MET B 1 194 ? -28.234 -11.164 -2.418 1 97.38 194 MET B O 1
ATOM 4086 N N . ILE B 1 195 ? -28 -10.164 -0.445 1 96.88 195 ILE B N 1
ATOM 4087 C CA . ILE B 1 195 ? -29.125 -10.859 0.168 1 96.88 195 ILE B CA 1
ATOM 4088 C C . ILE B 1 195 ? -30.406 -10.547 -0.608 1 96.88 195 ILE B C 1
ATOM 4090 O O . ILE B 1 195 ? -31.219 -11.445 -0.863 1 96.88 195 ILE B O 1
ATOM 4094 N N . ARG B 1 196 ? -30.562 -9.312 -0.962 1 96.75 196 ARG B N 1
ATOM 4095 C CA . ARG B 1 196 ? -31.75 -8.914 -1.726 1 96.75 196 ARG B CA 1
ATOM 4096 C C . ARG B 1 196 ? -31.891 -9.75 -2.988 1 96.75 196 ARG B C 1
ATOM 4098 O O . ARG B 1 196 ? -32.969 -10.266 -3.277 1 96.75 196 ARG B O 1
ATOM 4105 N N . VAL B 1 197 ? -30.812 -9.906 -3.684 1 96.38 197 VAL B N 1
ATOM 4106 C CA . VAL B 1 197 ? -30.828 -10.633 -4.949 1 96.38 197 VAL B CA 1
ATOM 4107 C C . VAL B 1 197 ? -31.062 -12.117 -4.684 1 96.38 197 VAL B C 1
ATOM 4109 O O . VAL B 1 197 ? -31.906 -12.742 -5.316 1 96.38 197 VAL B O 1
ATOM 4112 N N . PHE B 1 198 ? -30.375 -12.719 -3.734 1 97 198 PHE B N 1
ATOM 4113 C CA . PHE B 1 198 ? -30.5 -14.148 -3.455 1 97 198 PHE B CA 1
ATOM 4114 C C . PHE B 1 198 ? -31.906 -14.477 -2.967 1 97 198 PHE B C 1
ATOM 4116 O O . PHE B 1 198 ? -32.469 -15.508 -3.344 1 97 198 PHE B O 1
ATOM 4123 N N . ASN B 1 199 ? -32.469 -13.625 -2.186 1 94.94 199 ASN B N 1
ATOM 4124 C CA . ASN B 1 199 ? -33.844 -13.828 -1.712 1 94.94 199 ASN B CA 1
ATOM 4125 C C . ASN B 1 199 ? -34.844 -13.719 -2.852 1 94.94 199 ASN B C 1
ATOM 4127 O O . ASN B 1 199 ? -35.812 -14.5 -2.916 1 94.94 199 ASN B O 1
ATOM 4131 N N . THR B 1 200 ? -34.656 -12.727 -3.637 1 94.88 200 THR B N 1
ATOM 4132 C CA . THR B 1 200 ? -35.562 -12.516 -4.762 1 94.88 200 THR B CA 1
ATOM 4133 C C . THR B 1 200 ? -35.656 -13.766 -5.625 1 94.88 200 THR B C 1
ATOM 4135 O O . THR B 1 200 ? -36.719 -14.086 -6.152 1 94.88 200 THR B O 1
ATOM 4138 N N . PHE B 1 201 ? -34.625 -14.531 -5.738 1 93.44 201 PHE B N 1
ATOM 4139 C CA . PHE B 1 201 ? -34.594 -15.695 -6.609 1 93.44 201 PHE B CA 1
ATOM 4140 C C . PHE B 1 201 ? -34.656 -16.984 -5.789 1 93.44 201 PHE B C 1
ATOM 4142 O O . PHE B 1 201 ? -34.375 -18.062 -6.309 1 93.44 201 PHE B O 1
ATOM 4149 N N . ASP B 1 202 ? -34.844 -16.875 -4.523 1 93.44 202 ASP B N 1
ATOM 4150 C CA . ASP B 1 202 ? -35.031 -17.984 -3.588 1 93.44 202 ASP B CA 1
ATOM 4151 C C . ASP B 1 202 ? -33.781 -18.875 -3.557 1 93.44 202 ASP B C 1
ATOM 4153 O O . ASP B 1 202 ? -33.875 -20.109 -3.58 1 93.44 202 ASP B O 1
ATOM 4157 N N . SER B 1 203 ? -32.656 -18.219 -3.639 1 94.19 203 SER B N 1
ATOM 4158 C CA . SER B 1 203 ? -31.375 -18.938 -3.543 1 94.19 203 SER B CA 1
ATOM 4159 C C . SER B 1 203 ? -30.906 -19.016 -2.098 1 94.19 203 SER B C 1
ATOM 4161 O O . SER B 1 203 ? -30.875 -18.016 -1.388 1 94.19 203 SER B O 1
ATOM 4163 N N . LYS B 1 204 ? -30.547 -20.219 -1.697 1 93.56 204 LYS B N 1
ATOM 4164 C CA . LYS B 1 204 ? -30.062 -20.406 -0.337 1 93.56 204 LYS B CA 1
ATOM 4165 C C . LYS B 1 204 ? -28.609 -19.953 -0.203 1 93.56 204 LYS B C 1
ATOM 4167 O O . LYS B 1 204 ? -27.812 -20.125 -1.124 1 93.56 204 LYS B O 1
ATOM 4172 N N . PHE B 1 205 ? -28.375 -19.359 0.922 1 96.94 205 PHE B N 1
ATOM 4173 C CA . PHE B 1 205 ? -27 -18.922 1.203 1 96.94 205 PHE B CA 1
ATOM 4174 C C . PHE B 1 205 ? -26.734 -18.938 2.701 1 96.94 205 PHE B C 1
ATOM 4176 O O . PHE B 1 205 ? -27.656 -18.859 3.51 1 96.94 205 PHE B O 1
ATOM 4183 N N . ASP B 1 206 ? -25.469 -19.141 3.051 1 97.5 206 ASP B N 1
ATOM 4184 C CA . ASP B 1 206 ? -24.984 -18.953 4.414 1 97.5 206 ASP B CA 1
ATOM 4185 C C . ASP B 1 206 ? -24.25 -17.625 4.551 1 97.5 206 ASP B C 1
ATOM 4187 O O . ASP B 1 206 ? -23.703 -17.109 3.576 1 97.5 206 ASP B O 1
ATOM 4191 N N . LEU B 1 207 ? -24.359 -17.047 5.719 1 96.62 207 LEU B N 1
ATOM 4192 C CA . LEU B 1 207 ? -23.641 -15.82 6.023 1 96.62 207 LEU B CA 1
ATOM 4193 C C . LEU B 1 207 ? -22.688 -16.016 7.203 1 96.62 207 LEU B C 1
ATOM 4195 O O . LEU B 1 207 ? -23.109 -16.484 8.266 1 96.62 207 LEU B O 1
ATOM 4199 N N . ARG B 1 208 ? -21.375 -15.734 6.953 1 95.62 208 ARG B N 1
ATOM 4200 C CA . ARG B 1 208 ? -20.344 -15.766 7.988 1 95.62 208 ARG B CA 1
ATOM 4201 C C . ARG B 1 208 ? -19.547 -14.469 8 1 95.62 208 ARG B C 1
ATOM 4203 O O . ARG B 1 208 ? -19.484 -13.766 6.996 1 95.62 208 ARG B O 1
ATOM 4210 N N . SER B 1 209 ? -18.969 -14.148 9.141 1 93.25 209 SER B N 1
ATOM 4211 C CA . SER B 1 209 ? -18.188 -12.922 9.266 1 93.25 209 SER B CA 1
ATOM 4212 C C . SER B 1 209 ? -16.844 -13.18 9.938 1 93.25 209 SER B C 1
ATOM 4214 O O . SER B 1 209 ? -16.75 -14.031 10.82 1 93.25 209 SER B O 1
ATOM 4216 N N . LEU B 1 210 ? -15.875 -12.445 9.453 1 92.06 210 LEU B N 1
ATOM 4217 C CA . LEU B 1 210 ? -14.555 -12.414 10.078 1 92.06 210 LEU B CA 1
ATOM 4218 C C . LEU B 1 210 ? -14.398 -11.18 10.961 1 92.06 210 LEU B C 1
ATOM 4220 O O . LEU B 1 210 ? -15.211 -10.258 10.891 1 92.06 210 LEU B O 1
ATOM 4224 N N . SER B 1 211 ? -13.359 -11.25 11.727 1 82 211 SER B N 1
ATOM 4225 C CA . SER B 1 211 ? -13.016 -10.055 12.484 1 82 211 SER B CA 1
ATOM 4226 C C . SER B 1 211 ? -11.984 -9.203 11.742 1 82 211 SER B C 1
ATOM 4228 O O . SER B 1 211 ? -10.984 -9.734 11.242 1 82 211 SER B O 1
ATOM 4230 N N . ALA B 1 212 ? -12.273 -7.906 11.711 1 72.88 212 ALA B N 1
ATOM 4231 C CA . ALA B 1 212 ? -11.375 -6.992 11.016 1 72.88 212 ALA B CA 1
ATOM 4232 C C . ALA B 1 212 ? -9.992 -6.984 11.672 1 72.88 212 ALA B C 1
ATOM 4234 O O . ALA B 1 212 ? -8.984 -6.773 10.992 1 72.88 212 ALA B O 1
ATOM 4235 N N . SER B 1 213 ? -9.969 -7.262 12.906 1 74.25 213 SER B N 1
ATOM 4236 C CA . SER B 1 213 ? -8.734 -7.125 13.664 1 74.25 213 SER B CA 1
ATOM 4237 C C . SER B 1 213 ? -7.973 -8.445 13.727 1 74.25 213 SER B C 1
ATOM 4239 O O . SER B 1 213 ? -6.859 -8.508 14.258 1 74.25 213 SER B O 1
ATOM 4241 N N . ASP B 1 214 ? -8.539 -9.453 13.133 1 78.06 214 ASP B N 1
ATOM 4242 C CA . ASP B 1 214 ? -7.879 -10.758 13.164 1 78.06 214 ASP B CA 1
ATOM 4243 C C . ASP B 1 214 ? -6.633 -10.758 12.281 1 78.06 214 ASP B C 1
ATOM 4245 O O . ASP B 1 214 ? -6.578 -10.055 11.266 1 78.06 214 ASP B O 1
ATOM 4249 N N . SER B 1 215 ? -5.699 -11.508 12.766 1 79.12 215 SER B N 1
ATOM 4250 C CA . SER B 1 215 ? -4.543 -11.766 11.914 1 79.12 215 SER B CA 1
ATOM 4251 C C . SER B 1 215 ? -4.934 -12.562 10.68 1 79.12 215 SER B C 1
ATOM 4253 O O . SER B 1 215 ? -6.004 -13.172 10.641 1 79.12 215 SER B O 1
ATOM 4255 N N . ILE B 1 216 ? -4.098 -12.562 9.773 1 85.25 216 ILE B N 1
ATOM 4256 C CA . ILE B 1 216 ? -4.344 -13.289 8.539 1 85.25 216 ILE B CA 1
ATOM 4257 C C . ILE B 1 216 ? -4.5 -14.781 8.844 1 85.25 216 ILE B C 1
ATOM 4259 O O . ILE B 1 216 ? -5.387 -15.445 8.305 1 85.25 216 ILE B O 1
ATOM 4263 N N . ILE B 1 217 ? -3.662 -15.258 9.703 1 84.56 217 ILE B N 1
ATOM 4264 C CA . ILE B 1 217 ? -3.711 -16.672 10.055 1 84.56 217 ILE B CA 1
ATOM 4265 C C . ILE B 1 217 ? -5.047 -16.984 10.727 1 84.56 217 ILE B C 1
ATOM 4267 O O . ILE B 1 217 ? -5.66 -18.016 10.445 1 84.56 217 ILE B O 1
ATOM 4271 N N . ALA B 1 218 ? -5.48 -16.109 11.586 1 88.19 218 ALA B N 1
ATOM 4272 C CA . ALA B 1 218 ? -6.766 -16.297 12.25 1 88.19 218 ALA B CA 1
ATOM 4273 C C . ALA B 1 218 ? -7.914 -16.266 11.25 1 88.19 218 ALA B C 1
ATOM 4275 O O . ALA B 1 218 ? -8.859 -17.062 11.352 1 88.19 218 ALA B O 1
ATOM 4276 N N . LYS B 1 219 ? -7.828 -15.43 10.312 1 92.06 219 LYS B N 1
ATOM 4277 C CA . LYS B 1 219 ? -8.852 -15.352 9.273 1 92.06 219 LYS B CA 1
ATOM 4278 C C . LYS B 1 219 ? -8.875 -16.625 8.422 1 92.06 219 LYS B C 1
ATOM 4280 O O . LYS B 1 219 ? -9.953 -17.125 8.102 1 92.06 219 LYS B O 1
ATOM 4285 N N . LYS B 1 220 ? -7.719 -17.109 8.156 1 92.69 220 LYS B N 1
ATOM 4286 C CA . LYS B 1 220 ? -7.637 -18.328 7.363 1 92.69 220 LYS B CA 1
ATOM 4287 C C . LYS B 1 220 ? -8.242 -19.516 8.109 1 92.69 220 LYS B C 1
ATOM 4289 O O . LYS B 1 220 ? -8.969 -20.328 7.527 1 92.69 220 LYS B O 1
ATOM 4294 N N . ILE B 1 221 ? -7.969 -19.594 9.359 1 93.38 221 ILE B N 1
ATOM 4295 C CA . ILE B 1 221 ? -8.508 -20.672 10.18 1 93.38 221 ILE B CA 1
ATOM 4296 C C . ILE B 1 221 ? -10.031 -20.594 10.195 1 93.38 221 ILE B C 1
ATOM 4298 O O . ILE B 1 221 ? -10.711 -21.609 10.016 1 93.38 221 ILE B O 1
ATOM 4302 N N . ALA B 1 222 ? -10.516 -19.438 10.359 1 94.94 222 ALA B N 1
ATOM 4303 C CA . ALA B 1 222 ? -11.969 -19.25 10.359 1 94.94 222 ALA B CA 1
ATOM 4304 C C . ALA B 1 222 ? -12.57 -19.656 9.016 1 94.94 222 ALA B C 1
ATOM 4306 O O . ALA B 1 222 ? -13.586 -20.359 8.977 1 94.94 222 ALA B O 1
ATOM 4307 N N . ILE B 1 223 ? -11.969 -19.266 7.973 1 96.88 223 ILE B N 1
ATOM 4308 C CA . ILE B 1 223 ? -12.484 -19.547 6.633 1 96.88 223 ILE B CA 1
ATOM 4309 C C . ILE B 1 223 ? -12.461 -21.062 6.387 1 96.88 223 ILE B C 1
ATOM 4311 O O . ILE B 1 223 ? -13.406 -21.625 5.832 1 96.88 223 ILE B O 1
ATOM 4315 N N . LEU B 1 224 ? -11.383 -21.672 6.801 1 96.44 224 LEU B N 1
ATOM 4316 C CA . LEU B 1 224 ? -11.305 -23.125 6.668 1 96.44 224 LEU B CA 1
ATOM 4317 C C . LEU B 1 224 ? -12.445 -23.797 7.41 1 96.44 224 LEU B C 1
ATOM 4319 O O . LEU B 1 224 ? -13.047 -24.75 6.906 1 96.44 224 LEU B O 1
ATOM 4323 N N . GLN B 1 225 ? -12.719 -23.297 8.547 1 96.19 225 GLN B N 1
ATOM 4324 C CA . GLN B 1 225 ? -13.828 -23.844 9.32 1 96.19 225 GLN B CA 1
ATOM 4325 C C . GLN B 1 225 ? -15.164 -23.625 8.609 1 96.19 225 GLN B C 1
ATOM 4327 O O . GLN B 1 225 ? -16.047 -24.484 8.656 1 96.19 225 GLN B O 1
ATOM 4332 N N . PHE B 1 226 ? -15.305 -22.469 8 1 97.38 226 PHE B N 1
ATOM 4333 C CA . PHE B 1 226 ? -16.531 -22.172 7.27 1 97.38 226 PHE B CA 1
ATOM 4334 C C . PHE B 1 226 ? -16.734 -23.141 6.121 1 97.38 226 PHE B C 1
ATOM 4336 O O . PHE B 1 226 ? -17.875 -23.484 5.785 1 97.38 226 PHE B O 1
ATOM 4343 N N . LEU B 1 227 ? -15.648 -23.594 5.484 1 97 227 LEU B N 1
ATOM 4344 C CA . LEU B 1 227 ? -15.734 -24.25 4.18 1 97 227 LEU B CA 1
ATOM 4345 C C . LEU B 1 227 ? -15.625 -25.766 4.316 1 97 227 LEU B C 1
ATOM 4347 O O . LEU B 1 227 ? -16.016 -26.5 3.408 1 97 227 LEU B O 1
ATOM 4351 N N . LYS B 1 228 ? -15.07 -26.219 5.41 1 92.62 228 LYS B N 1
ATOM 4352 C CA . LYS B 1 228 ? -14.617 -27.609 5.508 1 92.62 228 LYS B CA 1
ATOM 4353 C C . LYS B 1 228 ? -15.797 -28.578 5.402 1 92.62 228 LYS B C 1
ATOM 4355 O O . LYS B 1 228 ? -15.672 -29.641 4.789 1 92.62 228 LYS B O 1
ATOM 4360 N N . ASP B 1 229 ? -16.922 -28.25 5.898 1 89.44 229 ASP B N 1
ATOM 4361 C CA . ASP B 1 229 ? -17.969 -29.25 6.016 1 89.44 229 ASP B CA 1
ATOM 4362 C C . ASP B 1 229 ? -19.031 -29.078 4.922 1 89.44 229 ASP B C 1
ATOM 4364 O O . ASP B 1 229 ? -20.047 -29.75 4.922 1 89.44 229 ASP B O 1
ATOM 4368 N N . ASP B 1 230 ? -18.828 -28.141 4.027 1 90.38 230 ASP B N 1
ATOM 4369 C CA . ASP B 1 230 ? -19.828 -27.859 3 1 90.38 230 ASP B CA 1
ATOM 4370 C C . ASP B 1 230 ? -19.188 -27.719 1.624 1 90.38 230 ASP B C 1
ATOM 4372 O O . ASP B 1 230 ? -17.984 -27.422 1.522 1 90.38 230 ASP B O 1
ATOM 4376 N N . GLU B 1 231 ? -20.031 -28.047 0.696 1 93.5 231 GLU B N 1
ATOM 4377 C CA . GLU B 1 231 ? -19.547 -27.953 -0.678 1 93.5 231 GLU B CA 1
ATOM 4378 C C . GLU B 1 231 ? -20.125 -26.734 -1.389 1 93.5 231 GLU B C 1
ATOM 4380 O O . GLU B 1 231 ? -20.844 -26.875 -2.379 1 93.5 231 GLU B O 1
ATOM 4385 N N . TYR B 1 232 ? -19.688 -25.641 -0.959 1 97.38 232 TYR B N 1
ATOM 4386 C CA . TYR B 1 232 ? -20.125 -24.406 -1.605 1 97.38 232 TYR B CA 1
ATOM 4387 C C . TYR B 1 232 ? -19.562 -24.312 -3.021 1 97.38 232 TYR B C 1
ATOM 4389 O O . TYR B 1 232 ? -18.406 -24.625 -3.26 1 97.38 232 TYR B O 1
ATOM 4397 N N . ASP B 1 233 ? -20.406 -23.953 -3.848 1 96.94 233 ASP B N 1
ATOM 4398 C CA . ASP B 1 233 ? -19.906 -23.797 -5.211 1 96.94 233 ASP B CA 1
ATOM 4399 C C . ASP B 1 233 ? -19.688 -22.312 -5.547 1 96.94 233 ASP B C 1
ATOM 4401 O O . ASP B 1 233 ? -19.156 -21.984 -6.605 1 96.94 233 ASP B O 1
ATOM 4405 N N . ALA B 1 234 ? -20.078 -21.422 -4.578 1 98 234 ALA B N 1
ATOM 4406 C CA . ALA B 1 234 ? -19.75 -20 -4.703 1 98 234 ALA B CA 1
ATOM 4407 C C . ALA B 1 234 ? -19.438 -19.391 -3.342 1 98 234 ALA B C 1
ATOM 4409 O O . ALA B 1 234 ? -20.109 -19.688 -2.35 1 98 234 ALA B O 1
ATOM 4410 N N . ILE B 1 235 ? -18.438 -18.578 -3.297 1 98.5 235 ILE B N 1
ATOM 4411 C CA . ILE B 1 235 ? -18.047 -17.797 -2.127 1 98.5 235 ILE B CA 1
ATOM 4412 C C . ILE B 1 235 ? -18.078 -16.312 -2.473 1 98.5 235 ILE B C 1
ATOM 4414 O O . ILE B 1 235 ? -17.266 -15.844 -3.275 1 98.5 235 ILE B O 1
ATOM 4418 N N . CYS B 1 236 ? -19.016 -15.594 -1.901 1 98.31 236 CYS B N 1
ATOM 4419 C CA . CYS B 1 236 ? -19.109 -14.156 -2.094 1 98.31 236 CYS B CA 1
ATOM 4420 C C . CYS B 1 236 ? -18.469 -13.398 -0.933 1 98.31 236 CYS B C 1
ATOM 4422 O O . CYS B 1 236 ? -18.969 -13.453 0.195 1 98.31 236 CYS B O 1
ATOM 4424 N N . CYS B 1 237 ? -17.438 -12.664 -1.254 1 97.69 237 CYS B N 1
ATOM 4425 C CA . CYS B 1 237 ? -16.719 -11.953 -0.201 1 97.69 237 CYS B CA 1
ATOM 4426 C C . CYS B 1 237 ? -16.938 -10.445 -0.326 1 97.69 237 CYS B C 1
ATOM 4428 O O . CYS B 1 237 ? -17.25 -9.945 -1.404 1 97.69 237 CYS B O 1
ATOM 4430 N N . THR B 1 238 ? -16.703 -9.75 0.738 1 96.12 238 THR B N 1
ATOM 4431 C CA . THR B 1 238 ? -17.016 -8.328 0.775 1 96.12 238 THR B CA 1
ATOM 4432 C C . THR B 1 238 ? -15.797 -7.488 0.408 1 96.12 238 THR B C 1
ATOM 4434 O O . THR B 1 238 ? -15.883 -6.258 0.333 1 96.12 238 THR B O 1
ATOM 4437 N N . ASP B 1 239 ? -14.656 -8.086 0.218 1 95.38 239 ASP B N 1
ATOM 4438 C CA . ASP B 1 239 ? -13.453 -7.414 -0.255 1 95.38 239 ASP B CA 1
ATOM 4439 C C . ASP B 1 239 ? -12.484 -8.406 -0.888 1 95.38 239 ASP B C 1
ATOM 4441 O O . ASP B 1 239 ? -12.586 -9.617 -0.659 1 95.38 239 ASP B O 1
ATOM 4445 N N . ASP B 1 240 ? -11.609 -7.918 -1.636 1 96.88 240 ASP B N 1
ATOM 4446 C CA . ASP B 1 240 ? -10.719 -8.758 -2.426 1 96.88 240 ASP B CA 1
ATOM 4447 C C . ASP B 1 240 ? -9.758 -9.539 -1.528 1 96.88 240 ASP B C 1
ATOM 4449 O O . ASP B 1 240 ? -9.383 -10.672 -1.843 1 96.88 240 ASP B O 1
ATOM 4453 N N . ILE B 1 241 ? -9.336 -8.953 -0.478 1 94.19 241 ILE B N 1
ATOM 4454 C CA . ILE B 1 241 ? -8.406 -9.641 0.408 1 94.19 241 ILE B CA 1
ATOM 4455 C C . ILE B 1 241 ? -9.078 -10.875 1.004 1 94.19 241 ILE B C 1
ATOM 4457 O O . ILE B 1 241 ? -8.523 -11.977 0.974 1 94.19 241 ILE B O 1
ATOM 4461 N N . THR B 1 242 ? -10.273 -10.703 1.479 1 95.38 242 THR B N 1
ATOM 4462 C CA . THR B 1 242 ? -11.031 -11.844 1.99 1 95.38 242 THR B CA 1
ATOM 4463 C C . THR B 1 242 ? -11.258 -12.883 0.896 1 95.38 242 THR B C 1
ATOM 4465 O O . THR B 1 242 ? -11.125 -14.086 1.139 1 95.38 242 THR B O 1
ATOM 4468 N N . ALA B 1 243 ? -11.555 -12.422 -0.273 1 97.75 243 ALA B N 1
ATOM 4469 C CA . ALA B 1 243 ? -11.781 -13.312 -1.406 1 97.75 243 ALA B CA 1
ATOM 4470 C C . ALA B 1 243 ? -10.539 -14.164 -1.692 1 97.75 243 ALA B C 1
ATOM 4472 O O . ALA B 1 243 ? -10.648 -15.367 -1.931 1 97.75 243 ALA B O 1
ATOM 4473 N N . LEU B 1 244 ? -9.43 -13.539 -1.602 1 96 244 LEU B N 1
ATOM 4474 C CA . LEU B 1 244 ? -8.188 -14.227 -1.95 1 96 244 LEU B CA 1
ATOM 4475 C C . LEU B 1 244 ? -7.77 -15.188 -0.839 1 96 244 LEU B C 1
ATOM 4477 O O . LEU B 1 244 ? -7.199 -16.25 -1.109 1 96 244 LEU B O 1
ATOM 4481 N N . LEU B 1 245 ? -8.016 -14.805 0.365 1 94.94 245 LEU B N 1
ATOM 4482 C CA . LEU B 1 245 ? -7.816 -15.75 1.459 1 94.94 245 LEU B CA 1
ATOM 4483 C C . LEU B 1 245 ? -8.742 -16.953 1.317 1 94.94 245 LEU B C 1
ATOM 4485 O O . LEU B 1 245 ? -8.32 -18.094 1.541 1 94.94 245 LEU B O 1
ATOM 4489 N N . ALA B 1 246 ? -9.977 -16.703 0.944 1 97.19 246 ALA B N 1
ATOM 4490 C CA . ALA B 1 246 ? -10.93 -17.781 0.716 1 97.19 246 ALA B CA 1
ATOM 4491 C C . ALA B 1 246 ? -10.477 -18.688 -0.422 1 97.19 246 ALA B C 1
ATOM 4493 O O . ALA B 1 246 ? -10.625 -19.906 -0.346 1 97.19 246 ALA B O 1
ATOM 4494 N N . LYS B 1 247 ? -9.969 -18.078 -1.424 1 96 247 LYS B N 1
ATOM 4495 C CA . LYS B 1 247 ? -9.461 -18.844 -2.553 1 96 247 LYS B CA 1
ATOM 4496 C C . LYS B 1 247 ? -8.352 -19.797 -2.111 1 96 247 LYS B C 1
ATOM 4498 O O . LYS B 1 247 ? -8.352 -20.969 -2.494 1 96 247 LYS B O 1
ATOM 4503 N N . GLU B 1 248 ? -7.434 -19.25 -1.367 1 92.12 248 GLU B N 1
ATOM 4504 C CA . GLU B 1 248 ? -6.34 -20.078 -0.871 1 92.12 248 GLU B CA 1
ATOM 4505 C C . GLU B 1 248 ? -6.859 -21.25 -0.04 1 92.12 248 GLU B C 1
ATOM 4507 O O . GLU B 1 248 ? -6.398 -22.375 -0.194 1 92.12 248 GLU B O 1
ATOM 4512 N N . CYS B 1 249 ? -7.758 -20.953 0.84 1 95.12 249 CYS B N 1
ATOM 4513 C CA . CYS B 1 249 ? -8.336 -21.984 1.7 1 95.12 249 CYS B CA 1
ATOM 4514 C C . CYS B 1 249 ? -9.094 -23.016 0.88 1 95.12 249 CYS B C 1
ATOM 4516 O O . CYS B 1 249 ? -8.984 -24.219 1.133 1 95.12 249 CYS B O 1
ATOM 4518 N N . ALA B 1 250 ? -9.867 -22.594 -0.101 1 96.5 250 ALA B N 1
ATOM 4519 C CA . ALA B 1 250 ? -10.594 -23.5 -0.979 1 96.5 250 ALA B CA 1
ATOM 4520 C C . ALA B 1 250 ? -9.633 -24.422 -1.74 1 96.5 250 ALA B C 1
ATOM 4522 O O . ALA B 1 250 ? -9.859 -25.625 -1.836 1 96.5 250 ALA B O 1
ATOM 4523 N N . ASP B 1 251 ? -8.586 -23.797 -2.252 1 92.5 251 ASP B N 1
ATOM 4524 C CA . ASP B 1 251 ? -7.57 -24.562 -2.955 1 92.5 251 ASP B CA 1
ATOM 4525 C C . ASP B 1 251 ? -6.977 -25.641 -2.053 1 92.5 251 ASP B C 1
ATOM 4527 O O . ASP B 1 251 ? -6.785 -26.781 -2.482 1 92.5 251 ASP B O 1
ATOM 4531 N N . TYR B 1 252 ? -6.68 -25.234 -0.844 1 91.62 252 TYR B N 1
ATOM 4532 C CA . TYR B 1 252 ? -6.113 -26.156 0.133 1 91.62 252 TYR B CA 1
ATOM 4533 C C . TYR B 1 252 ? -7.051 -27.344 0.375 1 91.62 252 TYR B C 1
ATOM 4535 O O . TYR B 1 252 ? -6.598 -28.469 0.563 1 91.62 252 TYR B O 1
ATOM 4543 N N . LEU B 1 253 ? -8.297 -27.141 0.275 1 95.44 253 LEU B N 1
ATOM 4544 C CA . LEU B 1 253 ? -9.305 -28.172 0.513 1 95.44 253 LEU B CA 1
ATOM 4545 C C . LEU B 1 253 ? -9.641 -28.906 -0.776 1 95.44 253 LEU B C 1
ATOM 4547 O O . LEU B 1 253 ? -10.477 -29.828 -0.773 1 95.44 253 LEU B O 1
ATOM 4551 N N . GLY B 1 254 ? -9.023 -28.484 -1.87 1 94.56 254 GLY B N 1
ATOM 4552 C CA . GLY B 1 254 ? -9.273 -29.125 -3.156 1 94.56 254 GLY B CA 1
ATOM 4553 C C . GLY B 1 254 ? -10.602 -28.719 -3.77 1 94.56 254 GLY B C 1
ATOM 4554 O O . GLY B 1 254 ? -11.18 -29.484 -4.555 1 94.56 254 GLY B O 1
ATOM 4555 N N . LYS B 1 255 ? -11.117 -27.578 -3.369 1 95.94 255 LYS B N 1
ATOM 4556 C CA . LYS B 1 255 ? -12.398 -27.078 -3.873 1 95.94 255 LYS B CA 1
ATOM 4557 C C . LYS B 1 255 ? -12.188 -26.016 -4.945 1 95.94 255 LYS B C 1
ATOM 4559 O O . LYS B 1 255 ? -11.141 -25.359 -4.98 1 95.94 255 LYS B O 1
ATOM 4564 N N . VAL B 1 256 ? -13.234 -25.859 -5.848 1 94.62 256 VAL B N 1
ATOM 4565 C CA . VAL B 1 256 ? -13.102 -24.891 -6.934 1 94.62 256 VAL B CA 1
ATOM 4566 C C . VAL B 1 256 ? -14.375 -24.062 -7.039 1 94.62 256 VAL B C 1
ATOM 4568 O O . VAL B 1 256 ? -15.023 -24.031 -8.086 1 94.62 256 VAL B O 1
ATOM 4571 N N . PRO B 1 257 ? -14.695 -23.406 -6.016 1 97.25 257 PRO B N 1
ATOM 4572 C CA . PRO B 1 257 ? -15.875 -22.531 -6.07 1 97.25 257 PRO B CA 1
ATOM 4573 C C . PRO B 1 257 ? -15.633 -21.266 -6.887 1 97.25 257 PRO B C 1
ATOM 4575 O O . PRO B 1 257 ? -14.484 -20.875 -7.109 1 97.25 257 PRO B O 1
ATOM 4578 N N . LEU B 1 258 ? -16.719 -20.719 -7.398 1 97.31 258 LEU B N 1
ATOM 4579 C CA . LEU B 1 258 ? -16.672 -19.328 -7.867 1 97.31 258 LEU B CA 1
ATOM 4580 C C . LEU B 1 258 ? -16.406 -18.375 -6.711 1 97.31 258 LEU B C 1
ATOM 4582 O O . LEU B 1 258 ? -17 -18.5 -5.641 1 97.31 258 LEU B O 1
ATOM 4586 N N . ILE B 1 259 ? -15.469 -17.5 -6.879 1 97.88 259 ILE B N 1
ATOM 4587 C CA . ILE B 1 259 ? -15.141 -16.547 -5.816 1 97.88 259 ILE B CA 1
ATOM 4588 C C . ILE B 1 259 ? -15.297 -15.125 -6.328 1 97.88 259 ILE B C 1
ATOM 4590 O O . ILE B 1 259 ? -14.875 -14.805 -7.441 1 97.88 259 ILE B O 1
ATOM 4594 N N . THR B 1 260 ? -15.953 -14.312 -5.512 1 98.44 260 THR B N 1
ATOM 4595 C CA . THR B 1 260 ? -16.125 -12.898 -5.852 1 98.44 260 THR B CA 1
ATOM 4596 C C . THR B 1 260 ? -15.609 -12.008 -4.723 1 98.44 260 THR B C 1
ATOM 4598 O O . THR B 1 260 ? -15.609 -12.414 -3.557 1 98.44 260 THR B O 1
ATOM 4601 N N . GLY B 1 261 ? -15.156 -10.836 -5.137 1 97.88 261 GLY B N 1
ATOM 4602 C CA . GLY B 1 261 ? -14.672 -9.859 -4.176 1 97.88 261 GLY B CA 1
ATOM 4603 C C . GLY B 1 261 ? -15.18 -8.453 -4.445 1 97.88 261 GLY B C 1
ATOM 4604 O O . GLY B 1 261 ? -16.188 -8.273 -5.133 1 97.88 261 GLY B O 1
ATOM 4605 N N . PHE B 1 262 ? -14.523 -7.52 -3.787 1 97.25 262 PHE B N 1
ATOM 4606 C CA . PHE B 1 262 ? -14.844 -6.098 -3.859 1 97.25 262 PHE B CA 1
ATOM 4607 C C . PHE B 1 262 ? -13.586 -5.25 -3.688 1 97.25 262 PHE B C 1
ATOM 4609 O O . PHE B 1 262 ? -12.703 -5.594 -2.898 1 97.25 262 PHE B O 1
ATOM 4616 N N . ASP B 1 263 ? -13.508 -4.07 -4.379 1 96.94 263 ASP B N 1
ATOM 4617 C CA . ASP B 1 263 ? -12.438 -3.082 -4.434 1 96.94 263 ASP B CA 1
ATOM 4618 C C . ASP B 1 263 ? -11.859 -2.975 -5.844 1 96.94 263 ASP B C 1
ATOM 4620 O O . ASP B 1 263 ? -11.875 -1.897 -6.445 1 96.94 263 ASP B O 1
ATOM 4624 N N . GLY B 1 264 ? -11.367 -4.145 -6.309 1 96.94 264 GLY B N 1
ATOM 4625 C CA . GLY B 1 264 ? -10.906 -4.191 -7.688 1 96.94 264 GLY B CA 1
ATOM 4626 C C . GLY B 1 264 ? -9.688 -3.322 -7.941 1 96.94 264 GLY B C 1
ATOM 4627 O O . GLY B 1 264 ? -9.586 -2.686 -8.992 1 96.94 264 GLY B O 1
ATOM 4628 N N . SER B 1 265 ? -8.805 -3.279 -6.969 1 95.44 265 SER B N 1
ATOM 4629 C CA . SER B 1 265 ? -7.605 -2.465 -7.145 1 95.44 265 SER B CA 1
ATOM 4630 C C . SER B 1 265 ? -6.777 -2.945 -8.328 1 95.44 265 SER B C 1
ATOM 4632 O O . SER B 1 265 ? -6.84 -4.121 -8.703 1 95.44 265 SER B O 1
ATOM 4634 N N . HIS B 1 266 ? -5.973 -2.059 -8.852 1 91.19 266 HIS B N 1
ATOM 4635 C CA . HIS B 1 266 ? -5.148 -2.385 -10.016 1 91.19 266 HIS B CA 1
ATOM 4636 C C . HIS B 1 266 ? -4.156 -3.496 -9.688 1 91.19 266 HIS B C 1
ATOM 4638 O O . HIS B 1 266 ? -3.934 -4.395 -10.5 1 91.19 266 HIS B O 1
ATOM 4644 N N . LEU B 1 267 ? -3.596 -3.416 -8.547 1 92.19 267 LEU B N 1
ATOM 4645 C CA . LEU B 1 267 ? -2.629 -4.43 -8.141 1 92.19 267 LEU B CA 1
ATOM 4646 C C . LEU B 1 267 ? -3.275 -5.812 -8.102 1 92.19 267 LEU B C 1
ATOM 4648 O O . LEU B 1 267 ? -2.748 -6.766 -8.68 1 92.19 267 LEU B O 1
ATOM 4652 N N . ILE B 1 268 ? -4.418 -5.883 -7.48 1 94.5 268 ILE B N 1
ATOM 4653 C CA . ILE B 1 268 ? -5.094 -7.168 -7.332 1 94.5 268 ILE B CA 1
ATOM 4654 C C . ILE B 1 268 ? -5.512 -7.691 -8.703 1 94.5 268 ILE B C 1
ATOM 4656 O O . ILE B 1 268 ? -5.332 -8.875 -9.008 1 94.5 268 ILE B O 1
ATOM 4660 N N . GLN B 1 269 ? -5.984 -6.828 -9.531 1 91.56 269 GLN B N 1
ATOM 4661 C CA . GLN B 1 269 ? -6.422 -7.242 -10.859 1 91.56 269 GLN B CA 1
ATOM 4662 C C . GLN B 1 269 ? -5.242 -7.703 -11.711 1 91.56 269 GLN B C 1
ATOM 4664 O O . GLN B 1 269 ? -5.387 -8.594 -12.555 1 91.56 269 GLN B O 1
ATOM 4669 N N . SER B 1 270 ? -4.141 -7.141 -11.453 1 87.56 270 SER B N 1
ATOM 4670 C CA . SER B 1 270 ? -2.941 -7.535 -12.188 1 87.56 270 SER B CA 1
ATOM 4671 C C . SER B 1 270 ? -2.451 -8.914 -11.742 1 87.56 270 SER B C 1
ATOM 4673 O O . SER B 1 270 ? -1.984 -9.703 -12.562 1 87.56 270 SER B O 1
ATOM 4675 N N . LEU B 1 271 ? -2.568 -9.164 -10.5 1 89.38 271 LEU B N 1
ATOM 4676 C CA . LEU B 1 271 ? -2.051 -10.406 -9.93 1 89.38 271 LEU B CA 1
ATOM 4677 C C . LEU B 1 271 ? -3.074 -11.531 -10.047 1 89.38 271 LEU B C 1
ATOM 4679 O O . LEU B 1 271 ? -2.709 -12.703 -10.109 1 89.38 271 LEU B O 1
ATOM 4683 N N . PHE B 1 272 ? -4.332 -11.117 -10.039 1 91.56 272 PHE B N 1
ATOM 4684 C CA . PHE B 1 272 ? -5.441 -12.062 -10.125 1 91.56 272 PHE B CA 1
ATOM 4685 C C . PHE B 1 272 ? -6.441 -11.617 -11.188 1 91.56 272 PHE B C 1
ATOM 4687 O O . PHE B 1 272 ? -7.574 -11.25 -10.867 1 91.56 272 PHE B O 1
ATOM 4694 N N . PRO B 1 273 ? -6.098 -11.812 -12.406 1 88.81 273 PRO B N 1
ATOM 4695 C CA . PRO B 1 273 ? -6.906 -11.258 -13.492 1 88.81 273 PRO B CA 1
ATOM 4696 C C . PRO B 1 273 ? -8.258 -11.953 -13.633 1 88.81 273 PRO B C 1
ATOM 4698 O O . PRO B 1 273 ? -9.148 -11.438 -14.312 1 88.81 273 PRO B O 1
ATOM 4701 N N . ASN B 1 274 ? -8.445 -13.078 -13.008 1 90.75 274 ASN B N 1
ATOM 4702 C CA . ASN B 1 274 ? -9.703 -13.805 -13.156 1 90.75 274 ASN B CA 1
ATOM 4703 C C . ASN B 1 274 ? -10.602 -13.633 -11.938 1 90.75 274 ASN B C 1
ATOM 4705 O O . ASN B 1 274 ? -11.688 -14.211 -11.875 1 90.75 274 ASN B O 1
ATOM 4709 N N . LEU B 1 275 ? -10.195 -12.867 -10.977 1 95.31 275 LEU B N 1
ATOM 4710 C CA . LEU B 1 275 ? -11.039 -12.633 -9.812 1 95.31 275 LEU B CA 1
ATOM 4711 C C . LEU B 1 275 ? -12.203 -11.703 -10.156 1 95.31 275 LEU B C 1
ATOM 4713 O O . LEU B 1 275 ? -11.984 -10.555 -10.547 1 95.31 275 LEU B O 1
ATOM 4717 N N . ILE B 1 276 ? -13.391 -12.188 -10.031 1 97.62 276 ILE B N 1
ATOM 4718 C CA . ILE B 1 276 ? -14.586 -11.352 -10.172 1 97.62 276 ILE B CA 1
ATOM 4719 C C . ILE B 1 276 ? -14.688 -10.398 -8.984 1 97.62 276 ILE B C 1
ATOM 4721 O O . ILE B 1 276 ? -14.672 -10.836 -7.828 1 97.62 276 ILE B O 1
ATOM 4725 N N . SER B 1 277 ? -14.703 -9.156 -9.25 1 98.06 277 SER B N 1
ATOM 4726 C CA . SER B 1 277 ? -14.734 -8.156 -8.188 1 98.06 277 SER B CA 1
ATOM 4727 C C . SER B 1 277 ? -15.516 -6.922 -8.609 1 98.06 277 SER B C 1
ATOM 4729 O O . SER B 1 277 ? -15.484 -6.523 -9.773 1 98.06 277 SER B O 1
ATOM 4731 N N . ALA B 1 278 ? -16.312 -6.391 -7.723 1 97.88 278 ALA B N 1
ATOM 4732 C CA . ALA B 1 278 ? -16.875 -5.059 -7.953 1 97.88 278 ALA B CA 1
ATOM 4733 C C . ALA B 1 278 ? -15.805 -3.982 -7.746 1 97.88 278 ALA B C 1
ATOM 4735 O O . ALA B 1 278 ? -15.32 -3.785 -6.629 1 97.88 278 ALA B O 1
ATOM 4736 N N . ARG B 1 279 ? -15.484 -3.34 -8.75 1 97.75 279 ARG B N 1
ATOM 4737 C CA . ARG B 1 279 ? -14.375 -2.395 -8.742 1 97.75 279 ARG B CA 1
ATOM 4738 C C . ARG B 1 279 ? -14.844 -1.002 -8.336 1 97.75 279 ARG B C 1
ATOM 4740 O O . ARG B 1 279 ? -15.797 -0.474 -8.906 1 97.75 279 ARG B O 1
ATOM 4747 N N . GLN B 1 280 ? -14.188 -0.48 -7.363 1 97.5 280 GLN B N 1
ATOM 4748 C CA . GLN B 1 280 ? -14.328 0.928 -7.012 1 97.5 280 GLN B CA 1
ATOM 4749 C C . GLN B 1 280 ? -13.453 1.809 -7.891 1 97.5 280 GLN B C 1
ATOM 4751 O O . GLN B 1 280 ? -12.289 1.478 -8.141 1 97.5 280 GLN B O 1
ATOM 4756 N N . HIS B 1 281 ? -13.953 2.824 -8.398 1 96.56 281 HIS B N 1
ATOM 4757 C CA . HIS B 1 281 ? -13.188 3.725 -9.25 1 96.56 281 HIS B CA 1
ATOM 4758 C C . HIS B 1 281 ? -12.375 4.715 -8.43 1 96.56 281 HIS B C 1
ATOM 4760 O O . HIS B 1 281 ? -12.766 5.879 -8.281 1 96.56 281 HIS B O 1
ATOM 4766 N N . THR B 1 282 ? -11.211 4.293 -7.992 1 97.19 282 THR B N 1
ATOM 4767 C CA . THR B 1 282 ? -10.406 4.996 -7 1 97.19 282 THR B CA 1
ATOM 4768 C C . THR B 1 282 ? -9.945 6.348 -7.535 1 97.19 282 THR B C 1
ATOM 4770 O O . THR B 1 282 ? -9.844 7.316 -6.777 1 97.19 282 THR B O 1
ATOM 4773 N N . LYS B 1 283 ? -9.672 6.398 -8.828 1 95.19 283 LYS B N 1
ATOM 4774 C CA . LYS B 1 283 ? -9.273 7.668 -9.43 1 95.19 283 LYS B CA 1
ATOM 4775 C C . LYS B 1 283 ? -10.375 8.711 -9.297 1 95.19 283 LYS B C 1
ATOM 4777 O O . LYS B 1 283 ? -10.125 9.828 -8.836 1 95.19 283 LYS B O 1
ATOM 4782 N N . GLU B 1 284 ? -11.555 8.336 -9.656 1 97.12 284 GLU B N 1
ATOM 4783 C CA . GLU B 1 284 ? -12.711 9.234 -9.586 1 97.12 284 GLU B CA 1
ATOM 4784 C C . GLU B 1 284 ? -13.047 9.594 -8.148 1 97.12 284 GLU B C 1
ATOM 4786 O O . GLU B 1 284 ? -13.414 10.734 -7.855 1 97.12 284 GLU B O 1
ATOM 4791 N N . ILE B 1 285 ? -12.93 8.641 -7.312 1 98.31 285 ILE B N 1
ATOM 4792 C CA . ILE B 1 285 ? -13.18 8.859 -5.891 1 98.31 285 ILE B CA 1
ATOM 4793 C C . ILE B 1 285 ? -12.203 9.906 -5.355 1 98.31 285 ILE B C 1
ATOM 4795 O O . ILE B 1 285 ? -12.617 10.883 -4.73 1 98.31 285 ILE B O 1
ATOM 4799 N N . ALA B 1 286 ? -10.945 9.711 -5.648 1 98.38 286 ALA B N 1
ATOM 4800 C CA . ALA B 1 286 ? -9.914 10.625 -5.172 1 98.38 286 ALA B CA 1
ATOM 4801 C C . ALA B 1 286 ? -10.125 12.031 -5.73 1 98.38 286 ALA B C 1
ATOM 4803 O O . ALA B 1 286 ? -10.023 13.016 -5 1 98.38 286 ALA B O 1
ATOM 4804 N N . GLU B 1 287 ? -10.414 12.086 -6.98 1 96.94 287 GLU B N 1
ATOM 4805 C CA . GLU B 1 287 ? -10.648 13.367 -7.637 1 96.94 287 GLU B CA 1
ATOM 4806 C C . GLU B 1 287 ? -11.805 14.117 -6.98 1 96.94 287 GLU B C 1
ATOM 4808 O O . GLU B 1 287 ? -11.695 15.312 -6.699 1 96.94 287 GLU B O 1
ATOM 4813 N N . LEU B 1 288 ? -12.859 13.398 -6.754 1 98.44 288 LEU B N 1
ATOM 4814 C CA . LEU B 1 288 ? -14.039 14 -6.156 1 98.44 288 LEU B CA 1
ATOM 4815 C C . LEU B 1 288 ? -13.758 14.453 -4.727 1 98.44 288 LEU B C 1
ATOM 4817 O O . LEU B 1 288 ? -14.156 15.555 -4.328 1 98.44 288 LEU B O 1
ATOM 4821 N N . MET B 1 289 ? -13.078 13.656 -3.986 1 98.69 289 MET B N 1
ATOM 4822 C CA . MET B 1 289 ? -12.75 14.016 -2.609 1 98.69 289 MET B CA 1
ATOM 4823 C C . MET B 1 289 ? -11.891 15.273 -2.564 1 98.69 289 MET B C 1
ATOM 4825 O O . MET B 1 289 ? -12.148 16.172 -1.764 1 98.69 289 MET B O 1
ATOM 4829 N N . CYS B 1 290 ? -10.914 15.344 -3.408 1 98.06 290 CYS B N 1
ATOM 4830 C CA . CYS B 1 290 ? -10.039 16.516 -3.48 1 98.06 290 CYS B CA 1
ATOM 4831 C C . CYS B 1 290 ? -10.82 17.75 -3.875 1 98.06 290 CYS B C 1
ATOM 4833 O O . CYS B 1 290 ? -10.656 18.812 -3.27 1 98.06 2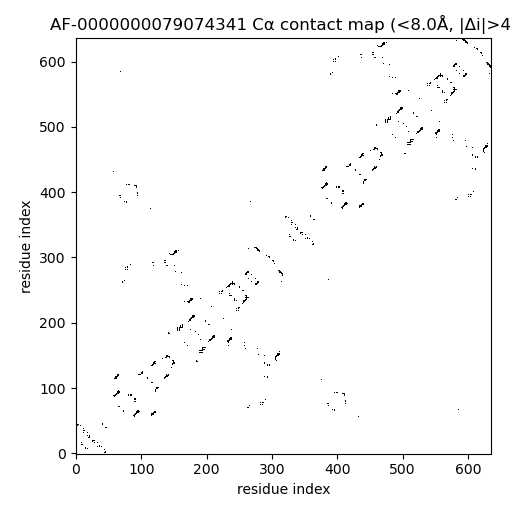90 CYS B O 1
ATOM 4835 N N . ASP B 1 291 ? -11.656 17.547 -4.855 1 97.88 291 ASP B N 1
ATOM 4836 C CA . ASP B 1 291 ? -12.461 18.672 -5.332 1 97.88 291 ASP B CA 1
ATOM 4837 C C . ASP B 1 291 ? -13.336 19.234 -4.211 1 97.88 291 ASP B C 1
ATOM 4839 O O . ASP B 1 291 ? -13.352 20.453 -3.979 1 97.88 291 ASP B O 1
ATOM 4843 N N . LEU B 1 292 ? -14.008 18.375 -3.541 1 98.44 292 LEU B N 1
ATOM 4844 C CA . LEU B 1 292 ? -14.906 18.797 -2.471 1 98.44 292 LEU B CA 1
ATOM 4845 C C . LEU B 1 292 ? -14.133 19.484 -1.354 1 98.44 292 LEU B C 1
ATOM 4847 O O . LEU B 1 292 ? -14.594 20.5 -0.812 1 98.44 292 LEU B O 1
ATOM 4851 N N . LEU B 1 293 ? -12.984 18.969 -1.014 1 98.38 293 LEU B N 1
ATOM 4852 C CA . LEU B 1 293 ? -12.164 19.562 0.037 1 98.38 293 LEU B CA 1
ATOM 4853 C C . LEU B 1 293 ? -11.695 20.953 -0.365 1 98.38 293 LEU B C 1
ATOM 4855 O O . LEU B 1 293 ? -11.797 21.891 0.421 1 98.38 293 LEU B O 1
ATOM 4859 N N . LEU B 1 294 ? -11.234 21.109 -1.563 1 96.94 294 LEU B N 1
ATOM 4860 C CA . LEU B 1 294 ? -10.672 22.359 -2.041 1 96.94 294 LEU B CA 1
ATOM 4861 C C . LEU B 1 294 ? -11.75 23.438 -2.17 1 96.94 294 LEU B C 1
ATOM 4863 O O . LEU B 1 294 ? -11.492 24.609 -1.931 1 96.94 294 LEU B O 1
ATOM 4867 N N . ARG B 1 295 ? -12.93 23.031 -2.541 1 97 295 ARG B N 1
ATOM 4868 C CA . ARG B 1 295 ? -14.055 23.969 -2.572 1 97 295 ARG B CA 1
ATOM 4869 C C . ARG B 1 295 ? -14.305 24.562 -1.192 1 97 295 ARG B C 1
ATOM 4871 O O . ARG B 1 295 ? -14.547 25.766 -1.066 1 97 295 ARG B O 1
ATOM 4878 N N . GLN B 1 296 ? -14.227 23.703 -0.198 1 96.81 296 GLN B N 1
ATOM 4879 C CA . GLN B 1 296 ? -14.406 24.172 1.17 1 96.81 296 GLN B CA 1
ATOM 4880 C C . GLN B 1 296 ? -13.289 25.125 1.57 1 96.81 296 GLN B C 1
ATOM 4882 O O . GLN B 1 296 ? -13.531 26.125 2.25 1 96.81 296 GLN B O 1
ATOM 4887 N N . ILE B 1 297 ? -12.078 24.797 1.215 1 95.25 297 ILE B N 1
ATOM 4888 C CA . ILE B 1 297 ? -10.906 25.594 1.573 1 95.25 297 ILE B CA 1
ATOM 4889 C C . ILE B 1 297 ? -11.008 26.969 0.916 1 95.25 297 ILE B C 1
ATOM 4891 O O . ILE B 1 297 ? -10.719 27.984 1.55 1 95.25 297 ILE B O 1
ATOM 4895 N N . ASN B 1 298 ? -11.438 27.016 -0.265 1 93.69 298 ASN B N 1
ATOM 4896 C CA . ASN B 1 298 ? -11.492 28.25 -1.036 1 93.69 298 ASN B CA 1
ATOM 4897 C C . ASN B 1 298 ? -12.695 29.094 -0.648 1 93.69 298 ASN B C 1
ATOM 4899 O O . ASN B 1 298 ? -12.648 30.328 -0.727 1 93.69 298 ASN B O 1
ATOM 4903 N N . ASP B 1 299 ? -13.789 28.391 -0.29 1 94.31 299 ASP B N 1
ATOM 4904 C CA . ASP B 1 299 ? -15.023 29.062 0.111 1 94.31 299 ASP B CA 1
ATOM 4905 C C . ASP B 1 299 ? -15.664 28.359 1.307 1 94.31 299 ASP B C 1
ATOM 4907 O O . ASP B 1 299 ? -16.484 27.453 1.136 1 94.31 299 ASP B O 1
ATOM 4911 N N . PRO B 1 300 ? -15.43 28.875 2.408 1 89.81 300 PRO B N 1
ATOM 4912 C CA . PRO B 1 300 ? -15.938 28.234 3.623 1 89.81 300 PRO B CA 1
ATOM 4913 C C . PRO B 1 300 ? -17.469 28.219 3.68 1 89.81 300 PRO B C 1
ATOM 4915 O O . PRO B 1 300 ? -18.047 27.469 4.477 1 89.81 300 PRO B O 1
ATOM 4918 N N . SER B 1 301 ? -18.094 28.984 2.846 1 90.38 301 SER B N 1
ATOM 4919 C CA . SER B 1 301 ? -19.547 29.062 2.879 1 90.38 301 SER B CA 1
ATOM 4920 C C . SER B 1 301 ? -20.172 28.203 1.795 1 90.38 301 SER B C 1
ATOM 4922 O O . SER B 1 301 ? -21.391 28.172 1.643 1 90.38 301 SER B O 1
ATOM 4924 N N . VAL B 1 302 ? -19.328 27.438 1.151 1 93.19 302 VAL B N 1
ATOM 4925 C CA . VAL B 1 302 ? -19.828 26.609 0.057 1 93.19 302 VAL B CA 1
ATOM 4926 C C . VAL B 1 302 ? -20.859 25.625 0.588 1 93.19 302 VAL B C 1
ATOM 4928 O O . VAL B 1 302 ? -20.688 25.078 1.683 1 93.19 302 VAL B O 1
ATOM 4931 N N . SER B 1 303 ? -21.906 25.438 -0.18 1 93.31 303 SER B N 1
ATOM 4932 C CA . SER B 1 303 ? -22.922 24.438 0.145 1 93.31 303 SER B CA 1
ATOM 4933 C C . SER B 1 303 ? -22.672 23.125 -0.606 1 93.31 303 SER B C 1
ATOM 4935 O O . SER B 1 303 ? -22.625 23.109 -1.838 1 93.31 303 SER B O 1
ATOM 4937 N N . LEU B 1 304 ? -22.484 22.094 0.207 1 95.94 304 LEU B N 1
ATOM 4938 C CA . LEU B 1 304 ? -22.219 20.781 -0.378 1 95.94 304 LEU B CA 1
ATOM 4939 C C . LEU B 1 304 ? -23.266 19.766 0.064 1 95.94 304 LEU B C 1
ATOM 4941 O O . LEU B 1 304 ? -23.922 19.953 1.087 1 95.94 304 LEU B O 1
ATOM 4945 N N . GLU B 1 305 ? -23.422 18.719 -0.775 1 96.19 305 GLU B N 1
ATOM 4946 C CA . GLU B 1 305 ? -24.266 17.609 -0.356 1 96.19 305 GLU B CA 1
ATOM 4947 C C . GLU B 1 305 ? -23.609 16.781 0.743 1 96.19 305 GLU B C 1
ATOM 4949 O O . GLU B 1 305 ? -22.375 16.797 0.88 1 96.19 305 GLU B O 1
ATOM 4954 N N . SER B 1 306 ? -24.469 16.094 1.439 1 95.44 306 SER B N 1
ATOM 4955 C CA . SER B 1 306 ? -23.938 15.289 2.539 1 95.44 306 SER B CA 1
ATOM 4956 C C . SER B 1 306 ? -23.328 13.992 2.031 1 95.44 306 SER B C 1
ATOM 4958 O O . SER B 1 306 ? -22.438 13.43 2.662 1 95.44 306 SER B O 1
ATOM 4960 N N . VAL B 1 307 ? -23.906 13.516 0.897 1 96.75 307 VAL B N 1
ATOM 4961 C CA . VAL B 1 307 ? -23.438 12.219 0.407 1 96.75 307 VAL B CA 1
ATOM 4962 C C . VAL B 1 307 ? -23.297 12.266 -1.112 1 96.75 307 VAL B C 1
ATOM 4964 O O . VAL B 1 307 ? -24.188 12.758 -1.81 1 96.75 307 VAL B O 1
ATOM 4967 N N . TYR B 1 308 ? -22.172 11.797 -1.598 1 98.06 308 TYR B N 1
ATOM 4968 C CA . TYR B 1 308 ? -21.875 11.602 -3.012 1 98.06 308 TYR B CA 1
ATOM 4969 C C . TYR B 1 308 ? -21.578 10.141 -3.309 1 98.06 308 TYR B C 1
ATOM 4971 O O . TYR B 1 308 ? -20.594 9.586 -2.799 1 98.06 308 TYR B O 1
ATOM 4979 N N . THR B 1 309 ? -22.391 9.531 -4.129 1 97.5 309 THR B N 1
ATOM 4980 C CA . THR B 1 309 ? -22.266 8.109 -4.406 1 97.5 309 THR B CA 1
ATOM 4981 C C . THR B 1 309 ? -21.797 7.879 -5.844 1 97.5 309 THR B C 1
ATOM 4983 O O . THR B 1 309 ? -22.406 8.406 -6.785 1 97.5 309 THR B O 1
ATOM 4986 N N . LEU B 1 310 ? -20.719 7.145 -6.008 1 98.19 310 LEU B N 1
ATOM 4987 C CA . LEU B 1 310 ? -20.188 6.809 -7.328 1 98.19 310 LEU B CA 1
ATOM 4988 C C . LEU B 1 310 ? -20.547 5.375 -7.707 1 98.19 310 LEU B C 1
ATOM 4990 O O . LEU B 1 310 ? -20.688 4.512 -6.836 1 98.19 310 LEU B O 1
ATOM 4994 N N . PRO B 1 311 ? -20.641 5.125 -8.969 1 97 311 PRO B N 1
ATOM 4995 C CA . PRO B 1 311 ? -20.969 3.768 -9.414 1 97 311 PRO B CA 1
ATOM 4996 C C . PRO B 1 311 ? -19.781 2.812 -9.281 1 97 311 PRO B C 1
ATOM 4998 O O . PRO B 1 311 ? -18.641 3.254 -9.102 1 97 311 PRO B O 1
ATOM 5001 N N . VAL B 1 312 ? -20.094 1.527 -9.242 1 96.75 312 VAL B N 1
ATOM 5002 C CA . VAL B 1 312 ? -19.109 0.46 -9.289 1 96.75 312 VAL B CA 1
ATOM 5003 C C . VAL B 1 312 ? -19.266 -0.345 -10.57 1 96.75 312 VAL B C 1
ATOM 5005 O O . VAL B 1 312 ? -20.312 -0.266 -11.234 1 96.75 312 VAL B O 1
ATOM 5008 N N . SER B 1 313 ? -18.219 -1.028 -10.945 1 95.88 313 SER B N 1
ATOM 5009 C CA . SER B 1 313 ? -18.266 -1.92 -12.102 1 95.88 313 SER B CA 1
ATOM 5010 C C . SER B 1 313 ? -17.812 -3.326 -11.734 1 95.88 313 SER B C 1
ATOM 5012 O O . SER B 1 313 ? -16.75 -3.498 -11.141 1 95.88 313 SER B O 1
ATOM 5014 N N . LEU B 1 314 ? -18.656 -4.254 -12.086 1 96.31 314 LEU B N 1
ATOM 5015 C CA . LEU B 1 314 ? -18.219 -5.633 -11.906 1 96.31 314 LEU B CA 1
ATOM 5016 C C . LEU B 1 314 ? -17.234 -6.039 -13 1 96.31 314 LEU B C 1
ATOM 5018 O O . LEU B 1 314 ? -17.547 -5.926 -14.188 1 96.31 314 LEU B O 1
ATOM 5022 N N . ILE B 1 315 ? -16.078 -6.488 -12.602 1 95.75 315 ILE B N 1
ATOM 5023 C CA . ILE B 1 315 ? -15.039 -6.824 -13.57 1 95.75 315 ILE B CA 1
ATOM 5024 C C . ILE B 1 315 ? -14.797 -8.328 -13.562 1 95.75 315 ILE B C 1
ATOM 5026 O O . ILE B 1 315 ? -15.148 -9.016 -12.602 1 95.75 315 ILE B O 1
ATOM 5030 N N . ASN B 1 316 ? -14.281 -8.93 -14.727 1 90.81 316 ASN B N 1
ATOM 5031 C CA . ASN B 1 316 ? -13.844 -10.305 -14.906 1 90.81 316 ASN B CA 1
ATOM 5032 C C . ASN B 1 316 ? -15.008 -11.281 -14.766 1 90.81 316 ASN B C 1
ATOM 5034 O O . ASN B 1 316 ? -14.883 -12.32 -14.109 1 90.81 316 ASN B O 1
ATOM 5038 N N . GLN B 1 317 ? -16.188 -10.945 -15.375 1 83.62 317 GLN B N 1
ATOM 5039 C CA . GLN B 1 317 ? -17.391 -11.773 -15.312 1 83.62 317 GLN B CA 1
ATOM 5040 C C . GLN B 1 317 ? -17.344 -12.883 -16.359 1 83.62 317 GLN B C 1
ATOM 5042 O O . GLN B 1 317 ? -18.188 -13.781 -16.375 1 83.62 317 GLN B O 1
ATOM 5047 N N . ASN B 1 318 ? -16.328 -13.102 -17.141 1 66.12 318 ASN B N 1
ATOM 5048 C CA . ASN B 1 318 ? -16.375 -14.055 -18.25 1 66.12 318 ASN B CA 1
ATOM 5049 C C . ASN B 1 318 ? -16.297 -15.492 -17.75 1 66.12 318 ASN B C 1
ATOM 5051 O O . ASN B 1 318 ? -15.742 -15.75 -16.672 1 66.12 318 ASN B O 1
#

Foldseek 3Di:
DQCDLVQLCVQLVHDSVLLCCLLVVPDDHDPSSNVSSVVSCVVRVHDSPPPPPPPDDAAEEEEEDQDCPDLLNVLLVVLLQVVQVSVVHHYHYHHDNQDEEEPVVVVVCVVVVVYQEYEYQHAYDYPDDPDDDQGQYEYEQAQRDQNHAYEYAQLLVQLQVLLVLCVVVVFAEEEEEEAAPPPDTDLVSSPNSVCVNCVVVVGDYHYYYDHNPDDLVVLLVVLLVVPVPDQGQEYEYAAVVSQVSNVVSCVVNVHDHQTEHEQPRPVSCVVPVQHWYWHDPSNVRSVVRSVSRVCCSVPVPDDDGRYHYDYTDTHNSD/DQCDLVQLCVQLVHDSVLLCCLLVVPDDHDPSSNVSSVVSCVVRVHDSPPPPPPPDDAAEEEEEDQDCPDLLNVLLVVLLQVVQVSVVHHYHYDHDNQDEEEPVVVVVCVVVVVYQEYEYQHAYDYPDDPDDDQGQYEYEQDQRDQNHAYEYAQLLVQLQVLLVLCVVVVFAEEEEEEAAPPVDGDLVSSPNSVCVNCVVVVGDYHYYYDHNPDDLVVLLVVLLVVPVPDQGQEYEYAADVSQVSNVVSCVVNVHDHQTEHEQPRPVSCVVPVQHWYWHDPSNVRSVVRSVSRVCCSVPVPDDDGRYHYDYTDTHNSD

pLDDT: mean 87.12, std 14.21, range [28.94, 98.75]

Sequence (636 aa):
MVVTIKDIAKEANVSIATVSRYINQNGYVGIESALKVKEAIKKLGYKVKGTVNSVSKLNLIEVDFPKINNPFYSELFEYLAFYLQEKGYDCILHLDHYQSQDINYYLERFKQKEIAGLITSSPIKIPKKGLKIKFPIVSFDRKISPQIPTVQSNNYDAGMQIAQSVLKQKKKKIIIIAGAKEDYYPISDRIKGMIRVFNTFDSKFDLRSLSASDSIIAKKIAILQFLKDDEYDAICCTDDITALLAKECADYLGKVPLITGFDGSHLIQSLFPNLISARQHTKEIAELMCDLLLRQINDPSVSLESVYTLPVSLINQNMVVTIKDIAKEANVSIATVSRYINQNGYVGIESALKVKEAIKKLGYKVKGTVNSVSKLNLIEVDFPKINNPFYSELFEYLAFYLQEKGYDCILHLDHYQSQDINYYLERFKQKEIAGLITSSPIKIPKKGLKIKFPIVSFDRKISPQIPTVQSNNYDAGMQIAQSVLKQKKKKIIIIAGAKEDYYPISDRIKGMIRVFNTFDSKFDLRSLSASDSIIAKKIAILQFLKDDEYDAICCTDDITALLAKECADYLGKVPLITGFDGSHLIQSLFPNLISARQHTKEIAELMCDLLLRQINDPSVSLESVYTLPVSLINQN

Secondary structure (DSSP, 8-state):
-PPPHHHHHHHHTS-HHHHHHHHHT-S---HHHHHHHHHHHHHHT---TT---------EEEEEES-SSSHHHHHHHHHHHHHHHHTT-EEEEEE-TT--EEHHHHHHHHHTTS-SEEEESS-EE--STT----S-EEEES----TTS-EEEE-HHHHHHHHHHHHHHTT--SEEEEES---SSSSHHHHHHHHHHHHHHTT--EEEEE--TT--HHHHHHHHHHHHHT---SEEEESSHHHHHHHHHHHHHTT---EEEEEE--HHHHHH-TT-EEEEE-HHHHHHHHHHHHHHHHH-TT----SEEEE-EEEE---/----HHHHHHHHTS-HHHHHHHHHT-S---HHHHHHHHHHHHHHT---TT---------EEEEEES-SSSHHHHHHHHHHHHHHHHTT-EEEEEE-TT--EEHHHHHHHHHTTS-SEEEE-S-EE--STT----S-EEEES----TTS-EEEE-HHHHHHHHHHHHHHTT--SEEEEES--SS-TTHHHHHHHHHHHHHHTT--EEEEE--TTS-HHHHHHHHHHHHHT---SEEEESSHHHHHHHHHHHHHTT---EEEEEE--HHHHHH-TT-EEEEE-HHHHHHHHHHHHHHHHH-TT----SEEEE-EEEE---

Solvent-accessible surface area (backbone atoms only — not comparable to full-atom values): 33712 Å² total; per-residue (Å²): 131,82,64,43,62,60,54,31,8,63,66,33,72,46,53,51,63,49,34,48,18,58,76,64,65,49,73,89,58,56,68,71,55,41,50,32,37,51,50,22,30,61,75,60,63,49,75,72,78,75,67,65,78,67,83,66,72,80,43,24,31,38,34,36,32,43,55,45,71,36,69,55,45,14,46,31,45,53,41,34,50,51,57,38,44,73,70,63,30,46,40,31,59,43,71,51,66,74,46,69,43,53,49,62,63,54,50,51,35,38,74,68,60,61,28,63,31,40,40,30,56,50,59,56,45,71,91,54,90,79,66,80,78,90,63,35,46,30,26,38,52,45,84,74,44,76,87,32,29,18,40,33,63,38,32,36,60,36,16,30,53,52,37,48,52,44,49,74,69,68,51,62,40,34,34,37,41,32,51,43,59,59,84,57,76,49,58,56,39,22,50,51,19,25,49,52,44,31,55,74,69,71,48,59,67,46,81,48,67,36,58,69,83,50,50,69,68,55,48,46,52,52,47,41,64,69,45,70,86,50,82,51,42,26,40,43,23,63,23,43,68,50,25,48,49,47,47,53,45,33,49,75,70,72,47,85,46,50,55,27,21,24,43,52,30,69,66,54,43,67,74,38,63,71,53,24,18,31,20,50,53,43,63,60,51,24,52,51,49,51,49,57,32,49,48,31,62,77,32,80,79,62,86,74,64,39,69,45,75,38,75,57,44,78,38,51,82,122,131,84,64,44,62,62,53,30,9,63,66,33,70,47,52,51,65,48,35,48,19,57,78,66,65,47,74,89,60,55,68,69,55,44,51,32,37,52,50,21,30,61,73,61,61,49,75,73,79,77,66,65,78,68,83,66,73,80,42,23,32,38,33,35,33,43,56,44,70,38,68,55,46,14,46,30,45,52,41,35,50,50,57,37,43,73,72,63,30,48,39,31,58,42,70,49,67,75,47,69,42,54,50,62,62,54,50,50,37,38,75,69,59,60,28,62,32,39,39,30,56,49,59,56,44,72,91,54,91,78,67,80,80,90,65,33,44,29,26,39,54,45,84,73,44,76,88,33,31,17,41,32,63,39,35,35,58,36,15,28,52,52,37,49,52,44,49,75,69,68,50,63,40,33,35,36,43,32,52,44,59,60,91,47,75,49,57,58,39,24,50,51,18,25,49,52,46,31,55,75,68,70,47,58,66,45,81,48,66,35,59,69,84,51,50,69,67,56,48,46,53,51,48,41,63,69,45,69,86,50,82,51,43,26,40,43,23,64,23,43,68,49,26,48,49,46,48,53,45,32,49,74,71,72,46,85,46,48,56,29,20,25,43,52,31,68,67,54,41,68,73,38,64,71,54,25,18,31,20,49,55,43,62,60,51,25,51,50,47,50,50,58,31,50,47,32,60,76,32,79,78,61,87,74,63,39,69,45,76,39,74,58,44,80,41,50,82,123

Nearest PDB structures (foldseek):
  4rkr-assembly1_B  TM=8.172E-01  e=7.674E-12  Arthrobacter sp. FB24
  4rkr-assembly2_C  TM=8.327E-01  e=3.611E-11  Arthrobacter sp. FB24
  4zjp-assembly1_A  TM=8.121E-01  e=2.591E-11  Actinobacillus succinogenes 130Z
  4xxh-assembly1_B  TM=8.393E-01  e=1.289E-10  Escherichia coli K-12
  3clk-assembly1_B  TM=7.948E-01  e=1.898E-10  Lactiplantibacillus plantarum WCFS1

Organism: NCBI:txid47770

Radius of gyration: 25.37 Å; Cα contacts (8 Å, |Δi|>4): 1196; chains: 2; bounding box: 67×62×69 Å

InterPro domains:
  IPR000843 LacI-type HTH domain [PF00356] (4-47)
  IPR000843 LacI-type HTH domain [PR00036] (4-14)
  IPR000843 LacI-type HTH domain [PR00036] (14-24)
  IPR000843 LacI-type HTH domain [PS50932] (3-57)
  IPR000843 LacI-type HTH domain [SM00354] (2-70)
  IPR000843 LacI-type HTH domain [cd01392] (6-47)
  IPR010982 Lambda repressor-like, DNA-binding domain superfamily [G3DSA:1.10.260.40] (1-57)
  IPR010982 Lambda repressor-like, DNA-binding domain superfamily [SSF47413] (2-49)
  IPR025997 Periplasmic binding protein [PF13407] (135-265)
  IPR028082 Periplasmic binding protein-like I [SSF53822] (59-312)